Protein 1TFI (pdb70)

Organism: Homo sapiens (NCBI:txid9606)

Radius of gyration: 11.42 Å; Cα contacts (8 Å, |Δi|>4): 99; chains: 1; bounding box: 24×25×25 Å

CATH classification: 2.20.25.10

InterPro domains:
  IPR001222 Zinc finger, TFIIS-type [PF01096] (261-299)
  IPR001222 Zinc finger, TFIIS-type [PS00466] (263-298)
  IPR001222 Zinc finger, TFIIS-type [PS51133] (259-299)
  IPR001222 Zinc finger, TFIIS-type [SM00440] (261-300)
  IPR003617 Transcription elongation factor, TFIIS/CRSP70, N-terminal, sub-type [SM00509] (5-79)
  IPR003618 Transcription elongation factor S-II, central domain [PF07500] (136-248)
  IPR003618 Transcription elongation factor S-II, central domain [PS51321] (140-256)
  IPR003618 Transcription elongation factor S-II, central domain [SM00510] (138-239)
  IPR006289 Transcription elongation factor, TFIIS [TIGR01385] (4-301)
  IPR017923 Transcription factor IIS, N-terminal [PF08711] (26-76)
  IPR017923 Transcription factor IIS, N-terminal [PS51319] (3-80)
  IPR035100 Transcription elongation factor, IIS-type [PIRSF006704] (2-301)
  IPR035441 TFIIS/LEDGF domain superfamily [G3DSA:1.20.930.10] (1-93)
  IPR035441 TFIIS/LEDGF domain superfamily [SSF47676] (2-85)
  IPR036575 Transcription elongation factor S-II, central domain superfamily [G3DSA:1.10.472.30] (113-229)
  IPR036575 Transcription elongation factor S-II, central domain superfamily [SSF46942] (124-232)

Structure (mmCIF, N/CA/C/O backbone):
data_1TFI
#
_entry.id   1TFI
#
_cell.length_a   1.000
_cell.length_b   1.000
_cell.length_c   1.000
_cell.angle_alpha   90.00
_cell.angle_beta   90.00
_cell.angle_gamma   90.00
#
_symmetry.space_group_name_H-M   'P 1'
#
loop_
_entity.id
_entity.type
_entity.pdbx_description
1 polymer 'TRANSCRIPTIONAL ELONGATION FACTOR SII'
2 non-polymer 'ZINC ION'
#
loop_
_atom_site.group_PDB
_atom_site.id
_atom_site.type_symbol
_atom_site.label_atom_id
_atom_site.label_alt_id
_atom_site.label_comp_id
_atom_site.label_asym_id
_atom_site.label_entity_id
_atom_site.label_seq_id
_atom_site.pdbx_PDB_ins_code
_atom_site.Cartn_x
_atom_site.Cartn_y
_atom_site.Cartn_z
_atom_site.occupancy
_atom_site.B_iso_or_equiv
_atom_site.auth_seq_id
_atom_site.auth_comp_id
_atom_site.auth_asym_id
_atom_site.auth_atom_id
_atom_site.pdbx_PDB_model_num
ATOM 1 N N . LYS A 1 1 ? 2.947 11.540 8.284 1.00 0.00 1 LYS A N 1
ATOM 2 C CA . LYS A 1 1 ? 1.939 11.548 9.380 1.00 0.00 1 LYS A CA 1
ATOM 3 C C . LYS A 1 1 ? 0.677 10.785 8.969 1.00 0.00 1 LYS A C 1
ATOM 4 O O . LYS A 1 1 ? -0.437 11.269 8.999 1.00 0.00 1 LYS A O 1
ATOM 25 N N . THR A 1 2 ? 0.964 9.569 8.587 1.00 0.00 2 THR A N 1
ATOM 26 C CA . THR A 1 2 ? -0.062 8.581 8.139 1.00 0.00 2 THR A CA 1
ATOM 27 C C . THR A 1 2 ? 0.264 7.313 8.965 1.00 0.00 2 THR A C 1
ATOM 28 O O . THR A 1 2 ? 1.148 7.365 9.800 1.00 0.00 2 THR A O 1
ATOM 39 N N . GLY A 1 3 ? -0.420 6.220 8.733 1.00 0.00 3 GLY A N 1
ATOM 40 C CA . GLY A 1 3 ? -0.124 4.975 9.530 1.00 0.00 3 GLY A CA 1
ATOM 41 C C . GLY A 1 3 ? 0.338 3.761 8.717 1.00 0.00 3 GLY A C 1
ATOM 42 O O . GLY A 1 3 ? -0.273 2.709 8.772 1.00 0.00 3 GLY A O 1
ATOM 46 N N . GLY A 1 4 ? 1.408 3.952 7.986 1.00 0.00 4 GLY A N 1
ATOM 47 C CA . GLY A 1 4 ? 1.985 2.856 7.141 1.00 0.00 4 GLY A CA 1
ATOM 48 C C . GLY A 1 4 ? 3.514 2.795 7.273 1.00 0.00 4 GLY A C 1
ATOM 49 O O . GLY A 1 4 ? 4.109 3.595 7.970 1.00 0.00 4 GLY A O 1
ATOM 53 N N . THR A 1 5 ? 4.098 1.835 6.594 1.00 0.00 5 THR A N 1
ATOM 54 C CA . THR A 1 5 ? 5.585 1.651 6.621 1.00 0.00 5 THR A CA 1
ATOM 55 C C . THR A 1 5 ? 6.191 1.727 5.218 1.00 0.00 5 THR A C 1
ATOM 56 O O . THR A 1 5 ? 5.549 1.338 4.262 1.00 0.00 5 THR A O 1
ATOM 67 N N . GLN A 1 6 ? 7.409 2.213 5.148 1.00 0.00 6 GLN A N 1
ATOM 68 C CA . GLN A 1 6 ? 8.117 2.332 3.833 1.00 0.00 6 GLN A CA 1
ATOM 69 C C . GLN A 1 6 ? 8.607 0.913 3.606 1.00 0.00 6 GLN A C 1
ATOM 70 O O . GLN A 1 6 ? 9.415 0.383 4.345 1.00 0.00 6 GLN A O 1
ATOM 84 N N . THR A 1 7 ? 8.068 0.367 2.556 1.00 0.00 7 THR A N 1
ATOM 85 C CA . THR A 1 7 ? 8.370 -1.026 2.140 1.00 0.00 7 THR A CA 1
ATOM 86 C C . THR A 1 7 ? 9.040 -1.153 0.770 1.00 0.00 7 THR A C 1
ATOM 87 O O . THR A 1 7 ? 9.945 -1.948 0.606 1.00 0.00 7 THR A O 1
ATOM 98 N N . ASP A 1 8 ? 8.576 -0.366 -0.166 1.00 0.00 8 ASP A N 1
ATOM 99 C CA . ASP A 1 8 ? 9.137 -0.383 -1.552 1.00 0.00 8 ASP A CA 1
ATOM 100 C C . ASP A 1 8 ? 9.154 -1.797 -2.173 1.00 0.00 8 ASP A C 1
ATOM 101 O O . ASP A 1 8 ? 10.203 -2.353 -2.440 1.00 0.00 8 ASP A O 1
ATOM 110 N N . LEU A 1 9 ? 7.970 -2.324 -2.380 1.00 0.00 9 LEU A N 1
ATOM 111 C CA . LEU A 1 9 ? 7.819 -3.688 -2.982 1.00 0.00 9 LEU A CA 1
ATOM 112 C C . LEU A 1 9 ? 7.190 -3.482 -4.358 1.00 0.00 9 LEU A C 1
ATOM 113 O O . LEU A 1 9 ? 7.509 -4.183 -5.298 1.00 0.00 9 LEU A O 1
ATOM 129 N N . PHE A 1 10 ? 6.311 -2.515 -4.417 1.00 0.00 10 PHE A N 1
ATOM 130 C CA . PHE A 1 10 ? 5.610 -2.193 -5.696 1.00 0.00 10 PHE A CA 1
ATOM 131 C C . PHE A 1 10 ? 5.924 -0.746 -6.121 1.00 0.00 10 PHE A C 1
ATOM 132 O O . PHE A 1 10 ? 6.130 0.099 -5.270 1.00 0.00 10 PHE A O 1
ATOM 149 N N . THR A 1 11 ? 5.948 -0.497 -7.408 1.00 0.00 11 THR A N 1
ATOM 150 C CA . THR A 1 11 ? 6.234 0.882 -7.921 1.00 0.00 11 THR A CA 1
ATOM 151 C C . THR A 1 11 ? 4.890 1.601 -8.039 1.00 0.00 11 THR A C 1
ATOM 152 O O . THR A 1 11 ? 3.841 0.989 -7.964 1.00 0.00 11 THR A O 1
ATOM 163 N N . CYS A 1 12 ? 4.972 2.891 -8.233 1.00 0.00 12 CYS A N 1
ATOM 164 C CA . CYS A 1 12 ? 3.758 3.721 -8.374 1.00 0.00 12 CYS A CA 1
ATOM 165 C C . CYS A 1 12 ? 3.300 3.522 -9.824 1.00 0.00 12 CYS A C 1
ATOM 166 O O . CYS A 1 12 ? 3.905 2.817 -10.607 1.00 0.00 12 CYS A O 1
ATOM 173 N N . GLY A 1 13 ? 2.222 4.153 -10.146 1.00 0.00 13 GLY A N 1
ATOM 174 C CA . GLY A 1 13 ? 1.671 4.043 -11.532 1.00 0.00 13 GLY A CA 1
ATOM 175 C C . GLY A 1 13 ? 1.773 5.410 -12.210 1.00 0.00 13 GLY A C 1
ATOM 176 O O . GLY A 1 13 ? 1.109 5.655 -13.198 1.00 0.00 13 GLY A O 1
ATOM 180 N N . LYS A 1 14 ? 2.612 6.253 -11.647 1.00 0.00 14 LYS A N 1
ATOM 181 C CA . LYS A 1 14 ? 2.819 7.633 -12.191 1.00 0.00 14 LYS A CA 1
ATOM 182 C C . LYS A 1 14 ? 4.284 8.092 -12.223 1.00 0.00 14 LYS A C 1
ATOM 183 O O . LYS A 1 14 ? 4.866 8.319 -13.264 1.00 0.00 14 LYS A O 1
ATOM 202 N N . CYS A 1 15 ? 4.806 8.207 -11.027 1.00 0.00 15 CYS A N 1
ATOM 203 C CA . CYS A 1 15 ? 6.203 8.643 -10.774 1.00 0.00 15 CYS A CA 1
ATOM 204 C C . CYS A 1 15 ? 7.262 7.608 -11.173 1.00 0.00 15 CYS A C 1
ATOM 205 O O . CYS A 1 15 ? 8.411 7.964 -11.312 1.00 0.00 15 CYS A O 1
ATOM 212 N N . LYS A 1 16 ? 6.835 6.381 -11.358 1.00 0.00 16 LYS A N 1
ATOM 213 C CA . LYS A 1 16 ? 7.646 5.212 -11.726 1.00 0.00 16 LYS A CA 1
ATOM 214 C C . LYS A 1 16 ? 8.950 5.128 -10.872 1.00 0.00 16 LYS A C 1
ATOM 215 O O . LYS A 1 16 ? 10.039 5.009 -11.399 1.00 0.00 16 LYS A O 1
ATOM 234 N N . LYS A 1 17 ? 8.804 5.194 -9.552 1.00 0.00 17 LYS A N 1
ATOM 235 C CA . LYS A 1 17 ? 9.983 5.124 -8.627 1.00 0.00 17 LYS A CA 1
ATOM 236 C C . LYS A 1 17 ? 9.700 4.024 -7.570 1.00 0.00 17 LYS A C 1
ATOM 237 O O . LYS A 1 17 ? 8.719 3.312 -7.680 1.00 0.00 17 LYS A O 1
ATOM 256 N N . LYS A 1 18 ? 10.553 3.920 -6.577 1.00 0.00 18 LYS A N 1
ATOM 257 C CA . LYS A 1 18 ? 10.385 2.883 -5.496 1.00 0.00 18 LYS A CA 1
ATOM 258 C C . LYS A 1 18 ? 10.185 3.449 -4.068 1.00 0.00 18 LYS A C 1
ATOM 259 O O . LYS A 1 18 ? 10.839 3.002 -3.143 1.00 0.00 18 LYS A O 1
ATOM 278 N N . ASN A 1 19 ? 9.305 4.407 -3.900 1.00 0.00 19 ASN A N 1
ATOM 279 C CA . ASN A 1 19 ? 9.071 4.976 -2.531 1.00 0.00 19 ASN A CA 1
ATOM 280 C C . ASN A 1 19 ? 7.568 4.964 -2.265 1.00 0.00 19 ASN A C 1
ATOM 281 O O . ASN A 1 19 ? 6.867 5.956 -2.230 1.00 0.00 19 ASN A O 1
ATOM 292 N N . CYS A 1 20 ? 7.151 3.749 -2.087 1.00 0.00 20 CYS A N 1
ATOM 293 C CA . CYS A 1 20 ? 5.730 3.410 -1.809 1.00 0.00 20 CYS A CA 1
ATOM 294 C C . CYS A 1 20 ? 5.698 2.754 -0.422 1.00 0.00 20 CYS A C 1
ATOM 295 O O . CYS A 1 20 ? 6.590 2.041 -0.009 1.00 0.00 20 CYS A O 1
ATOM 303 N N . THR A 1 21 ? 4.623 3.036 0.245 1.00 0.00 21 THR A N 1
ATOM 304 C CA . THR A 1 21 ? 4.366 2.513 1.621 1.00 0.00 21 THR A CA 1
ATOM 305 C C . THR A 1 21 ? 3.164 1.586 1.549 1.00 0.00 21 THR A C 1
ATOM 306 O O . THR A 1 21 ? 2.300 1.778 0.716 1.00 0.00 21 THR A O 1
ATOM 317 N N . TYR A 1 22 ? 3.134 0.605 2.410 1.00 0.00 22 TYR A N 1
ATOM 318 C CA . TYR A 1 22 ? 1.973 -0.324 2.390 1.00 0.00 22 TYR A CA 1
ATOM 319 C C . TYR A 1 22 ? 1.544 -0.523 3.829 1.00 0.00 22 TYR A C 1
ATOM 320 O O . TYR A 1 22 ? 2.295 -0.279 4.758 1.00 0.00 22 TYR A O 1
ATOM 338 N N . THR A 1 23 ? 0.320 -0.947 3.926 1.00 0.00 23 THR A N 1
ATOM 339 C CA . THR A 1 23 ? -0.309 -1.216 5.241 1.00 0.00 23 THR A CA 1
ATOM 340 C C . THR A 1 23 ? -1.032 -2.538 5.065 1.00 0.00 23 THR A C 1
ATOM 341 O O . THR A 1 23 ? -1.476 -2.867 3.979 1.00 0.00 23 THR A O 1
ATOM 352 N N . GLN A 1 24 ? -1.127 -3.239 6.157 1.00 0.00 24 GLN A N 1
ATOM 353 C CA . GLN A 1 24 ? -1.802 -4.560 6.135 1.00 0.00 24 GLN A CA 1
ATOM 354 C C . GLN A 1 24 ? -2.933 -4.486 7.168 1.00 0.00 24 GLN A C 1
ATOM 355 O O . GLN A 1 24 ? -2.715 -4.598 8.360 1.00 0.00 24 GLN A O 1
ATOM 369 N N . VAL A 1 25 ? -4.113 -4.293 6.635 1.00 0.00 25 VAL A N 1
ATOM 370 C CA . VAL A 1 25 ? -5.364 -4.179 7.435 1.00 0.00 25 VAL A CA 1
ATOM 371 C C . VAL A 1 25 ? -6.272 -5.332 6.996 1.00 0.00 25 VAL A C 1
ATOM 372 O O . VAL A 1 25 ? -6.143 -5.857 5.910 1.00 0.00 25 VAL A O 1
ATOM 385 N N . GLN A 1 26 ? -7.166 -5.673 7.880 1.00 0.00 26 GLN A N 1
ATOM 386 C CA . GLN A 1 26 ? -8.148 -6.779 7.653 1.00 0.00 26 GLN A CA 1
ATOM 387 C C . GLN A 1 26 ? -9.606 -6.404 7.963 1.00 0.00 26 GLN A C 1
ATOM 388 O O . GLN A 1 26 ? -10.141 -6.812 8.976 1.00 0.00 26 GLN A O 1
ATOM 402 N N . THR A 1 27 ? -10.183 -5.627 7.074 1.00 0.00 27 THR A N 1
ATOM 403 C CA . THR A 1 27 ? -11.605 -5.147 7.179 1.00 0.00 27 THR A CA 1
ATOM 404 C C . THR A 1 27 ? -12.497 -5.853 8.210 1.00 0.00 27 THR A C 1
ATOM 405 O O . THR A 1 27 ? -12.693 -7.053 8.153 1.00 0.00 27 THR A O 1
ATOM 416 N N . ARG A 1 28 ? -13.000 -5.052 9.110 1.00 0.00 28 ARG A N 1
ATOM 417 C CA . ARG A 1 28 ? -13.906 -5.521 10.206 1.00 0.00 28 ARG A CA 1
ATOM 418 C C . ARG A 1 28 ? -13.546 -6.869 10.864 1.00 0.00 28 ARG A C 1
ATOM 419 O O . ARG A 1 28 ? -13.937 -7.922 10.396 1.00 0.00 28 ARG A O 1
ATOM 440 N N . SER A 1 29 ? -12.796 -6.730 11.928 1.00 0.00 29 SER A N 1
ATOM 441 C CA . SER A 1 29 ? -12.276 -7.836 12.809 1.00 0.00 29 SER A CA 1
ATOM 442 C C . SER A 1 29 ? -10.890 -8.344 12.412 1.00 0.00 29 SER A C 1
ATOM 443 O O . SER A 1 29 ? -10.426 -8.123 11.311 1.00 0.00 29 SER A O 1
ATOM 451 N N . ALA A 1 30 ? -10.283 -9.022 13.354 1.00 0.00 30 ALA A N 1
ATOM 452 C CA . ALA A 1 30 ? -8.919 -9.603 13.157 1.00 0.00 30 ALA A CA 1
ATOM 453 C C . ALA A 1 30 ? -9.028 -11.125 12.948 1.00 0.00 30 ALA A C 1
ATOM 454 O O . ALA A 1 30 ? -8.069 -11.861 13.083 1.00 0.00 30 ALA A O 1
ATOM 461 N N . ASP A 1 31 ? -10.227 -11.527 12.616 1.00 0.00 31 ASP A N 1
ATOM 462 C CA . ASP A 1 31 ? -10.568 -12.958 12.356 1.00 0.00 31 ASP A CA 1
ATOM 463 C C . ASP A 1 31 ? -11.095 -13.080 10.916 1.00 0.00 31 ASP A C 1
ATOM 464 O O . ASP A 1 31 ? -11.391 -14.164 10.451 1.00 0.00 31 ASP A O 1
ATOM 473 N N . GLU A 1 32 ? -11.184 -11.941 10.271 1.00 0.00 32 GLU A N 1
ATOM 474 C CA . GLU A 1 32 ? -11.670 -11.835 8.865 1.00 0.00 32 GLU A CA 1
ATOM 475 C C . GLU A 1 32 ? -10.439 -11.351 8.045 1.00 0.00 32 GLU A C 1
ATOM 476 O O . GLU A 1 32 ? -10.345 -10.200 7.666 1.00 0.00 32 GLU A O 1
ATOM 488 N N . PRO A 1 33 ? -9.519 -12.265 7.809 1.00 0.00 33 PRO A N 1
ATOM 489 C CA . PRO A 1 33 ? -8.088 -11.975 7.500 1.00 0.00 33 PRO A CA 1
ATOM 490 C C . PRO A 1 33 ? -7.693 -10.871 6.490 1.00 0.00 33 PRO A C 1
ATOM 491 O O . PRO A 1 33 ? -8.452 -10.460 5.633 1.00 0.00 33 PRO A O 1
ATOM 502 N N . MET A 1 34 ? -6.463 -10.470 6.702 1.00 0.00 34 MET A N 1
ATOM 503 C CA . MET A 1 34 ? -5.687 -9.424 5.949 1.00 0.00 34 MET A CA 1
ATOM 504 C C . MET A 1 34 ? -6.003 -9.107 4.472 1.00 0.00 34 MET A C 1
ATOM 505 O O . MET A 1 34 ? -6.485 -9.921 3.710 1.00 0.00 34 MET A O 1
ATOM 519 N N . THR A 1 35 ? -5.679 -7.873 4.176 1.00 0.00 35 THR A N 1
ATOM 520 C CA . THR A 1 35 ? -5.832 -7.239 2.833 1.00 0.00 35 THR A CA 1
ATOM 521 C C . THR A 1 35 ? -4.578 -6.354 2.760 1.00 0.00 35 THR A C 1
ATOM 522 O O . THR A 1 35 ? -4.299 -5.638 3.704 1.00 0.00 35 THR A O 1
ATOM 533 N N . THR A 1 36 ? -3.868 -6.405 1.667 1.00 0.00 36 THR A N 1
ATOM 534 C CA . THR A 1 36 ? -2.630 -5.572 1.524 1.00 0.00 36 THR A CA 1
ATOM 535 C C . THR A 1 36 ? -2.866 -4.501 0.458 1.00 0.00 36 THR A C 1
ATOM 536 O O . THR A 1 36 ? -3.104 -4.825 -0.687 1.00 0.00 36 THR A O 1
ATOM 547 N N . PHE A 1 37 ? -2.789 -3.264 0.878 1.00 0.00 37 PHE A N 1
ATOM 548 C CA . PHE A 1 37 ? -2.987 -2.096 -0.009 1.00 0.00 37 PHE A CA 1
ATOM 549 C C . PHE A 1 37 ? -1.561 -1.475 -0.183 1.00 0.00 37 PHE A C 1
ATOM 550 O O . PHE A 1 37 ? -0.754 -1.596 0.717 1.00 0.00 37 PHE A O 1
ATOM 567 N N . VAL A 1 38 ? -1.289 -0.830 -1.295 1.00 0.00 38 VAL A N 1
ATOM 568 C CA . VAL A 1 38 ? 0.045 -0.193 -1.557 1.00 0.00 38 VAL A CA 1
ATOM 569 C C . VAL A 1 38 ? -0.302 1.225 -1.981 1.00 0.00 38 VAL A C 1
ATOM 570 O O . VAL A 1 38 ? -1.112 1.412 -2.869 1.00 0.00 38 VAL A O 1
ATOM 583 N N . VAL A 1 39 ? 0.327 2.165 -1.332 1.00 0.00 39 VAL A N 1
ATOM 584 C CA . VAL A 1 39 ? 0.101 3.602 -1.619 1.00 0.00 39 VAL A CA 1
ATOM 585 C C . VAL A 1 39 ? 1.430 4.316 -1.855 1.00 0.00 39 VAL A C 1
ATOM 586 O O . VAL A 1 39 ? 2.365 4.181 -1.092 1.00 0.00 39 VAL A O 1
ATOM 599 N N . CYS A 1 40 ? 1.468 5.059 -2.923 1.00 0.00 40 CYS A N 1
ATOM 600 C CA . CYS A 1 40 ? 2.694 5.824 -3.273 1.00 0.00 40 CYS A CA 1
ATOM 601 C C . CYS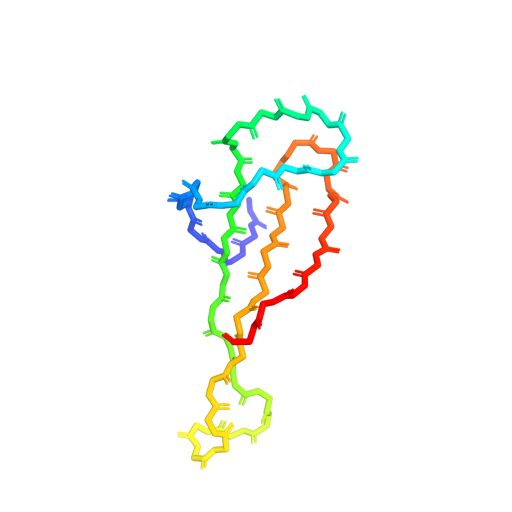 A 1 40 ? 2.731 7.052 -2.363 1.00 0.00 40 CYS A C 1
ATOM 602 O O . CYS A 1 40 ? 1.773 7.790 -2.267 1.00 0.00 40 CYS A O 1
ATOM 610 N N . ASN A 1 41 ? 3.857 7.215 -1.725 1.00 0.00 41 ASN A N 1
ATOM 611 C CA . ASN A 1 41 ? 4.091 8.349 -0.792 1.00 0.00 41 ASN A CA 1
ATOM 612 C C . ASN A 1 41 ? 4.460 9.589 -1.593 1.00 0.00 41 ASN A C 1
ATOM 613 O O . ASN A 1 41 ? 4.551 10.678 -1.058 1.00 0.00 41 ASN A O 1
ATOM 624 N N . GLU A 1 42 ? 4.655 9.367 -2.863 1.00 0.00 42 GLU A N 1
ATOM 625 C CA . GLU A 1 42 ? 5.039 10.464 -3.771 1.00 0.00 42 GLU A CA 1
ATOM 626 C C . GLU A 1 42 ? 3.979 11.358 -4.416 1.00 0.00 42 GLU A C 1
ATOM 627 O O . GLU A 1 42 ? 4.084 12.565 -4.303 1.00 0.00 42 GLU A O 1
ATOM 639 N N . CYS A 1 43 ? 3.006 10.791 -5.064 1.00 0.00 43 CYS A N 1
ATOM 640 C CA . CYS A 1 43 ? 1.947 11.616 -5.712 1.00 0.00 43 CYS A CA 1
ATOM 641 C C . CYS A 1 43 ? 0.658 11.154 -5.072 1.00 0.00 43 CYS A C 1
ATOM 642 O O . CYS A 1 43 ? -0.354 11.825 -5.166 1.00 0.00 43 CYS A O 1
ATOM 650 N N . GLY A 1 44 ? 0.736 10.008 -4.433 1.00 0.00 44 GLY A N 1
ATOM 651 C CA . GLY A 1 44 ? -0.508 9.500 -3.786 1.00 0.00 44 GLY A CA 1
ATOM 652 C C . GLY A 1 44 ? -1.338 8.684 -4.786 1.00 0.00 44 GLY A C 1
ATOM 653 O O . GLY A 1 44 ? -2.482 8.993 -5.052 1.00 0.00 44 GLY A O 1
ATOM 657 N N . ASN A 1 45 ? -0.716 7.660 -5.301 1.00 0.00 45 ASN A N 1
ATOM 658 C CA . ASN A 1 45 ? -1.353 6.739 -6.294 1.00 0.00 45 ASN A CA 1
ATOM 659 C C . ASN A 1 45 ? -1.534 5.501 -5.415 1.00 0.00 45 ASN A C 1
ATOM 660 O O . ASN A 1 45 ? -0.557 5.039 -4.869 1.00 0.00 45 ASN A O 1
ATOM 671 N N . ARG A 1 46 ? -2.727 4.988 -5.275 1.00 0.00 46 ARG A N 1
ATOM 672 C CA . ARG A 1 46 ? -2.926 3.787 -4.412 1.00 0.00 46 ARG A CA 1
ATOM 673 C C . ARG A 1 46 ? -3.735 2.715 -5.121 1.00 0.00 46 ARG A C 1
ATOM 674 O O . ARG A 1 46 ? -4.627 2.993 -5.900 1.00 0.00 46 ARG A O 1
ATOM 695 N N . TRP A 1 47 ? -3.361 1.510 -4.814 1.00 0.00 47 TRP A N 1
ATOM 696 C CA . TRP A 1 47 ? -4.031 0.316 -5.393 1.00 0.00 47 TRP A CA 1
ATOM 697 C C . TRP A 1 47 ? -3.862 -0.843 -4.389 1.00 0.00 47 TRP A C 1
ATOM 698 O O . TRP A 1 47 ? -3.213 -0.674 -3.379 1.00 0.00 47 TRP A O 1
ATOM 719 N N . LYS A 1 48 ? -4.438 -1.978 -4.678 1.00 0.00 48 LYS A N 1
ATOM 720 C CA . LYS A 1 48 ? -4.317 -3.161 -3.754 1.00 0.00 48 LYS A CA 1
ATOM 721 C C . LYS A 1 48 ? -3.661 -4.343 -4.452 1.00 0.00 48 LYS A C 1
ATOM 722 O O . LYS A 1 48 ? -3.500 -4.399 -5.657 1.00 0.00 48 LYS A O 1
ATOM 741 N N . PHE A 1 49 ? -3.312 -5.243 -3.581 1.00 0.00 49 PHE A N 1
ATOM 742 C CA . PHE A 1 49 ? -2.634 -6.527 -3.928 1.00 0.00 49 PHE A CA 1
ATOM 743 C C . PHE A 1 49 ? -3.422 -7.699 -3.325 1.00 0.00 49 PHE A C 1
ATOM 744 O O . PHE A 1 49 ? -3.711 -8.650 -4.023 1.00 0.00 49 PHE A O 1
ATOM 761 N N . CYS A 1 50 ? -3.721 -7.551 -2.050 1.00 0.00 50 CYS A N 1
ATOM 762 C CA . CYS A 1 50 ? -4.484 -8.527 -1.181 1.00 0.00 50 CYS A CA 1
ATOM 763 C C . CYS A 1 50 ? -3.586 -9.013 -0.038 1.00 0.00 50 CYS A C 1
ATOM 764 O O . CYS A 1 50 ? -2.434 -9.349 -0.217 1.00 0.00 50 CYS A O 1
ATOM 773 N N . LYS A 1 1 ? -11.293 3.558 10.865 1.00 0.00 1 LYS A N 2
ATOM 774 C CA . LYS A 1 1 ? -9.902 3.985 11.196 1.00 0.00 1 LYS A CA 2
ATOM 775 C C . LYS A 1 1 ? -8.890 3.506 10.135 1.00 0.00 1 LYS A C 2
ATOM 776 O O . LYS A 1 1 ? -7.839 4.102 9.997 1.00 0.00 1 LYS A O 2
ATOM 797 N N . THR A 1 2 ? -9.229 2.457 9.422 1.00 0.00 2 THR A N 2
ATOM 798 C CA . THR A 1 2 ? -8.323 1.906 8.359 1.00 0.00 2 THR A CA 2
ATOM 799 C C . THR A 1 2 ? -8.840 2.402 6.993 1.00 0.00 2 THR A C 2
ATOM 800 O O . THR A 1 2 ? -9.233 1.637 6.132 1.00 0.00 2 THR A O 2
ATOM 811 N N . GLY A 1 3 ? -8.809 3.705 6.853 1.00 0.00 3 GLY A N 2
ATOM 812 C CA . GLY A 1 3 ? -9.276 4.366 5.594 1.00 0.00 3 GLY A CA 2
ATOM 813 C C . GLY A 1 3 ? -8.320 4.111 4.420 1.00 0.00 3 GLY A C 2
ATOM 814 O O . GLY A 1 3 ? -7.344 3.396 4.547 1.00 0.00 3 GLY A O 2
ATOM 818 N N . GLY A 1 4 ? -8.652 4.717 3.308 1.00 0.00 4 GLY A N 2
ATOM 819 C CA . GLY A 1 4 ? -7.836 4.576 2.062 1.00 0.00 4 GLY A CA 2
ATOM 820 C C . GLY A 1 4 ? -8.726 3.984 0.952 1.00 0.00 4 GLY A C 2
ATOM 821 O O . GLY A 1 4 ? -9.918 3.829 1.135 1.00 0.00 4 GLY A O 2
ATOM 825 N N . THR A 1 5 ? -8.122 3.672 -0.168 1.00 0.00 5 THR A N 2
ATOM 826 C CA . THR A 1 5 ? -8.870 3.088 -1.336 1.00 0.00 5 THR A CA 2
ATOM 827 C C . THR A 1 5 ? -8.387 1.646 -1.548 1.00 0.00 5 THR A C 2
ATOM 828 O O . THR A 1 5 ? -7.260 1.362 -1.208 1.00 0.00 5 THR A O 2
ATOM 839 N N . GLN A 1 6 ? -9.216 0.801 -2.114 1.00 0.00 6 GLN A N 2
ATOM 840 C CA . GLN A 1 6 ? -8.823 -0.631 -2.354 1.00 0.00 6 GLN A CA 2
ATOM 841 C C . GLN A 1 6 ? -8.513 -0.762 -3.852 1.00 0.00 6 GLN A C 2
ATOM 842 O O . GLN A 1 6 ? -9.333 -0.474 -4.703 1.00 0.00 6 GLN A O 2
ATOM 856 N N . THR A 1 7 ? -7.306 -1.201 -4.095 1.00 0.00 7 THR A N 2
ATOM 857 C CA . THR A 1 7 ? -6.763 -1.396 -5.473 1.00 0.00 7 THR A CA 2
ATOM 858 C C . THR A 1 7 ? -6.061 -2.758 -5.661 1.00 0.00 7 THR A C 2
ATOM 859 O O . THR A 1 7 ? -6.044 -3.599 -4.780 1.00 0.00 7 THR A O 2
ATOM 870 N N . ASP A 1 8 ? -5.504 -2.901 -6.839 1.00 0.00 8 ASP A N 2
ATOM 871 C CA . ASP A 1 8 ? -4.769 -4.152 -7.212 1.00 0.00 8 ASP A CA 2
ATOM 872 C C . ASP A 1 8 ? -3.451 -3.837 -7.967 1.00 0.00 8 ASP A C 2
ATOM 873 O O . ASP A 1 8 ? -3.233 -4.324 -9.062 1.00 0.00 8 ASP A O 2
ATOM 882 N N . LEU A 1 9 ? -2.605 -3.033 -7.362 1.00 0.00 9 LEU A N 2
ATOM 883 C CA . LEU A 1 9 ? -1.289 -2.654 -7.992 1.00 0.00 9 LEU A CA 2
ATOM 884 C C . LEU A 1 9 ? -0.175 -3.209 -7.101 1.00 0.00 9 LEU A C 2
ATOM 885 O O . LEU A 1 9 ? 0.931 -3.440 -7.549 1.00 0.00 9 LEU A O 2
ATOM 901 N N . PHE A 1 10 ? -0.530 -3.400 -5.857 1.00 0.00 10 PHE A N 2
ATOM 902 C CA . PHE A 1 10 ? 0.428 -3.912 -4.841 1.00 0.00 10 PHE A CA 2
ATOM 903 C C . PHE A 1 10 ? 0.155 -5.352 -4.387 1.00 0.00 10 PHE A C 2
ATOM 904 O O . PHE A 1 10 ? -0.964 -5.822 -4.447 1.00 0.00 10 PHE A O 2
ATOM 921 N N . THR A 1 11 ? 1.208 -5.991 -3.940 1.00 0.00 11 THR A N 2
ATOM 922 C CA . THR A 1 11 ? 1.122 -7.391 -3.439 1.00 0.00 11 THR A CA 2
ATOM 923 C C . THR A 1 11 ? 1.603 -7.332 -1.995 1.00 0.00 11 THR A C 2
ATOM 924 O O . THR A 1 11 ? 2.458 -6.548 -1.633 1.00 0.00 11 THR A O 2
ATOM 935 N N . CYS A 1 12 ? 1.015 -8.205 -1.239 1.00 0.00 12 CYS A N 2
ATOM 936 C CA . CYS A 1 12 ? 1.321 -8.342 0.198 1.00 0.00 12 CYS A CA 2
ATOM 937 C C . CYS A 1 12 ? 2.396 -9.416 0.252 1.00 0.00 12 CYS A C 2
ATOM 938 O O . CYS A 1 12 ? 2.211 -10.506 -0.257 1.00 0.00 12 CYS A O 2
ATOM 945 N N . GLY A 1 13 ? 3.485 -9.072 0.876 1.00 0.00 13 GLY A N 2
ATOM 946 C CA . GLY A 1 13 ? 4.616 -10.039 0.992 1.00 0.00 13 GLY A CA 2
ATOM 947 C C . GLY A 1 13 ? 4.385 -11.113 2.059 1.00 0.00 13 GLY A C 2
ATOM 948 O O . GLY A 1 13 ? 5.334 -11.673 2.573 1.00 0.00 13 GLY A O 2
ATOM 952 N N . LYS A 1 14 ? 3.130 -11.359 2.358 1.00 0.00 14 LYS A N 2
ATOM 953 C CA . LYS A 1 14 ? 2.768 -12.392 3.377 1.00 0.00 14 LYS A CA 2
ATOM 954 C C . LYS A 1 14 ? 1.752 -13.418 2.874 1.00 0.00 14 LYS A C 2
ATOM 955 O O . LYS A 1 14 ? 2.072 -14.588 2.784 1.00 0.00 14 LYS A O 2
ATOM 974 N N . CYS A 1 15 ? 0.559 -12.975 2.555 1.00 0.00 15 CYS A N 2
ATOM 975 C CA . CYS A 1 15 ? -0.474 -13.942 2.058 1.00 0.00 15 CYS A CA 2
ATOM 976 C C . CYS A 1 15 ? -0.202 -14.277 0.586 1.00 0.00 15 CYS A C 2
ATOM 977 O O . CYS A 1 15 ? -0.619 -15.321 0.123 1.00 0.00 15 CYS A O 2
ATOM 984 N N . LYS A 1 16 ? 0.481 -13.359 -0.062 1.00 0.00 16 LYS A N 2
ATOM 985 C CA . LYS A 1 16 ? 0.902 -13.399 -1.497 1.00 0.00 16 LYS A CA 2
ATOM 986 C C . LYS A 1 16 ? -0.310 -13.049 -2.391 1.00 0.00 16 LYS A C 2
ATOM 987 O O . LYS A 1 16 ? -0.481 -13.644 -3.439 1.00 0.00 16 LYS A O 2
ATOM 1006 N N . LYS A 1 17 ? -1.120 -12.099 -1.973 1.00 0.00 17 LYS A N 2
ATOM 1007 C CA . LYS A 1 17 ? -2.316 -11.706 -2.772 1.00 0.00 17 LYS A CA 2
ATOM 1008 C C . LYS A 1 17 ? -2.258 -10.196 -3.040 1.00 0.00 17 LYS A C 2
ATOM 1009 O O . LYS A 1 17 ? -1.361 -9.532 -2.557 1.00 0.00 17 LYS A O 2
ATOM 1028 N N . LYS A 1 18 ? -3.210 -9.711 -3.801 1.00 0.00 18 LYS A N 2
ATOM 1029 C CA . LYS A 1 18 ? -3.255 -8.246 -4.140 1.00 0.00 18 LYS A CA 2
ATOM 1030 C C . LYS A 1 18 ? -4.579 -7.448 -3.948 1.00 0.00 18 LYS A C 2
ATOM 1031 O O . LYS A 1 18 ? -4.980 -6.690 -4.810 1.00 0.00 18 LYS A O 2
ATOM 1050 N N . ASN A 1 19 ? -5.228 -7.629 -2.825 1.00 0.00 19 ASN A N 2
ATOM 1051 C CA . ASN A 1 19 ? -6.507 -6.890 -2.536 1.00 0.00 19 ASN A CA 2
ATOM 1052 C C . ASN A 1 19 ? -6.061 -6.078 -1.330 1.00 0.00 19 ASN A C 2
ATOM 1053 O O . ASN A 1 19 ? -6.363 -6.304 -0.174 1.00 0.00 19 ASN A O 2
ATOM 1064 N N . CYS A 1 20 ? -5.308 -5.103 -1.735 1.00 0.00 20 CYS A N 2
ATOM 1065 C CA . CYS A 1 20 ? -4.690 -4.132 -0.817 1.00 0.00 20 CYS A CA 2
ATOM 1066 C C . CYS A 1 20 ? -5.273 -2.751 -0.965 1.00 0.00 20 CYS A C 2
ATOM 1067 O O . CYS A 1 20 ? -5.868 -2.393 -1.958 1.00 0.00 20 CYS A O 2
ATOM 1075 N N . THR A 1 21 ? -5.048 -2.025 0.084 1.00 0.00 21 THR A N 2
ATOM 1076 C CA . THR A 1 21 ? -5.521 -0.618 0.169 1.00 0.00 21 THR A CA 2
ATOM 1077 C C . THR A 1 21 ? -4.349 0.334 0.359 1.00 0.00 21 THR A C 2
ATOM 1078 O O . THR A 1 21 ? -3.370 0.013 1.003 1.00 0.00 21 THR A O 2
ATOM 1089 N N . TYR A 1 22 ? -4.508 1.486 -0.233 1.00 0.00 22 TYR A N 2
ATOM 1090 C CA . TYR A 1 22 ? -3.456 2.530 -0.138 1.00 0.00 22 TYR A CA 2
ATOM 1091 C C . TYR A 1 22 ? -4.074 3.915 -0.055 1.00 0.00 22 TYR A C 2
ATOM 1092 O O . TYR A 1 22 ? -5.210 4.148 -0.435 1.00 0.00 22 TYR A O 2
ATOM 1110 N N . THR A 1 23 ? -3.251 4.781 0.464 1.00 0.00 23 THR A N 2
ATOM 1111 C CA . THR A 1 23 ? -3.625 6.208 0.642 1.00 0.00 23 THR A CA 2
ATOM 1112 C C . THR A 1 23 ? -2.450 6.970 0.032 1.00 0.00 23 THR A C 2
ATOM 1113 O O . THR A 1 23 ? -1.340 6.462 -0.016 1.00 0.00 23 THR A O 2
ATOM 1124 N N . GLN A 1 24 ? -2.737 8.164 -0.408 1.00 0.00 24 GLN A N 2
ATOM 1125 C CA . GLN A 1 24 ? -1.671 8.996 -1.026 1.00 0.00 24 GLN A CA 2
ATOM 1126 C C . GLN A 1 24 ? -1.595 10.371 -0.333 1.00 0.00 24 GLN A C 2
ATOM 1127 O O . GLN A 1 24 ? -2.471 11.201 -0.485 1.00 0.00 24 GLN A O 2
ATOM 1141 N N . VAL A 1 25 ? -0.535 10.560 0.418 1.00 0.00 25 VAL A N 2
ATOM 1142 C CA . VAL A 1 25 ? -0.285 11.828 1.166 1.00 0.00 25 VAL A CA 2
ATOM 1143 C C . VAL A 1 25 ? 1.004 12.405 0.564 1.00 0.00 25 VAL A C 2
ATOM 1144 O O . VAL A 1 25 ? 1.703 11.740 -0.172 1.00 0.00 25 VAL A O 2
ATOM 1157 N N . GLN A 1 26 ? 1.282 13.628 0.907 1.00 0.00 26 GLN A N 2
ATOM 1158 C CA . GLN A 1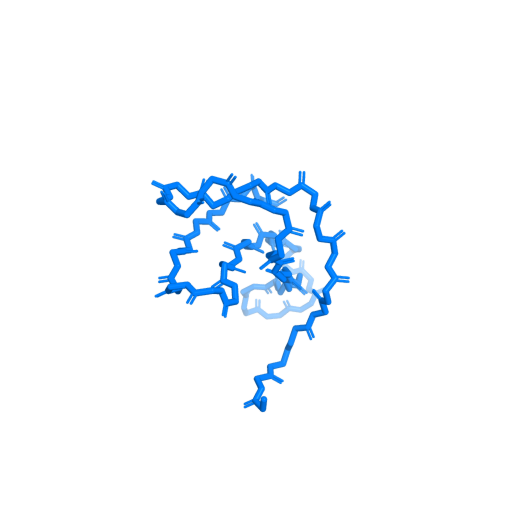 26 ? 2.505 14.324 0.400 1.00 0.00 26 GLN A CA 2
ATOM 1159 C C . GLN A 1 26 ? 3.549 14.449 1.476 1.00 0.00 26 GLN A C 2
ATOM 1160 O O . GLN A 1 26 ? 3.609 15.373 2.263 1.00 0.00 26 GLN A O 2
ATOM 1174 N N . THR A 1 27 ? 4.342 13.425 1.413 1.00 0.00 27 THR A N 2
ATOM 1175 C CA . THR A 1 27 ? 5.493 13.252 2.351 1.00 0.00 27 THR A CA 2
ATOM 1176 C C . THR A 1 27 ? 6.716 12.717 1.569 1.00 0.00 27 THR A C 2
ATOM 1177 O O . THR A 1 27 ? 6.908 13.085 0.426 1.00 0.00 27 THR A O 2
ATOM 1188 N N . ARG A 1 28 ? 7.481 11.882 2.235 1.00 0.00 28 ARG A N 2
ATOM 1189 C CA . ARG A 1 28 ? 8.731 11.215 1.720 1.00 0.00 28 ARG A CA 2
ATOM 1190 C C . ARG A 1 28 ? 9.065 11.375 0.231 1.00 0.00 28 ARG A C 2
ATOM 1191 O O . ARG A 1 28 ? 10.150 11.789 -0.133 1.00 0.00 28 ARG A O 2
ATOM 1212 N N . SER A 1 29 ? 8.099 11.034 -0.578 1.00 0.00 29 SER A N 2
ATOM 1213 C CA . SER A 1 29 ? 8.268 11.122 -2.057 1.00 0.00 29 SER A CA 2
ATOM 1214 C C . SER A 1 29 ? 7.955 12.498 -2.630 1.00 0.00 29 SER A C 2
ATOM 1215 O O . SER A 1 29 ? 6.882 12.779 -3.133 1.00 0.00 29 SER A O 2
ATOM 1223 N N . ALA A 1 30 ? 8.963 13.318 -2.512 1.00 0.00 30 ALA A N 2
ATOM 1224 C CA . ALA A 1 30 ? 8.896 14.722 -3.013 1.00 0.00 30 ALA A CA 2
ATOM 1225 C C . ALA A 1 30 ? 9.776 14.730 -4.285 1.00 0.00 30 ALA A C 2
ATOM 1226 O O . ALA A 1 30 ? 10.384 15.715 -4.654 1.00 0.00 30 ALA A O 2
ATOM 1233 N N . ASP A 1 31 ? 9.785 13.574 -4.904 1.00 0.00 31 ASP A N 2
ATOM 1234 C CA . ASP A 1 31 ? 10.545 13.286 -6.158 1.00 0.00 31 ASP A CA 2
ATOM 1235 C C . ASP A 1 31 ? 9.572 12.601 -7.130 1.00 0.00 31 ASP A C 2
ATOM 1236 O O . ASP A 1 31 ? 9.646 12.769 -8.332 1.00 0.00 31 ASP A O 2
ATOM 1245 N N . GLU A 1 32 ? 8.690 11.835 -6.534 1.00 0.00 32 GLU A N 2
ATOM 1246 C CA . GLU A 1 32 ? 7.634 11.062 -7.258 1.00 0.00 32 GLU A CA 2
ATOM 1247 C C . GLU A 1 32 ? 6.280 11.656 -6.801 1.00 0.00 32 GLU A C 2
ATOM 1248 O O . GLU A 1 32 ? 5.453 10.954 -6.254 1.00 0.00 32 GLU A O 2
ATOM 1260 N N . PRO A 1 33 ? 6.093 12.939 -7.050 1.00 0.00 33 PRO A N 2
ATOM 1261 C CA . PRO A 1 33 ? 5.188 13.844 -6.283 1.00 0.00 33 PRO A CA 2
ATOM 1262 C C . PRO A 1 33 ? 3.938 13.221 -5.644 1.00 0.00 33 PRO A C 2
ATOM 1263 O O . PRO A 1 33 ? 2.913 13.109 -6.287 1.00 0.00 33 PRO A O 2
ATOM 1274 N N . MET A 1 34 ? 4.129 12.841 -4.399 1.00 0.00 34 MET A N 2
ATOM 1275 C CA . MET A 1 34 ? 3.128 12.200 -3.474 1.00 0.00 34 MET A CA 2
ATOM 1276 C C . MET A 1 34 ? 3.679 10.797 -3.179 1.00 0.00 34 MET A C 2
ATOM 1277 O O . MET A 1 34 ? 4.392 10.242 -3.993 1.00 0.00 34 MET A O 2
ATOM 1291 N N . THR A 1 35 ? 3.336 10.258 -2.036 1.00 0.00 35 THR A N 2
ATOM 1292 C CA . THR A 1 35 ? 3.837 8.897 -1.668 1.00 0.00 35 THR A CA 2
ATOM 1293 C C . THR A 1 35 ? 2.680 7.903 -1.764 1.00 0.00 35 THR A C 2
ATOM 1294 O O . THR A 1 35 ? 1.526 8.248 -1.607 1.00 0.00 35 THR A O 2
ATOM 1305 N N . THR A 1 36 ? 3.071 6.685 -2.020 1.00 0.00 36 THR A N 2
ATOM 1306 C CA . THR A 1 36 ? 2.133 5.533 -2.169 1.00 0.00 36 THR A CA 2
ATOM 1307 C C . THR A 1 36 ? 2.459 4.497 -1.082 1.00 0.00 36 THR A C 2
ATOM 1308 O O . THR A 1 36 ? 3.336 3.671 -1.262 1.00 0.00 36 THR A O 2
ATOM 1319 N N . PHE A 1 37 ? 1.744 4.573 0.019 1.00 0.00 37 PHE A N 2
ATOM 1320 C CA . PHE A 1 37 ? 1.962 3.629 1.142 1.00 0.00 37 PHE A CA 2
ATOM 1321 C C . PHE A 1 37 ? 0.891 2.572 0.930 1.00 0.00 37 PHE A C 2
ATOM 1322 O O . PHE A 1 37 ? -0.233 2.934 0.643 1.00 0.00 37 PHE A O 2
ATOM 1339 N N . VAL A 1 38 ? 1.248 1.324 1.091 1.00 0.00 38 VAL A N 2
ATOM 1340 C CA . VAL A 1 38 ? 0.277 0.232 0.888 1.00 0.00 38 VAL A CA 2
ATOM 1341 C C . VAL A 1 38 ? 0.219 -0.709 2.077 1.00 0.00 38 VAL A C 2
ATOM 1342 O O . VAL A 1 38 ? 1.227 -1.115 2.615 1.00 0.00 38 VAL A O 2
ATOM 1355 N N . VAL A 1 39 ? -1.000 -1.008 2.411 1.00 0.00 39 VAL A N 2
ATOM 1356 C CA . VAL A 1 39 ? -1.332 -1.910 3.530 1.00 0.00 39 VAL A CA 2
ATOM 1357 C C . VAL A 1 39 ? -2.295 -2.945 2.962 1.00 0.00 39 VAL A C 2
ATOM 1358 O O . VAL A 1 39 ? -3.172 -2.638 2.180 1.00 0.00 39 VAL A O 2
ATOM 1371 N N . CYS A 1 40 ? -2.102 -4.157 3.386 1.00 0.00 40 CYS A N 2
ATOM 1372 C CA . CYS A 1 40 ? -2.991 -5.253 2.901 1.00 0.00 40 CYS A CA 2
ATOM 1373 C C . CYS A 1 40 ? -4.227 -5.392 3.803 1.00 0.00 40 CYS A C 2
ATOM 1374 O O . CYS A 1 40 ? -4.136 -5.350 5.013 1.00 0.00 40 CYS A O 2
ATOM 1382 N N . ASN A 1 41 ? -5.352 -5.552 3.155 1.00 0.00 41 ASN A N 2
ATOM 1383 C CA . ASN A 1 41 ? -6.673 -5.712 3.832 1.00 0.00 41 ASN A CA 2
ATOM 1384 C C . ASN A 1 41 ? -6.979 -7.198 4.031 1.00 0.00 41 ASN A C 2
ATOM 1385 O O . ASN A 1 41 ? -7.985 -7.563 4.610 1.00 0.00 41 ASN A O 2
ATOM 1396 N N . GLU A 1 42 ? -6.079 -7.998 3.543 1.00 0.00 42 GLU A N 2
ATOM 1397 C CA . GLU A 1 42 ? -6.203 -9.462 3.612 1.00 0.00 42 GLU A CA 2
ATOM 1398 C C . GLU A 1 42 ? -5.717 -10.135 4.892 1.00 0.00 42 GLU A C 2
ATOM 1399 O O . GLU A 1 42 ? -6.489 -10.803 5.549 1.00 0.00 42 GLU A O 2
ATOM 1411 N N . CYS A 1 43 ? -4.473 -9.951 5.223 1.00 0.00 43 CYS A N 2
ATOM 1412 C CA . CYS A 1 43 ? -3.918 -10.566 6.461 1.00 0.00 43 CYS A CA 2
ATOM 1413 C C . CYS A 1 43 ? -3.360 -9.394 7.256 1.00 0.00 43 CYS A C 2
ATOM 1414 O O . CYS A 1 43 ? -3.068 -9.533 8.430 1.00 0.00 43 CYS A O 2
ATOM 1422 N N . GLY A 1 44 ? -3.225 -8.272 6.578 1.00 0.00 44 GLY A N 2
ATOM 1423 C CA . GLY A 1 44 ? -2.683 -7.077 7.298 1.00 0.00 44 GLY A CA 2
ATOM 1424 C C . GLY A 1 44 ? -1.154 -6.911 7.299 1.00 0.00 44 GLY A C 2
ATOM 1425 O O . GLY A 1 44 ? -0.531 -7.004 8.339 1.00 0.00 44 GLY A O 2
ATOM 1429 N N . ASN A 1 45 ? -0.596 -6.675 6.141 1.00 0.00 45 ASN A N 2
ATOM 1430 C CA . ASN A 1 45 ? 0.873 -6.482 5.971 1.00 0.00 45 ASN A CA 2
ATOM 1431 C C . ASN A 1 45 ? 1.043 -5.031 5.502 1.00 0.00 45 ASN A C 2
ATOM 1432 O O . ASN A 1 45 ? 0.076 -4.384 5.163 1.00 0.00 45 ASN A O 2
ATOM 1443 N N . ARG A 1 46 ? 2.252 -4.552 5.490 1.00 0.00 46 ARG A N 2
ATOM 1444 C CA . ARG A 1 46 ? 2.507 -3.140 5.045 1.00 0.00 46 ARG A CA 2
ATOM 1445 C C . ARG A 1 46 ? 3.874 -2.930 4.375 1.00 0.00 46 ARG A C 2
ATOM 1446 O O . ARG A 1 46 ? 4.885 -3.418 4.843 1.00 0.00 46 ARG A O 2
ATOM 1467 N N . TRP A 1 47 ? 3.841 -2.200 3.284 1.00 0.00 47 TRP A N 2
ATOM 1468 C CA . TRP A 1 47 ? 5.072 -1.891 2.505 1.00 0.00 47 TRP A CA 2
ATOM 1469 C C . TRP A 1 47 ? 4.848 -0.572 1.736 1.00 0.00 47 TRP A C 2
ATOM 1470 O O . TRP A 1 47 ? 3.750 -0.052 1.713 1.00 0.00 47 TRP A O 2
ATOM 1491 N N . LYS A 1 48 ? 5.888 -0.060 1.125 1.00 0.00 48 LYS A N 2
ATOM 1492 C CA . LYS A 1 48 ? 5.768 1.225 0.351 1.00 0.00 48 LYS A CA 2
ATOM 1493 C C . LYS A 1 48 ? 6.043 0.980 -1.133 1.00 0.00 48 LYS A C 2
ATOM 1494 O O . LYS A 1 48 ? 6.248 -0.146 -1.544 1.00 0.00 48 LYS A O 2
ATOM 1513 N N . PHE A 1 49 ? 6.033 2.051 -1.885 1.00 0.00 49 PHE A N 2
ATOM 1514 C CA . PHE A 1 49 ? 6.282 1.959 -3.360 1.00 0.00 49 PHE A CA 2
ATOM 1515 C C . PHE A 1 49 ? 7.658 2.543 -3.738 1.00 0.00 49 PHE A C 2
ATOM 1516 O O . PHE A 1 49 ? 8.493 1.826 -4.254 1.00 0.00 49 PHE A O 2
ATOM 1533 N N . CYS A 1 50 ? 7.850 3.814 -3.472 1.00 0.00 50 CYS A N 2
ATOM 1534 C CA . CYS A 1 50 ? 9.147 4.492 -3.795 1.00 0.00 50 CYS A CA 2
ATOM 1535 C C . CYS A 1 50 ? 9.704 5.164 -2.535 1.00 0.00 50 CYS A C 2
ATOM 1536 O O . CYS A 1 50 ? 10.677 5.893 -2.551 1.00 0.00 50 CYS A O 2
ATOM 1545 N N . LYS A 1 1 ? -7.932 -4.214 -5.690 1.00 0.00 1 LYS A N 3
ATOM 1546 C CA . LYS A 1 1 ? -6.913 -5.289 -5.535 1.00 0.00 1 LYS A CA 3
ATOM 1547 C C . LYS A 1 1 ? -7.082 -6.326 -6.665 1.00 0.00 1 LYS A C 3
ATOM 1548 O O . LYS A 1 1 ? -7.733 -7.342 -6.495 1.00 0.00 1 LYS A O 3
ATOM 1569 N N . THR A 1 2 ? -6.485 -6.021 -7.786 1.00 0.00 2 THR A N 3
ATOM 1570 C CA . THR A 1 2 ? -6.554 -6.927 -8.975 1.00 0.00 2 THR A CA 3
ATOM 1571 C C . THR A 1 2 ? -5.173 -7.571 -9.166 1.00 0.00 2 THR A C 3
ATOM 1572 O O . THR A 1 2 ? -4.569 -7.509 -10.221 1.00 0.00 2 THR A O 3
ATOM 1583 N N . GLY A 1 3 ? -4.738 -8.176 -8.092 1.00 0.00 3 GLY A N 3
ATOM 1584 C CA . GLY A 1 3 ? -3.415 -8.875 -8.035 1.00 0.00 3 GLY A CA 3
ATOM 1585 C C . GLY A 1 3 ? -2.595 -8.152 -6.974 1.00 0.00 3 GLY A C 3
ATOM 1586 O O . GLY A 1 3 ? -2.574 -8.580 -5.836 1.00 0.00 3 GLY A O 3
ATOM 1590 N N . GLY A 1 4 ? -1.956 -7.084 -7.386 1.00 0.00 4 GLY A N 3
ATOM 1591 C CA . GLY A 1 4 ? -1.126 -6.281 -6.436 1.00 0.00 4 GLY A CA 3
ATOM 1592 C C . GLY A 1 4 ? 0.399 -6.305 -6.648 1.00 0.00 4 GLY A C 3
ATOM 1593 O O . GLY A 1 4 ? 1.067 -7.191 -6.150 1.00 0.00 4 GLY A O 3
ATOM 1597 N N . THR A 1 5 ? 0.875 -5.328 -7.384 1.00 0.00 5 THR A N 3
ATOM 1598 C CA . THR A 1 5 ? 2.333 -5.143 -7.717 1.00 0.00 5 THR A CA 3
ATOM 1599 C C . THR A 1 5 ? 3.354 -5.977 -6.897 1.00 0.00 5 THR A C 3
ATOM 1600 O O . THR A 1 5 ? 3.856 -6.971 -7.383 1.00 0.00 5 THR A O 3
ATOM 1611 N N . GLN A 1 6 ? 3.590 -5.504 -5.693 1.00 0.00 6 GLN A N 3
ATOM 1612 C CA . GLN A 1 6 ? 4.523 -6.068 -4.646 1.00 0.00 6 GLN A CA 3
ATOM 1613 C C . GLN A 1 6 ? 5.748 -5.150 -4.608 1.00 0.00 6 GLN A C 3
ATOM 1614 O O . GLN A 1 6 ? 6.438 -5.011 -5.601 1.00 0.00 6 GLN A O 3
ATOM 1628 N N . THR A 1 7 ? 5.980 -4.548 -3.471 1.00 0.00 7 THR A N 3
ATOM 1629 C CA . THR A 1 7 ? 7.138 -3.630 -3.313 1.00 0.00 7 THR A CA 3
ATOM 1630 C C . THR A 1 7 ? 7.873 -3.823 -1.969 1.00 0.00 7 THR A C 3
ATOM 1631 O O . THR A 1 7 ? 7.369 -4.422 -1.035 1.00 0.00 7 THR A O 3
ATOM 1642 N N . ASP A 1 8 ? 9.064 -3.281 -1.957 1.00 0.00 8 ASP A N 3
ATOM 1643 C CA . ASP A 1 8 ? 9.967 -3.322 -0.767 1.00 0.00 8 ASP A CA 3
ATOM 1644 C C . ASP A 1 8 ? 10.304 -1.837 -0.550 1.00 0.00 8 ASP A C 3
ATOM 1645 O O . ASP A 1 8 ? 11.430 -1.387 -0.616 1.00 0.00 8 ASP A O 3
ATOM 1654 N N . LEU A 1 9 ? 9.241 -1.129 -0.289 1.00 0.00 9 LEU A N 3
ATOM 1655 C CA . LEU A 1 9 ? 9.266 0.340 -0.044 1.00 0.00 9 LEU A CA 3
ATOM 1656 C C . LEU A 1 9 ? 8.837 0.657 1.384 1.00 0.00 9 LEU A C 3
ATOM 1657 O O . LEU A 1 9 ? 9.336 1.573 2.009 1.00 0.00 9 LEU A O 3
ATOM 1673 N N . PHE A 1 10 ? 7.914 -0.143 1.835 1.00 0.00 10 PHE A N 3
ATOM 1674 C CA . PHE A 1 10 ? 7.344 0.016 3.196 1.00 0.00 10 PHE A CA 3
ATOM 1675 C C . PHE A 1 10 ? 7.447 -1.258 4.033 1.00 0.00 10 PHE A C 3
ATOM 1676 O O . PHE A 1 10 ? 7.507 -2.347 3.495 1.00 0.00 10 PHE A O 3
ATOM 1693 N N . THR A 1 11 ? 7.460 -1.079 5.327 1.00 0.00 11 THR A N 3
ATOM 1694 C CA . THR A 1 11 ? 7.540 -2.238 6.253 1.00 0.00 11 THR A CA 3
ATOM 1695 C C . THR A 1 11 ? 6.155 -2.330 6.885 1.00 0.00 11 THR A C 3
ATOM 1696 O O . THR A 1 11 ? 5.446 -1.345 6.986 1.00 0.00 11 THR A O 3
ATOM 1707 N N . CYS A 1 12 ? 5.814 -3.519 7.297 1.00 0.00 12 CYS A N 3
ATOM 1708 C CA . CYS A 1 12 ? 4.490 -3.719 7.934 1.00 0.00 12 CYS A CA 3
ATOM 1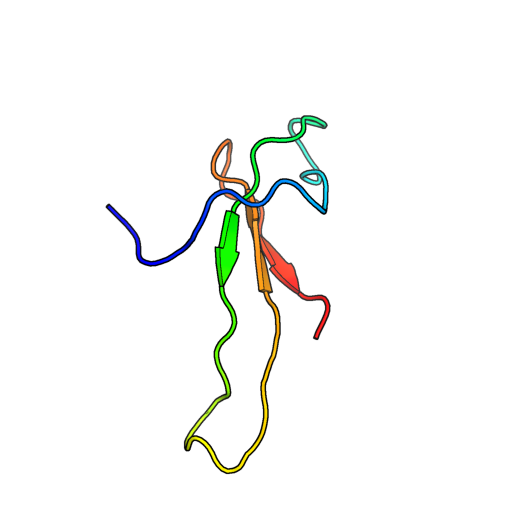709 C C . CYS A 1 12 ? 4.714 -3.255 9.360 1.00 0.00 12 CYS A C 3
ATOM 1710 O O . CYS A 1 12 ? 5.584 -3.746 10.055 1.00 0.00 12 CYS A O 3
ATOM 1717 N N . GLY A 1 13 ? 3.902 -2.316 9.745 1.00 0.00 13 GLY A N 3
ATOM 1718 C CA . GLY A 1 13 ? 4.008 -1.759 11.125 1.00 0.00 13 GLY A CA 3
ATOM 1719 C C . GLY A 1 13 ? 3.486 -2.718 12.205 1.00 0.00 13 GLY A C 3
ATOM 1720 O O . GLY A 1 13 ? 3.150 -2.280 13.288 1.00 0.00 13 GLY A O 3
ATOM 1724 N N . LYS A 1 14 ? 3.442 -3.990 11.875 1.00 0.00 14 LYS A N 3
ATOM 1725 C CA . LYS A 1 14 ? 2.960 -5.037 12.834 1.00 0.00 14 LYS A CA 3
ATOM 1726 C C . LYS A 1 14 ? 3.915 -6.241 12.965 1.00 0.00 14 LYS A C 3
ATOM 1727 O O . LYS A 1 14 ? 4.352 -6.564 14.054 1.00 0.00 14 LYS A O 3
ATOM 1746 N N . CYS A 1 15 ? 4.210 -6.862 11.849 1.00 0.00 15 CYS A N 3
ATOM 1747 C CA . CYS A 1 15 ? 5.123 -8.058 11.837 1.00 0.00 15 CYS A CA 3
ATOM 1748 C C . CYS A 1 15 ? 6.527 -7.776 11.300 1.00 0.00 15 CYS A C 3
ATOM 1749 O O . CYS A 1 15 ? 7.298 -8.684 11.080 1.00 0.00 15 CYS A O 3
ATOM 1756 N N . LYS A 1 16 ? 6.790 -6.510 11.141 1.00 0.00 16 LYS A N 3
ATOM 1757 C CA . LYS A 1 16 ? 8.038 -5.914 10.651 1.00 0.00 16 LYS A CA 3
ATOM 1758 C C . LYS A 1 16 ? 8.703 -6.716 9.503 1.00 0.00 16 LYS A C 3
ATOM 1759 O O . LYS A 1 16 ? 9.818 -7.179 9.644 1.00 0.00 16 LYS A O 3
ATOM 1778 N N . LYS A 1 17 ? 8.000 -6.860 8.393 1.00 0.00 17 LYS A N 3
ATOM 1779 C CA . LYS A 1 17 ? 8.541 -7.612 7.234 1.00 0.00 17 LYS A CA 3
ATOM 1780 C C . LYS A 1 17 ? 8.517 -6.617 6.067 1.00 0.00 17 LYS A C 3
ATOM 1781 O O . LYS A 1 17 ? 7.969 -5.543 6.222 1.00 0.00 17 LYS A O 3
ATOM 1800 N N . LYS A 1 18 ? 9.082 -6.990 4.946 1.00 0.00 18 LYS A N 3
ATOM 1801 C CA . LYS A 1 18 ? 9.096 -6.048 3.776 1.00 0.00 18 LYS A CA 3
ATOM 1802 C C . LYS A 1 18 ? 8.432 -6.563 2.473 1.00 0.00 18 LYS A C 3
ATOM 1803 O O . LYS A 1 18 ? 8.966 -6.364 1.396 1.00 0.00 18 LYS A O 3
ATOM 1822 N N . ASN A 1 19 ? 7.291 -7.203 2.599 1.00 0.00 19 ASN A N 3
ATOM 1823 C CA . ASN A 1 19 ? 6.561 -7.736 1.400 1.00 0.00 19 ASN A CA 3
ATOM 1824 C C . ASN A 1 19 ? 5.128 -7.244 1.492 1.00 0.00 19 ASN A C 3
ATOM 1825 O O . ASN A 1 19 ? 4.182 -7.951 1.783 1.00 0.00 19 ASN A O 3
ATOM 1836 N N . CYS A 1 20 ? 5.067 -5.982 1.215 1.00 0.00 20 CYS A N 3
ATOM 1837 C CA . CYS A 1 20 ? 3.795 -5.219 1.223 1.00 0.00 20 CYS A CA 3
ATOM 1838 C C . CYS A 1 20 ? 3.623 -4.821 -0.239 1.00 0.00 20 CYS A C 3
ATOM 1839 O O . CYS A 1 20 ? 4.552 -4.828 -1.018 1.00 0.00 20 CYS A O 3
ATOM 1847 N N . THR A 1 21 ? 2.421 -4.482 -0.570 1.00 0.00 21 THR A N 3
ATOM 1848 C CA . THR A 1 21 ? 2.087 -4.066 -1.964 1.00 0.00 21 THR A CA 3
ATOM 1849 C C . THR A 1 21 ? 1.510 -2.669 -1.852 1.00 0.00 21 THR A C 3
ATOM 1850 O O . THR A 1 21 ? 0.816 -2.398 -0.891 1.00 0.00 21 THR A O 3
ATOM 1861 N N . TYR A 1 22 ? 1.802 -1.829 -2.809 1.00 0.00 22 TYR A N 3
ATOM 1862 C CA . TYR A 1 22 ? 1.247 -0.454 -2.733 1.00 0.00 22 TYR A CA 3
ATOM 1863 C C . TYR A 1 22 ? 0.465 -0.153 -4.009 1.00 0.00 22 TYR A C 3
ATOM 1864 O O . TYR A 1 22 ? 0.849 -0.511 -5.106 1.00 0.00 22 TYR A O 3
ATOM 1882 N N . THR A 1 23 ? -0.632 0.518 -3.783 1.00 0.00 23 THR A N 3
ATOM 1883 C CA . THR A 1 23 ? -1.569 0.925 -4.866 1.00 0.00 23 THR A CA 3
ATOM 1884 C C . THR A 1 23 ? -1.423 2.424 -5.036 1.00 0.00 23 THR A C 3
ATOM 1885 O O . THR A 1 23 ? -1.321 3.170 -4.080 1.00 0.00 23 THR A O 3
ATOM 1896 N N . GLN A 1 24 ? -1.435 2.775 -6.290 1.00 0.00 24 GLN A N 3
ATOM 1897 C CA . GLN A 1 24 ? -1.297 4.189 -6.711 1.00 0.00 24 GLN A CA 3
ATOM 1898 C C . GLN A 1 24 ? -2.617 4.665 -7.339 1.00 0.00 24 GLN A C 3
ATOM 1899 O O . GLN A 1 24 ? -2.689 4.994 -8.507 1.00 0.00 24 GLN A O 3
ATOM 1913 N N . VAL A 1 25 ? -3.628 4.681 -6.498 1.00 0.00 25 VAL A N 3
ATOM 1914 C CA . VAL A 1 25 ? -5.004 5.108 -6.886 1.00 0.00 25 VAL A CA 3
ATOM 1915 C C . VAL A 1 25 ? -5.510 6.270 -5.996 1.00 0.00 25 VAL A C 3
ATOM 1916 O O . VAL A 1 25 ? -4.892 6.648 -5.021 1.00 0.00 25 VAL A O 3
ATOM 1929 N N . GLN A 1 26 ? -6.640 6.777 -6.413 1.00 0.00 26 GLN A N 3
ATOM 1930 C CA . GLN A 1 26 ? -7.383 7.907 -5.772 1.00 0.00 26 GLN A CA 3
ATOM 1931 C C . GLN A 1 26 ? -8.832 7.446 -5.481 1.00 0.00 26 GLN A C 3
ATOM 1932 O O . GLN A 1 26 ? -9.226 6.339 -5.793 1.00 0.00 26 GLN A O 3
ATOM 1946 N N . THR A 1 27 ? -9.580 8.336 -4.885 1.00 0.00 27 THR A N 3
ATOM 1947 C CA . THR A 1 27 ? -11.005 8.079 -4.531 1.00 0.00 27 THR A CA 3
ATOM 1948 C C . THR A 1 27 ? -11.788 8.646 -5.725 1.00 0.00 27 THR A C 3
ATOM 1949 O O . THR A 1 27 ? -11.607 9.785 -6.115 1.00 0.00 27 THR A O 3
ATOM 1960 N N . ARG A 1 28 ? -12.640 7.806 -6.250 1.00 0.00 28 ARG A N 3
ATOM 1961 C CA . ARG A 1 28 ? -13.505 8.141 -7.428 1.00 0.00 28 ARG A CA 3
ATOM 1962 C C . ARG A 1 28 ? -12.771 8.992 -8.477 1.00 0.00 28 ARG A C 3
ATOM 1963 O O . ARG A 1 28 ? -12.892 10.200 -8.554 1.00 0.00 28 ARG A O 3
ATOM 1984 N N . SER A 1 29 ? -12.021 8.246 -9.232 1.00 0.00 29 SER A N 3
ATOM 1985 C CA . SER A 1 29 ? -11.173 8.720 -10.355 1.00 0.00 29 SER A CA 3
ATOM 1986 C C . SER A 1 29 ? -11.608 10.073 -10.953 1.00 0.00 29 SER A C 3
ATOM 1987 O O . SER A 1 29 ? -12.389 10.128 -11.885 1.00 0.00 29 SER A O 3
ATOM 1995 N N . ALA A 1 30 ? -11.074 11.120 -10.381 1.00 0.00 30 ALA A N 3
ATOM 1996 C CA . ALA A 1 30 ? -11.395 12.510 -10.838 1.00 0.00 30 ALA A CA 3
ATOM 1997 C C . ALA A 1 30 ? -10.218 13.047 -11.670 1.00 0.00 30 ALA A C 3
ATOM 1998 O O . ALA A 1 30 ? -9.924 14.226 -11.628 1.00 0.00 30 ALA A O 3
ATOM 2005 N N . ASP A 1 31 ? -9.630 12.105 -12.378 1.00 0.00 31 ASP A N 3
ATOM 2006 C CA . ASP A 1 31 ? -8.459 12.211 -13.309 1.00 0.00 31 ASP A CA 3
ATOM 2007 C C . ASP A 1 31 ? -7.233 11.592 -12.621 1.00 0.00 31 ASP A C 3
ATOM 2008 O O . ASP A 1 31 ? -6.165 11.542 -13.201 1.00 0.00 31 ASP A O 3
ATOM 2017 N N . GLU A 1 32 ? -7.452 11.138 -11.406 1.00 0.00 32 GLU A N 3
ATOM 2018 C CA . GLU A 1 32 ? -6.406 10.503 -10.553 1.00 0.00 32 GLU A CA 3
ATOM 2019 C C . GLU A 1 32 ? -4.993 11.084 -10.761 1.00 0.00 32 GLU A C 3
ATOM 2020 O O . GLU A 1 32 ? -4.202 10.607 -11.552 1.00 0.00 32 GLU A O 3
ATOM 2032 N N . PRO A 1 33 ? -4.739 12.133 -10.016 1.00 0.00 33 PRO A N 3
ATOM 2033 C CA . PRO A 1 33 ? -3.527 12.208 -9.165 1.00 0.00 33 PRO A CA 3
ATOM 2034 C C . PRO A 1 33 ? -3.780 11.089 -8.160 1.00 0.00 33 PRO A C 3
ATOM 2035 O O . PRO A 1 33 ? -4.871 10.999 -7.635 1.00 0.00 33 PRO A O 3
ATOM 2046 N N . MET A 1 34 ? -2.798 10.271 -7.896 1.00 0.00 34 MET A N 3
ATOM 2047 C CA . MET A 1 34 ? -3.037 9.164 -6.925 1.00 0.00 34 MET A CA 3
ATOM 2048 C C . MET A 1 34 ? -2.451 9.406 -5.537 1.00 0.00 34 MET A C 3
ATOM 2049 O O . MET A 1 34 ? -1.866 10.429 -5.245 1.00 0.00 34 MET A O 3
ATOM 2063 N N . THR A 1 35 ? -2.660 8.397 -4.742 1.00 0.00 35 THR A N 3
ATOM 2064 C CA . THR A 1 35 ? -2.206 8.343 -3.325 1.00 0.00 35 THR A CA 3
ATOM 2065 C C . THR A 1 35 ? -1.312 7.108 -3.249 1.00 0.00 35 THR A C 3
ATOM 2066 O O . THR A 1 35 ? -1.225 6.350 -4.195 1.00 0.00 35 THR A O 3
ATOM 2077 N N . THR A 1 36 ? -0.672 6.929 -2.127 1.00 0.00 36 THR A N 3
ATOM 2078 C CA . THR A 1 36 ? 0.219 5.748 -1.965 1.00 0.00 36 THR A CA 3
ATOM 2079 C C . THR A 1 36 ? -0.333 5.000 -0.748 1.00 0.00 36 THR A C 3
ATOM 2080 O O . THR A 1 36 ? -0.013 5.287 0.392 1.00 0.00 36 THR A O 3
ATOM 2091 N N . PHE A 1 37 ? -1.171 4.050 -1.090 1.00 0.00 37 PHE A N 3
ATOM 2092 C CA . PHE A 1 37 ? -1.862 3.166 -0.128 1.00 0.00 37 PHE A CA 3
ATOM 2093 C C . PHE A 1 37 ? -0.972 1.927 -0.042 1.00 0.00 37 PHE A C 3
ATOM 2094 O O . PHE A 1 37 ? -0.705 1.327 -1.059 1.00 0.00 37 PHE A O 3
ATOM 2111 N N . VAL A 1 38 ? -0.545 1.571 1.136 1.00 0.00 38 VAL A N 3
ATOM 2112 C CA . VAL A 1 38 ? 0.334 0.375 1.301 1.00 0.00 38 VAL A CA 3
ATOM 2113 C C . VAL A 1 38 ? -0.381 -0.638 2.187 1.00 0.00 38 VAL A C 3
ATOM 2114 O O . VAL A 1 38 ? -0.843 -0.301 3.260 1.00 0.00 38 VAL A O 3
ATOM 2127 N N . VAL A 1 39 ? -0.441 -1.846 1.698 1.00 0.00 39 VAL A N 3
ATOM 2128 C CA . VAL A 1 39 ? -1.105 -2.947 2.449 1.00 0.00 39 VAL A CA 3
ATOM 2129 C C . VAL A 1 39 ? -0.110 -4.092 2.635 1.00 0.00 39 VAL A C 3
ATOM 2130 O O . VAL A 1 39 ? 0.674 -4.376 1.753 1.00 0.00 39 VAL A O 3
ATOM 2143 N N . CYS A 1 40 ? -0.183 -4.708 3.784 1.00 0.00 40 CYS A N 3
ATOM 2144 C CA . CYS A 1 40 ? 0.727 -5.853 4.099 1.00 0.00 40 CYS A CA 3
ATOM 2145 C C . CYS A 1 40 ? 0.012 -7.171 3.848 1.00 0.00 40 CYS A C 3
ATOM 2146 O O . CYS A 1 40 ? -0.711 -7.698 4.665 1.00 0.00 40 CYS A O 3
ATOM 2154 N N . ASN A 1 41 ? 0.274 -7.636 2.666 1.00 0.00 41 ASN A N 3
ATOM 2155 C CA . ASN A 1 41 ? -0.249 -8.910 2.091 1.00 0.00 41 ASN A CA 3
ATOM 2156 C C . ASN A 1 41 ? 0.015 -10.094 3.031 1.00 0.00 41 ASN A C 3
ATOM 2157 O O . ASN A 1 41 ? -0.534 -11.167 2.870 1.00 0.00 41 ASN A O 3
ATOM 2168 N N . GLU A 1 42 ? 0.865 -9.821 3.986 1.00 0.00 42 GLU A N 3
ATOM 2169 C CA . GLU A 1 42 ? 1.291 -10.803 4.995 1.00 0.00 42 GLU A CA 3
ATOM 2170 C C . GLU A 1 42 ? 0.358 -11.083 6.164 1.00 0.00 42 GLU A C 3
ATOM 2171 O O . GLU A 1 42 ? -0.052 -12.217 6.328 1.00 0.00 42 GLU A O 3
ATOM 2183 N N . CYS A 1 43 ? 0.032 -10.093 6.943 1.00 0.00 43 CYS A N 3
ATOM 2184 C CA . CYS A 1 43 ? -0.880 -10.326 8.097 1.00 0.00 43 CYS A CA 3
ATOM 2185 C C . CYS A 1 43 ? -2.047 -9.394 7.845 1.00 0.00 43 CYS A C 3
ATOM 2186 O O . CYS A 1 43 ? -3.110 -9.574 8.409 1.00 0.00 43 CYS A O 3
ATOM 2194 N N . GLY A 1 44 ? -1.802 -8.417 6.996 1.00 0.00 44 GLY A N 3
ATOM 2195 C CA . GLY A 1 44 ? -2.912 -7.458 6.700 1.00 0.00 44 GLY A CA 3
ATOM 2196 C C . GLY A 1 44 ? -2.927 -6.150 7.511 1.00 0.00 44 GLY A C 3
ATOM 2197 O O . GLY A 1 44 ? -3.794 -5.942 8.339 1.00 0.00 44 GLY A O 3
ATOM 2201 N N . ASN A 1 45 ? -1.965 -5.308 7.243 1.00 0.00 45 ASN A N 3
ATOM 2202 C CA . ASN A 1 45 ? -1.824 -3.983 7.925 1.00 0.00 45 ASN A CA 3
ATOM 2203 C C . ASN A 1 45 ? -2.088 -3.027 6.748 1.00 0.00 45 ASN A C 3
ATOM 2204 O O . ASN A 1 45 ? -1.421 -3.165 5.749 1.00 0.00 45 ASN A O 3
ATOM 2215 N N . ARG A 1 46 ? -3.016 -2.105 6.836 1.00 0.00 46 ARG A N 3
ATOM 2216 C CA . ARG A 1 46 ? -3.254 -1.183 5.673 1.00 0.00 46 ARG A CA 3
ATOM 2217 C C . ARG A 1 46 ? -3.101 0.265 6.157 1.00 0.00 46 ARG A C 3
ATOM 2218 O O . ARG A 1 46 ? -3.792 0.701 7.059 1.00 0.00 46 ARG A O 3
ATOM 2239 N N . TRP A 1 47 ? -2.183 0.968 5.541 1.00 0.00 47 TRP A N 3
ATOM 2240 C CA . TRP A 1 47 ? -1.930 2.385 5.924 1.00 0.00 47 TRP A CA 3
ATOM 2241 C C . TRP A 1 47 ? -1.520 3.228 4.707 1.00 0.00 47 TRP A C 3
ATOM 2242 O O . TRP A 1 47 ? -1.206 2.707 3.660 1.00 0.00 47 TRP A O 3
ATOM 2263 N N . LYS A 1 48 ? -1.544 4.515 4.904 1.00 0.00 48 LYS A N 3
ATOM 2264 C CA . LYS A 1 48 ? -1.164 5.486 3.824 1.00 0.00 48 LYS A CA 3
ATOM 2265 C C . LYS A 1 48 ? -0.115 6.418 4.451 1.00 0.00 48 LYS A C 3
ATOM 2266 O O . LYS A 1 48 ? -0.054 6.528 5.662 1.00 0.00 48 LYS A O 3
ATOM 2285 N N . PHE A 1 49 ? 0.678 7.056 3.627 1.00 0.00 49 PHE A N 3
ATOM 2286 C CA . PHE A 1 49 ? 1.715 7.995 4.170 1.00 0.00 49 PHE A CA 3
ATOM 2287 C C . PHE A 1 49 ? 1.815 9.185 3.191 1.00 0.00 49 PHE A C 3
ATOM 2288 O O . PHE A 1 49 ? 1.837 10.327 3.610 1.00 0.00 49 PHE A O 3
ATOM 2305 N N . CYS A 1 50 ? 1.873 8.870 1.918 1.00 0.00 50 CYS A N 3
ATOM 2306 C CA . CYS A 1 50 ? 1.966 9.901 0.828 1.00 0.00 50 CYS A CA 3
ATOM 2307 C C . CYS A 1 50 ? 0.763 9.755 -0.116 1.00 0.00 50 CYS A C 3
ATOM 2308 O O . CYS A 1 50 ? -0.386 9.857 0.273 1.00 0.00 50 CYS A O 3
ATOM 2317 N N . LYS A 1 1 ? -1.808 14.022 14.148 1.00 0.00 1 LYS A N 4
ATOM 2318 C CA . LYS A 1 1 ? -0.425 13.462 14.069 1.00 0.00 1 LYS A CA 4
ATOM 2319 C C . LYS A 1 1 ? -0.367 12.305 13.054 1.00 0.00 1 LYS A C 4
ATOM 2320 O O . LYS A 1 1 ? 0.175 11.246 13.303 1.00 0.00 1 LYS A O 4
ATOM 2341 N N . THR A 1 2 ? -0.935 12.570 11.908 1.00 0.00 2 THR A N 4
ATOM 2342 C CA . THR A 1 2 ? -0.971 11.560 10.810 1.00 0.00 2 THR A CA 4
ATOM 2343 C C . THR A 1 2 ? -0.130 12.045 9.624 1.00 0.00 2 THR A C 4
ATOM 2344 O O . THR A 1 2 ? 0.551 13.051 9.704 1.00 0.00 2 THR A O 4
ATOM 2355 N N . GLY A 1 3 ? -0.218 11.292 8.559 1.00 0.00 3 GLY A N 4
ATOM 2356 C CA . GLY A 1 3 ? 0.535 11.603 7.315 1.00 0.00 3 GLY A CA 4
ATOM 2357 C C . GLY A 1 3 ? 1.086 10.287 6.774 1.00 0.00 3 GLY A C 4
ATOM 2358 O O . GLY A 1 3 ? 2.147 9.841 7.168 1.00 0.00 3 GLY A O 4
ATOM 2362 N N . GLY A 1 4 ? 0.322 9.712 5.881 1.00 0.00 4 GLY A N 4
ATOM 2363 C CA . GLY A 1 4 ? 0.698 8.419 5.244 1.00 0.00 4 GLY A CA 4
ATOM 2364 C C . GLY A 1 4 ? 1.266 8.701 3.854 1.00 0.00 4 GLY A C 4
ATOM 2365 O O . GLY A 1 4 ? 2.243 9.420 3.745 1.00 0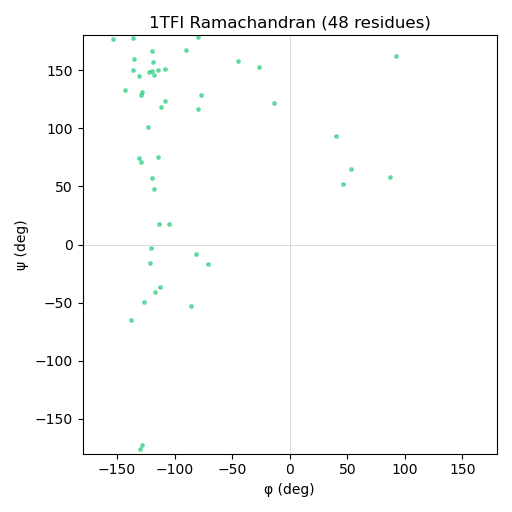.00 4 GLY A O 4
ATOM 2369 N N . THR A 1 5 ? 0.657 8.143 2.837 1.00 0.00 5 THR A N 4
ATOM 2370 C CA . THR A 1 5 ? 1.162 8.380 1.451 1.00 0.00 5 THR A CA 4
ATOM 2371 C C . THR A 1 5 ? 0.062 8.856 0.517 1.00 0.00 5 THR A C 4
ATOM 2372 O O . THR A 1 5 ? 0.235 9.824 -0.198 1.00 0.00 5 THR A O 4
ATOM 2383 N N . GLN A 1 6 ? -1.036 8.145 0.564 1.00 0.00 6 GLN A N 4
ATOM 2384 C CA . GLN A 1 6 ? -2.235 8.447 -0.289 1.00 0.00 6 GLN A CA 4
ATOM 2385 C C . GLN A 1 6 ? -1.656 8.492 -1.708 1.00 0.00 6 GLN A C 4
ATOM 2386 O O . GLN A 1 6 ? -1.817 9.421 -2.477 1.00 0.00 6 GLN A O 4
ATOM 2400 N N . THR A 1 7 ? -0.982 7.401 -1.959 1.00 0.00 7 THR A N 4
ATOM 2401 C CA . THR A 1 7 ? -0.294 7.162 -3.248 1.00 0.00 7 THR A CA 4
ATOM 2402 C C . THR A 1 7 ? -1.271 6.783 -4.378 1.00 0.00 7 THR A C 4
ATOM 2403 O O . THR A 1 7 ? -2.388 6.369 -4.129 1.00 0.00 7 THR A O 4
ATOM 2414 N N . ASP A 1 8 ? -0.793 6.944 -5.589 1.00 0.00 8 ASP A N 4
ATOM 2415 C CA . ASP A 1 8 ? -1.628 6.621 -6.793 1.00 0.00 8 ASP A CA 4
ATOM 2416 C C . ASP A 1 8 ? -0.829 5.740 -7.771 1.00 0.00 8 ASP A C 4
ATOM 2417 O O . ASP A 1 8 ? -0.534 6.108 -8.891 1.00 0.00 8 ASP A O 4
ATOM 2426 N N . LEU A 1 9 ? -0.493 4.577 -7.272 1.00 0.00 9 LEU A N 4
ATOM 2427 C CA . LEU A 1 9 ? 0.282 3.570 -8.063 1.00 0.00 9 LEU A CA 4
ATOM 2428 C C . LEU A 1 9 ? -0.571 2.302 -8.178 1.00 0.00 9 LEU A C 4
ATOM 2429 O O . LEU A 1 9 ? -0.486 1.571 -9.146 1.00 0.00 9 LEU A O 4
ATOM 2445 N N . PHE A 1 10 ? -1.368 2.098 -7.161 1.00 0.00 10 PHE A N 4
ATOM 2446 C CA . PHE A 1 10 ? -2.267 0.906 -7.084 1.00 0.00 10 PHE A CA 4
ATOM 2447 C C . PHE A 1 10 ? -3.772 1.201 -6.920 1.00 0.00 10 PHE A C 4
ATOM 2448 O O . PHE A 1 10 ? -4.145 2.248 -6.425 1.00 0.00 10 PHE A O 4
ATOM 2465 N N . THR A 1 11 ? -4.581 0.259 -7.353 1.00 0.00 11 THR A N 4
ATOM 2466 C CA . THR A 1 11 ? -6.072 0.374 -7.262 1.00 0.00 11 THR A CA 4
ATOM 2467 C C . THR A 1 11 ? -6.594 -0.649 -6.248 1.00 0.00 11 THR A C 4
ATOM 2468 O O . THR A 1 11 ? -5.945 -1.628 -5.938 1.00 0.00 11 THR A O 4
ATOM 2479 N N . CYS A 1 12 ? -7.779 -0.371 -5.777 1.00 0.00 12 CYS A N 4
ATOM 2480 C CA . CYS A 1 12 ? -8.448 -1.256 -4.790 1.00 0.00 12 CYS A CA 4
ATOM 2481 C C . CYS A 1 12 ? -9.198 -2.296 -5.611 1.00 0.00 12 CYS A C 4
ATOM 2482 O O . CYS A 1 12 ? -10.045 -1.960 -6.418 1.00 0.00 12 CYS A O 4
ATOM 2489 N N . GLY A 1 13 ? -8.849 -3.527 -5.359 1.00 0.00 13 GLY A N 4
ATOM 2490 C CA . GLY A 1 13 ? -9.481 -4.678 -6.076 1.00 0.00 13 GLY A CA 4
ATOM 2491 C C . GLY A 1 13 ? -10.964 -4.877 -5.730 1.00 0.00 13 GLY A C 4
ATOM 2492 O O . GLY A 1 13 ? -11.497 -5.944 -5.966 1.00 0.00 13 GLY A O 4
ATOM 2496 N N . LYS A 1 14 ? -11.590 -3.861 -5.185 1.00 0.00 14 LYS A N 4
ATOM 2497 C CA . LYS A 1 14 ? -13.039 -3.932 -4.811 1.00 0.00 14 LYS A CA 4
ATOM 2498 C C . LYS A 1 14 ? -13.795 -2.697 -5.300 1.00 0.00 14 LYS A C 4
ATOM 2499 O O . LYS A 1 14 ? -14.686 -2.791 -6.124 1.00 0.00 14 LYS A O 4
ATOM 2518 N N . CYS A 1 15 ? -13.399 -1.568 -4.763 1.00 0.00 15 CYS A N 4
ATOM 2519 C CA . CYS A 1 15 ? -14.015 -0.260 -5.106 1.00 0.00 15 CYS A CA 4
ATOM 2520 C C . CYS A 1 15 ? -13.684 0.176 -6.543 1.00 0.00 15 CYS A C 4
ATOM 2521 O O . CYS A 1 15 ? -14.415 0.964 -7.111 1.00 0.00 15 CYS A O 4
ATOM 2528 N N . LYS A 1 16 ? -12.591 -0.342 -7.068 1.00 0.00 16 LYS A N 4
ATOM 2529 C CA . LYS A 1 16 ? -12.091 -0.048 -8.446 1.00 0.00 16 LYS A CA 4
ATOM 2530 C C . LYS A 1 16 ? -11.719 1.457 -8.524 1.00 0.00 16 LYS A C 4
ATOM 2531 O O . LYS A 1 16 ? -11.972 2.102 -9.523 1.00 0.00 16 LYS A O 4
ATOM 2550 N N . LYS A 1 17 ? -11.122 1.972 -7.463 1.00 0.00 17 LYS A N 4
ATOM 2551 C CA . LYS A 1 17 ? -10.715 3.412 -7.410 1.00 0.00 17 LYS A CA 4
ATOM 2552 C C . LYS A 1 17 ? -9.242 3.437 -6.999 1.00 0.00 17 LYS A C 4
ATOM 2553 O O . LYS A 1 17 ? -8.689 2.412 -6.648 1.00 0.00 17 LYS A O 4
ATOM 2572 N N . LYS A 1 18 ? -8.669 4.610 -7.042 1.00 0.00 18 LYS A N 4
ATOM 2573 C CA . LYS A 1 18 ? -7.225 4.765 -6.671 1.00 0.00 18 LYS A CA 4
ATOM 2574 C C . LYS A 1 18 ? -6.997 5.679 -5.451 1.00 0.00 18 LYS A C 4
ATOM 2575 O O . LYS A 1 18 ? -6.151 6.553 -5.479 1.00 0.00 18 LYS A O 4
ATOM 2594 N N . ASN A 1 19 ? -7.756 5.444 -4.413 1.00 0.00 19 ASN A N 4
ATOM 2595 C CA . ASN A 1 19 ? -7.636 6.255 -3.158 1.00 0.00 19 ASN A CA 4
ATOM 2596 C C . ASN A 1 19 ? -7.164 5.249 -2.108 1.00 0.00 19 ASN A C 4
ATOM 2597 O O . ASN A 1 19 ? -7.822 4.902 -1.145 1.00 0.00 19 ASN A O 4
ATOM 2608 N N . CYS A 1 20 ? -5.969 4.829 -2.413 1.00 0.00 20 CYS A N 4
ATOM 2609 C CA . CYS A 1 20 ? -5.200 3.840 -1.614 1.00 0.00 20 CYS A CA 4
ATOM 2610 C C . CYS A 1 20 ? -3.901 4.498 -1.132 1.00 0.00 20 CYS A C 4
ATOM 2611 O O . CYS A 1 20 ? -3.456 5.506 -1.649 1.00 0.00 20 CYS A O 4
ATOM 2619 N N . THR A 1 21 ? -3.348 3.869 -0.136 1.00 0.00 21 THR A N 4
ATOM 2620 C CA . THR A 1 21 ? -2.069 4.321 0.500 1.00 0.00 21 THR A CA 4
ATOM 2621 C C . THR A 1 21 ? -1.174 3.098 0.627 1.00 0.00 21 THR A C 4
ATOM 2622 O O . THR A 1 21 ? -1.687 2.025 0.884 1.00 0.00 21 THR A O 4
ATOM 2633 N N . TYR A 1 22 ? 0.116 3.272 0.448 1.00 0.00 22 TYR A N 4
ATOM 2634 C CA . TYR A 1 22 ? 1.007 2.084 0.578 1.00 0.00 22 TYR A CA 4
ATOM 2635 C C . TYR A 1 22 ? 2.042 2.384 1.648 1.00 0.00 22 TYR A C 4
ATOM 2636 O O . TYR A 1 22 ? 2.402 3.521 1.886 1.00 0.00 22 TYR A O 4
ATOM 2654 N N . THR A 1 23 ? 2.460 1.300 2.239 1.00 0.00 23 THR A N 4
ATOM 2655 C CA . THR A 1 23 ? 3.464 1.310 3.330 1.00 0.00 23 THR A CA 4
ATOM 2656 C C . THR A 1 23 ? 4.637 0.406 2.977 1.00 0.00 23 THR A C 4
ATOM 2657 O O . THR A 1 23 ? 4.479 -0.620 2.346 1.00 0.00 23 THR A O 4
ATOM 2668 N N . GLN A 1 24 ? 5.775 0.852 3.424 1.00 0.00 24 GLN A N 4
ATOM 2669 C CA . GLN A 1 24 ? 7.060 0.142 3.211 1.00 0.00 24 GLN A CA 4
ATOM 2670 C C . GLN A 1 24 ? 7.489 -0.108 4.664 1.00 0.00 24 GLN A C 4
ATOM 2671 O O . GLN A 1 24 ? 7.741 0.847 5.376 1.00 0.00 24 GLN A O 4
ATOM 2685 N N . VAL A 1 25 ? 7.567 -1.349 5.078 1.00 0.00 25 VAL A N 4
ATOM 2686 C CA . VAL A 1 25 ? 7.974 -1.606 6.503 1.00 0.00 25 VAL A CA 4
ATOM 2687 C C . VAL A 1 25 ? 9.468 -1.950 6.571 1.00 0.00 25 VAL A C 4
ATOM 2688 O O . VAL A 1 25 ? 9.903 -3.017 6.952 1.00 0.00 25 VAL A O 4
ATOM 2701 N N . GLN A 1 26 ? 10.186 -0.944 6.157 1.00 0.00 26 GLN A N 4
ATOM 2702 C CA . GLN A 1 26 ? 11.674 -0.930 6.089 1.00 0.00 26 GLN A CA 4
ATOM 2703 C C . GLN A 1 26 ? 12.079 -1.737 4.854 1.00 0.00 26 GLN A C 4
ATOM 2704 O O . GLN A 1 26 ? 12.367 -2.918 4.932 1.00 0.00 26 GLN A O 4
ATOM 2718 N N . THR A 1 27 ? 12.067 -1.061 3.737 1.00 0.00 27 THR A N 4
ATOM 2719 C CA . THR A 1 27 ? 12.450 -1.722 2.465 1.00 0.00 27 THR A CA 4
ATOM 2720 C C . THR A 1 27 ? 13.477 -0.825 1.748 1.00 0.00 27 THR A C 4
ATOM 2721 O O . THR A 1 27 ? 13.170 0.181 1.147 1.00 0.00 27 THR A O 4
ATOM 2732 N N . ARG A 1 28 ? 14.680 -1.313 1.900 1.00 0.00 28 ARG A N 4
ATOM 2733 C CA . ARG A 1 28 ? 16.001 -0.784 1.390 1.00 0.00 28 ARG A CA 4
ATOM 2734 C C . ARG A 1 28 ? 16.863 -0.388 2.604 1.00 0.00 28 ARG A C 4
ATOM 2735 O O . ARG A 1 28 ? 17.378 0.700 2.773 1.00 0.00 28 ARG A O 4
ATOM 2756 N N . SER A 1 29 ? 16.948 -1.390 3.417 1.00 0.00 29 SER A N 4
ATOM 2757 C CA . SER A 1 29 ? 17.706 -1.384 4.707 1.00 0.00 29 SER A CA 4
ATOM 2758 C C . SER A 1 29 ? 17.949 -2.867 4.985 1.00 0.00 29 SER A C 4
ATOM 2759 O O . SER A 1 29 ? 17.110 -3.678 4.642 1.00 0.00 29 SER A O 4
ATOM 2767 N N . ALA A 1 30 ? 19.054 -3.199 5.592 1.00 0.00 30 ALA A N 4
ATOM 2768 C CA . ALA A 1 30 ? 19.327 -4.642 5.873 1.00 0.00 30 ALA A CA 4
ATOM 2769 C C . ALA A 1 30 ? 19.254 -5.048 7.351 1.00 0.00 30 ALA A C 4
ATOM 2770 O O . ALA A 1 30 ? 20.203 -5.538 7.933 1.00 0.00 30 ALA A O 4
ATOM 2777 N N . ASP A 1 31 ? 18.100 -4.813 7.906 1.00 0.00 31 ASP A N 4
ATOM 2778 C CA . ASP A 1 31 ? 17.832 -5.145 9.340 1.00 0.00 31 ASP A CA 4
ATOM 2779 C C . ASP A 1 31 ? 16.456 -5.823 9.401 1.00 0.00 31 ASP A C 4
ATOM 2780 O O . ASP A 1 31 ? 16.216 -6.732 10.173 1.00 0.00 31 ASP A O 4
ATOM 2789 N N . GLU A 1 32 ? 15.609 -5.314 8.545 1.00 0.00 32 GLU A N 4
ATOM 2790 C CA . GLU A 1 32 ? 14.199 -5.778 8.401 1.00 0.00 32 GLU A CA 4
ATOM 2791 C C . GLU A 1 32 ? 13.787 -5.866 6.907 1.00 0.00 32 GLU A C 4
ATOM 2792 O O . GLU A 1 32 ? 13.163 -4.943 6.416 1.00 0.00 32 GLU A O 4
ATOM 2804 N N . PRO A 1 33 ? 14.122 -6.926 6.205 1.00 0.00 33 PRO A N 4
ATOM 2805 C CA . PRO A 1 33 ? 13.751 -7.086 4.769 1.00 0.00 33 PRO A CA 4
ATOM 2806 C C . PRO A 1 33 ? 12.235 -7.304 4.608 1.00 0.00 33 PRO A C 4
ATOM 2807 O O . PRO A 1 33 ? 11.797 -8.430 4.476 1.00 0.00 33 PRO A O 4
ATOM 2818 N N . MET A 1 34 ? 11.479 -6.230 4.619 1.00 0.00 34 MET A N 4
ATOM 2819 C CA . MET A 1 34 ? 9.994 -6.352 4.475 1.00 0.00 34 MET A CA 4
ATOM 2820 C C . MET A 1 34 ? 9.590 -5.969 3.053 1.00 0.00 34 MET A C 4
ATOM 2821 O O . MET A 1 34 ? 10.424 -6.055 2.169 1.00 0.00 34 MET A O 4
ATOM 2835 N N . THR A 1 35 ? 8.363 -5.564 2.840 1.00 0.00 35 THR A N 4
ATOM 2836 C CA . THR A 1 35 ? 7.961 -5.207 1.442 1.00 0.00 35 THR A CA 4
ATOM 2837 C C . THR A 1 35 ? 6.990 -4.032 1.372 1.00 0.00 35 THR A C 4
ATOM 2838 O O . THR A 1 35 ? 6.659 -3.413 2.366 1.00 0.00 35 THR A O 4
ATOM 2849 N N . THR A 1 36 ? 6.585 -3.782 0.156 1.00 0.00 36 THR A N 4
ATOM 2850 C CA . THR A 1 36 ? 5.640 -2.691 -0.173 1.00 0.00 36 THR A CA 4
ATOM 2851 C C . THR A 1 36 ? 4.209 -3.264 -0.206 1.00 0.00 36 THR A C 4
ATOM 2852 O O . THR A 1 36 ? 3.862 -4.025 -1.086 1.00 0.00 36 THR A O 4
ATOM 2863 N N . PHE A 1 37 ? 3.424 -2.867 0.764 1.00 0.00 37 PHE A N 4
ATOM 2864 C CA . PHE A 1 37 ? 2.011 -3.299 0.923 1.00 0.00 37 PHE A CA 4
ATOM 2865 C C . PHE A 1 37 ? 1.129 -2.097 0.570 1.00 0.00 37 PHE A C 4
ATOM 2866 O O . PHE A 1 37 ? 1.510 -0.983 0.854 1.00 0.00 37 PHE A O 4
ATOM 2883 N N . VAL A 1 38 ? -0.011 -2.339 -0.013 1.00 0.00 38 VAL A N 4
ATOM 2884 C CA . VAL A 1 38 ? -0.948 -1.243 -0.395 1.00 0.00 38 VAL A CA 4
ATOM 2885 C C . VAL A 1 38 ? -2.299 -1.626 0.180 1.00 0.00 38 VAL A C 4
ATOM 2886 O O . VAL A 1 38 ? -2.778 -2.716 -0.070 1.00 0.00 38 VAL A O 4
ATOM 2899 N N . VAL A 1 39 ? -2.866 -0.715 0.925 1.00 0.00 39 VAL A N 4
ATOM 2900 C CA . VAL A 1 39 ? -4.191 -0.982 1.537 1.00 0.00 39 VAL A CA 4
ATOM 2901 C C . VAL A 1 39 ? -5.098 0.160 1.088 1.00 0.00 39 VAL A C 4
ATOM 2902 O O . VAL A 1 39 ? -4.694 1.303 0.980 1.00 0.00 39 VAL A O 4
ATOM 2915 N N . CYS A 1 40 ? -6.312 -0.226 0.832 1.00 0.00 40 CYS A N 4
ATOM 2916 C CA . CYS A 1 40 ? -7.345 0.747 0.386 1.00 0.00 40 CYS A CA 4
ATOM 2917 C C . CYS A 1 40 ? -7.982 1.413 1.595 1.00 0.00 40 CYS A C 4
ATOM 2918 O O . CYS A 1 40 ? -8.678 0.812 2.385 1.00 0.00 40 CYS A O 4
ATOM 2926 N N . ASN A 1 41 ? -7.683 2.678 1.656 1.00 0.00 41 ASN A N 4
ATOM 2927 C CA . ASN A 1 41 ? -8.140 3.617 2.704 1.00 0.00 41 ASN A CA 4
ATOM 2928 C C . ASN A 1 41 ? -9.664 3.602 2.814 1.00 0.00 41 ASN A C 4
ATOM 2929 O O . ASN A 1 41 ? -10.239 3.946 3.827 1.00 0.00 41 ASN A O 4
ATOM 2940 N N . GLU A 1 42 ? -10.247 3.184 1.724 1.00 0.00 42 GLU A N 4
ATOM 2941 C CA . GLU A 1 42 ? -11.712 3.111 1.579 1.00 0.00 42 GLU A CA 4
ATOM 2942 C C . GLU A 1 42 ? -12.546 1.973 2.164 1.00 0.00 42 GLU A C 4
ATOM 2943 O O . GLU A 1 42 ? -13.452 2.243 2.931 1.00 0.00 42 GLU A O 4
ATOM 2955 N N . CYS A 1 43 ? -12.253 0.754 1.819 1.00 0.00 43 CYS A N 4
ATOM 2956 C CA . CYS A 1 43 ? -13.036 -0.394 2.360 1.00 0.00 43 CYS A CA 4
ATOM 2957 C C . CYS A 1 43 ? -12.048 -1.244 3.107 1.00 0.00 43 CYS A C 4
ATOM 2958 O O . CYS A 1 43 ? -12.422 -2.064 3.925 1.00 0.00 43 CYS A O 4
ATOM 2966 N N . GLY A 1 44 ? -10.800 -1.002 2.789 1.00 0.00 44 GLY A N 4
ATOM 2967 C CA . GLY A 1 44 ? -9.747 -1.798 3.467 1.00 0.00 44 GLY A CA 4
ATOM 2968 C C . GLY A 1 44 ? -9.498 -3.124 2.725 1.00 0.00 44 GLY A C 4
ATOM 2969 O O . GLY A 1 44 ? -9.778 -4.188 3.243 1.00 0.00 44 GLY A O 4
ATOM 2973 N N . ASN A 1 45 ? -8.989 -3.003 1.527 1.00 0.00 45 ASN A N 4
ATOM 2974 C CA . ASN A 1 45 ? -8.666 -4.165 0.648 1.00 0.00 45 ASN A CA 4
ATOM 2975 C C . ASN A 1 45 ? -7.150 -4.097 0.779 1.00 0.00 45 ASN A C 4
ATOM 2976 O O . ASN A 1 45 ? -6.611 -3.014 0.743 1.00 0.00 45 ASN A O 4
ATOM 2987 N N . ARG A 1 46 ? -6.493 -5.207 0.929 1.00 0.00 46 ARG A N 4
ATOM 2988 C CA . ARG A 1 46 ? -5.007 -5.156 1.070 1.00 0.00 46 ARG A CA 4
ATOM 2989 C C . ARG A 1 46 ? -4.308 -6.143 0.155 1.00 0.00 46 ARG A C 4
ATOM 2990 O O . ARG A 1 46 ? -4.598 -7.323 0.154 1.00 0.00 46 ARG A O 4
ATOM 3011 N N . TRP A 1 47 ? -3.392 -5.605 -0.603 1.00 0.00 47 TRP A N 4
ATOM 3012 C CA . TRP A 1 47 ? -2.606 -6.411 -1.563 1.00 0.00 47 TRP A CA 4
ATOM 3013 C C . TRP A 1 47 ? -1.163 -5.905 -1.526 1.00 0.00 47 TRP A C 4
ATOM 3014 O O . TRP A 1 47 ? -0.893 -4.869 -0.956 1.00 0.00 47 TRP A O 4
ATOM 3035 N N . LYS A 1 48 ? -0.274 -6.649 -2.127 1.00 0.00 48 LYS A N 4
ATOM 3036 C CA . LYS A 1 48 ? 1.176 -6.254 -2.155 1.00 0.00 48 LYS A CA 4
ATOM 3037 C C . LYS A 1 48 ? 1.769 -6.261 -3.549 1.00 0.00 48 LYS A C 4
ATOM 3038 O O . LYS A 1 48 ? 1.215 -6.761 -4.509 1.00 0.00 48 LYS A O 4
ATOM 3057 N N . PHE A 1 49 ? 2.922 -5.664 -3.542 1.00 0.00 49 PHE A N 4
ATOM 3058 C CA . PHE A 1 49 ? 3.779 -5.499 -4.742 1.00 0.00 49 PHE A CA 4
ATOM 3059 C C . PHE A 1 49 ? 5.228 -5.693 -4.254 1.00 0.00 49 PHE A C 4
ATOM 3060 O O . PHE A 1 49 ? 5.534 -5.440 -3.102 1.00 0.00 49 PHE A O 4
ATOM 3077 N N . CYS A 1 50 ? 6.076 -6.129 -5.147 1.00 0.00 50 CYS A N 4
ATOM 3078 C CA . CYS A 1 50 ? 7.516 -6.360 -4.786 1.00 0.00 50 CYS A CA 4
ATOM 3079 C C . CYS A 1 50 ? 8.388 -5.273 -5.419 1.00 0.00 50 CYS A C 4
ATOM 3080 O O . CYS A 1 50 ? 8.145 -4.091 -5.279 1.00 0.00 50 CYS A O 4
ATOM 3089 N N . LYS A 1 1 ? -2.631 14.559 -5.204 1.00 0.00 1 LYS A N 5
ATOM 3090 C CA . LYS A 1 1 ? -2.003 13.988 -6.428 1.00 0.00 1 LYS A CA 5
ATOM 3091 C C . LYS A 1 1 ? -1.459 12.597 -6.066 1.00 0.00 1 LYS A C 5
ATOM 3092 O O . LYS A 1 1 ? -0.269 12.401 -5.898 1.00 0.00 1 LYS A O 5
ATOM 3113 N N . THR A 1 2 ? -2.385 11.676 -5.957 1.00 0.00 2 THR A N 5
ATOM 3114 C CA . THR A 1 2 ? -2.043 10.257 -5.611 1.00 0.00 2 THR A CA 5
ATOM 3115 C C . THR A 1 2 ? -2.305 9.399 -6.865 1.00 0.00 2 THR A C 5
ATOM 3116 O O . THR A 1 2 ? -2.941 9.852 -7.797 1.00 0.00 2 THR A O 5
ATOM 3127 N N . GLY A 1 3 ? -1.803 8.190 -6.841 1.00 0.00 3 GLY A N 5
ATOM 3128 C CA . GLY A 1 3 ? -1.970 7.240 -7.989 1.00 0.00 3 GLY A CA 5
ATOM 3129 C C . GLY A 1 3 ? -0.579 6.920 -8.547 1.00 0.00 3 GLY A C 5
ATOM 3130 O O . GLY A 1 3 ? -0.006 7.728 -9.251 1.00 0.00 3 GLY A O 5
ATOM 3134 N N . GLY A 1 4 ? -0.085 5.753 -8.213 1.00 0.00 4 GLY A N 5
ATOM 3135 C CA . GLY A 1 4 ? 1.268 5.299 -8.679 1.00 0.00 4 GLY A CA 5
ATOM 3136 C C . GLY A 1 4 ? 1.162 4.005 -9.480 1.00 0.00 4 GLY A C 5
ATOM 3137 O O . GLY A 1 4 ? 1.795 3.848 -10.506 1.00 0.00 4 GLY A O 5
ATOM 3141 N N . THR A 1 5 ? 0.353 3.124 -8.961 1.00 0.00 5 THR A N 5
ATOM 3142 C CA . THR A 1 5 ? 0.109 1.792 -9.588 1.00 0.00 5 THR A CA 5
ATOM 3143 C C . THR A 1 5 ? -1.374 1.608 -9.875 1.00 0.00 5 THR A C 5
ATOM 3144 O O . THR A 1 5 ? -1.760 1.320 -10.990 1.00 0.00 5 THR A O 5
ATOM 3155 N N . GLN A 1 6 ? -2.130 1.780 -8.823 1.00 0.00 6 GLN A N 5
ATOM 3156 C CA . GLN A 1 6 ? -3.622 1.658 -8.816 1.00 0.00 6 GLN A CA 5
ATOM 3157 C C . GLN A 1 6 ? -3.850 0.130 -8.807 1.00 0.00 6 GLN A C 5
ATOM 3158 O O . GLN A 1 6 ? -4.391 -0.440 -9.734 1.00 0.00 6 GLN A O 5
ATOM 3172 N N . THR A 1 7 ? -3.412 -0.476 -7.730 1.00 0.00 7 THR A N 5
ATOM 3173 C CA . THR A 1 7 ? -3.534 -1.960 -7.548 1.00 0.00 7 THR A CA 5
ATOM 3174 C C . THR A 1 7 ? -4.642 -2.384 -6.561 1.00 0.00 7 THR A C 5
ATOM 3175 O O . THR A 1 7 ? -5.213 -1.573 -5.859 1.00 0.00 7 THR A O 5
ATOM 3186 N N . ASP A 1 8 ? -4.923 -3.665 -6.551 1.00 0.00 8 ASP A N 5
ATOM 3187 C CA . ASP A 1 8 ? -5.971 -4.216 -5.637 1.00 0.00 8 ASP A CA 5
ATOM 3188 C C . ASP A 1 8 ? -5.517 -5.419 -4.779 1.00 0.00 8 ASP A C 5
ATOM 3189 O O . ASP A 1 8 ? -6.280 -6.356 -4.625 1.00 0.00 8 ASP A O 5
ATOM 3198 N N . LEU A 1 9 ? -4.323 -5.393 -4.228 1.00 0.00 9 LEU A N 5
ATOM 3199 C CA . LEU A 1 9 ? -3.857 -6.525 -3.400 1.00 0.00 9 LEU A CA 5
ATOM 3200 C C . LEU A 1 9 ? -3.828 -6.163 -1.902 1.00 0.00 9 LEU A C 5
ATOM 3201 O O . LEU A 1 9 ? -3.230 -6.841 -1.088 1.00 0.00 9 LEU A O 5
ATOM 3217 N N . PHE A 1 10 ? -4.499 -5.078 -1.622 1.00 0.00 10 PHE A N 5
ATOM 3218 C CA . PHE A 1 10 ? -4.638 -4.504 -0.243 1.00 0.00 10 PHE A CA 5
ATOM 3219 C C . PHE A 1 10 ? -5.975 -3.761 -0.111 1.00 0.00 10 PHE A C 5
ATOM 3220 O O . PHE A 1 10 ? -6.489 -3.278 -1.102 1.00 0.00 10 PHE A O 5
ATOM 3237 N N . THR A 1 11 ? -6.501 -3.688 1.088 1.00 0.00 11 THR A N 5
ATOM 3238 C CA . THR A 1 11 ? -7.796 -2.972 1.304 1.00 0.00 11 THR A CA 5
ATOM 3239 C C . THR A 1 11 ? -7.488 -1.701 2.089 1.00 0.00 11 THR A C 5
ATOM 3240 O O . THR A 1 11 ? -6.519 -1.609 2.816 1.00 0.00 11 THR A O 5
ATOM 3251 N N . CYS A 1 12 ? -8.370 -0.766 1.896 1.00 0.00 12 CYS A N 5
ATOM 3252 C CA . CYS A 1 12 ? -8.280 0.549 2.562 1.00 0.00 12 CYS A CA 5
ATOM 3253 C C . CYS A 1 12 ? -9.185 0.454 3.788 1.00 0.00 12 CYS A C 5
ATOM 3254 O O . CYS A 1 12 ? -10.371 0.230 3.658 1.00 0.00 12 CYS A O 5
ATOM 3261 N N . GLY A 1 13 ? -8.602 0.636 4.942 1.00 0.00 13 GLY A N 5
ATOM 3262 C CA . GLY A 1 13 ? -9.408 0.561 6.196 1.00 0.00 13 GLY A CA 5
ATOM 3263 C C . GLY A 1 13 ? -10.009 1.925 6.554 1.00 0.00 13 GLY A C 5
ATOM 3264 O O . GLY A 1 13 ? -10.028 2.331 7.700 1.00 0.00 13 GLY A O 5
ATOM 3268 N N . LYS A 1 14 ? -10.477 2.580 5.519 1.00 0.00 14 LYS A N 5
ATOM 3269 C CA . LYS A 1 14 ? -11.121 3.939 5.651 1.00 0.00 14 LYS A CA 5
ATOM 3270 C C . LYS A 1 14 ? -12.473 3.942 4.948 1.00 0.00 14 LYS A C 5
ATOM 3271 O O . LYS A 1 14 ? -13.502 4.123 5.571 1.00 0.00 14 LYS A O 5
ATOM 3290 N N . CYS A 1 15 ? -12.412 3.733 3.657 1.00 0.00 15 CYS A N 5
ATOM 3291 C CA . CYS A 1 15 ? -13.648 3.705 2.820 1.00 0.00 15 CYS A CA 5
ATOM 3292 C C . CYS A 1 15 ? -13.985 2.246 2.462 1.00 0.00 15 CYS A C 5
ATOM 3293 O O . CYS A 1 15 ? -15.001 1.976 1.852 1.00 0.00 15 CYS A O 5
ATOM 3300 N N . LYS A 1 16 ? -13.095 1.362 2.856 1.00 0.00 16 LYS A N 5
ATOM 3301 C CA . LYS A 1 16 ? -13.210 -0.116 2.636 1.00 0.00 16 LYS A CA 5
ATOM 3302 C C . LYS A 1 16 ? -13.231 -0.434 1.127 1.00 0.00 16 LYS A C 5
ATOM 3303 O O . LYS A 1 16 ? -14.073 -1.190 0.680 1.00 0.00 16 LYS A O 5
ATOM 3322 N N . LYS A 1 17 ? -12.311 0.140 0.376 1.00 0.00 17 LYS A N 5
ATOM 3323 C CA . LYS A 1 17 ? -12.271 -0.116 -1.089 1.00 0.00 17 LYS A CA 5
ATOM 3324 C C . LYS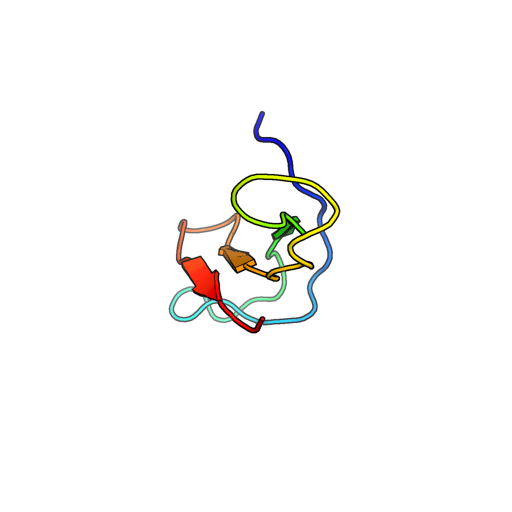 A 1 17 ? -10.973 -0.842 -1.459 1.00 0.00 17 LYS A C 5
ATOM 3325 O O . LYS A 1 17 ? -10.096 -1.004 -0.631 1.00 0.00 17 LYS A O 5
ATOM 3344 N N . LYS A 1 18 ? -10.932 -1.241 -2.704 1.00 0.00 18 LYS A N 5
ATOM 3345 C CA . LYS A 1 18 ? -9.758 -1.983 -3.283 1.00 0.00 18 LYS A CA 5
ATOM 3346 C C . LYS A 1 18 ? -9.061 -1.279 -4.474 1.00 0.00 18 LYS A C 5
ATOM 3347 O O . LYS A 1 18 ? -8.711 -1.914 -5.451 1.00 0.00 18 LYS A O 5
ATOM 3366 N N . ASN A 1 19 ? -8.873 0.010 -4.367 1.00 0.00 19 ASN A N 5
ATOM 3367 C CA . ASN A 1 19 ? -8.203 0.794 -5.455 1.00 0.00 19 ASN A CA 5
ATOM 3368 C C . ASN A 1 19 ? -7.160 1.594 -4.695 1.00 0.00 19 ASN A C 5
ATOM 3369 O O . ASN A 1 19 ? -7.216 2.790 -4.486 1.00 0.00 19 ASN A O 5
ATOM 3380 N N . CYS A 1 20 ? -6.198 0.816 -4.311 1.00 0.00 20 CYS A N 5
ATOM 3381 C CA . CYS A 1 20 ? -5.049 1.323 -3.538 1.00 0.00 20 CYS A CA 5
ATOM 3382 C C . CYS A 1 20 ? -3.790 1.144 -4.352 1.00 0.00 20 CYS A C 5
ATOM 3383 O O . CYS A 1 20 ? -3.630 0.187 -5.074 1.00 0.00 20 CYS A O 5
ATOM 3391 N N . THR A 1 21 ? -2.931 2.099 -4.189 1.00 0.00 21 THR A N 5
ATOM 3392 C CA . THR A 1 21 ? -1.619 2.095 -4.904 1.00 0.00 21 THR A CA 5
ATOM 3393 C C . THR A 1 21 ? -0.570 1.635 -3.893 1.00 0.00 21 THR A C 5
ATOM 3394 O O . THR A 1 21 ? -0.714 1.922 -2.723 1.00 0.00 21 THR A O 5
ATOM 3405 N N . TYR A 1 22 ? 0.450 0.946 -4.345 1.00 0.00 22 TYR A N 5
ATOM 3406 C CA . TYR A 1 22 ? 1.486 0.496 -3.365 1.00 0.00 22 TYR A CA 5
ATOM 3407 C C . TYR A 1 22 ? 2.883 0.946 -3.764 1.00 0.00 22 TYR A C 5
ATOM 3408 O O . TYR A 1 22 ? 3.165 1.226 -4.914 1.00 0.00 22 TYR A O 5
ATOM 3426 N N . THR A 1 23 ? 3.704 0.990 -2.748 1.00 0.00 23 THR A N 5
ATOM 3427 C CA . THR A 1 23 ? 5.129 1.408 -2.879 1.00 0.00 23 THR A CA 5
ATOM 3428 C C . THR A 1 23 ? 5.961 0.183 -2.521 1.00 0.00 23 THR A C 5
ATOM 3429 O O . THR A 1 23 ? 5.712 -0.464 -1.520 1.00 0.00 23 THR A O 5
ATOM 3440 N N . GLN A 1 24 ? 6.924 -0.061 -3.370 1.00 0.00 24 GLN A N 5
ATOM 3441 C CA . GLN A 1 24 ? 7.849 -1.224 -3.216 1.00 0.00 24 GLN A CA 5
ATOM 3442 C C . GLN A 1 24 ? 9.316 -0.812 -2.99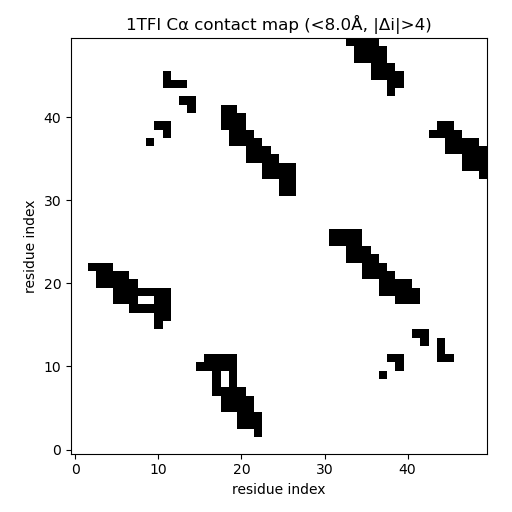2 1.00 0.00 24 GLN A C 5
ATOM 3443 O O . GLN A 1 24 ? 10.081 -0.664 -3.924 1.00 0.00 24 GLN A O 5
ATOM 3457 N N . VAL A 1 25 ? 9.649 -0.631 -1.736 1.00 0.00 25 VAL A N 5
ATOM 3458 C CA . VAL A 1 25 ? 11.028 -0.230 -1.302 1.00 0.00 25 VAL A CA 5
ATOM 3459 C C . VAL A 1 25 ? 11.309 -1.136 -0.090 1.00 0.00 25 VAL A C 5
ATOM 3460 O O . VAL A 1 25 ? 10.414 -1.831 0.343 1.00 0.00 25 VAL A O 5
ATOM 3473 N N . GLN A 1 26 ? 12.503 -1.119 0.443 1.00 0.00 26 GLN A N 5
ATOM 3474 C CA . GLN A 1 26 ? 12.838 -1.987 1.612 1.00 0.00 26 GLN A CA 5
ATOM 3475 C C . GLN A 1 26 ? 13.164 -1.276 2.930 1.00 0.00 26 GLN A C 5
ATOM 3476 O O . GLN A 1 26 ? 13.924 -0.330 2.988 1.00 0.00 26 GLN A O 5
ATOM 3490 N N . THR A 1 27 ? 12.532 -1.800 3.944 1.00 0.00 27 THR A N 5
ATOM 3491 C CA . THR A 1 27 ? 12.671 -1.321 5.350 1.00 0.00 27 THR A CA 5
ATOM 3492 C C . THR A 1 27 ? 12.909 -2.542 6.250 1.00 0.00 27 THR A C 5
ATOM 3493 O O . THR A 1 27 ? 12.884 -3.666 5.786 1.00 0.00 27 THR A O 5
ATOM 3504 N N . ARG A 1 28 ? 13.137 -2.250 7.508 1.00 0.00 28 ARG A N 5
ATOM 3505 C CA . ARG A 1 28 ? 13.392 -3.268 8.586 1.00 0.00 28 ARG A CA 5
ATOM 3506 C C . ARG A 1 28 ? 14.832 -3.794 8.533 1.00 0.00 28 ARG A C 5
ATOM 3507 O O . ARG A 1 28 ? 15.621 -3.572 9.431 1.00 0.00 28 ARG A O 5
ATOM 3528 N N . SER A 1 29 ? 15.103 -4.480 7.457 1.00 0.00 29 SER A N 5
ATOM 3529 C CA . SER A 1 29 ? 16.432 -5.091 7.175 1.00 0.00 29 SER A CA 5
ATOM 3530 C C . SER A 1 29 ? 16.968 -4.441 5.895 1.00 0.00 29 SER A C 5
ATOM 3531 O O . SER A 1 29 ? 16.258 -3.763 5.176 1.00 0.00 29 SER A O 5
ATOM 3539 N N . ALA A 1 30 ? 18.226 -4.699 5.675 1.00 0.00 30 ALA A N 5
ATOM 3540 C CA . ALA A 1 30 ? 18.954 -4.162 4.482 1.00 0.00 30 ALA A CA 5
ATOM 3541 C C . ALA A 1 30 ? 19.237 -5.242 3.433 1.00 0.00 30 ALA A C 5
ATOM 3542 O O . ALA A 1 30 ? 19.718 -4.940 2.356 1.00 0.00 30 ALA A O 5
ATOM 3549 N N . ASP A 1 31 ? 18.929 -6.468 3.766 1.00 0.00 31 ASP A N 5
ATOM 3550 C CA . ASP A 1 31 ? 19.165 -7.593 2.809 1.00 0.00 31 ASP A CA 5
ATOM 3551 C C . ASP A 1 31 ? 17.857 -7.618 2.027 1.00 0.00 31 ASP A C 5
ATOM 3552 O O . ASP A 1 31 ? 17.839 -7.662 0.814 1.00 0.00 31 ASP A O 5
ATOM 3561 N N . GLU A 1 32 ? 16.825 -7.580 2.833 1.00 0.00 32 GLU A N 5
ATOM 3562 C CA . GLU A 1 32 ? 15.392 -7.582 2.414 1.00 0.00 32 GLU A CA 5
ATOM 3563 C C . GLU A 1 32 ? 15.104 -7.299 0.916 1.00 0.00 32 GLU A C 5
ATOM 3564 O O . GLU A 1 32 ? 15.180 -6.163 0.490 1.00 0.00 32 GLU A O 5
ATOM 3576 N N . PRO A 1 33 ? 14.792 -8.329 0.158 1.00 0.00 33 PRO A N 5
ATOM 3577 C CA . PRO A 1 33 ? 13.782 -8.266 -0.946 1.00 0.00 33 PRO A CA 5
ATOM 3578 C C . PRO A 1 33 ? 12.503 -7.515 -0.494 1.00 0.00 33 PRO A C 5
ATOM 3579 O O . PRO A 1 33 ? 11.484 -8.108 -0.210 1.00 0.00 33 PRO A O 5
ATOM 3590 N N . MET A 1 34 ? 12.671 -6.215 -0.469 1.00 0.00 34 MET A N 5
ATOM 3591 C CA . MET A 1 34 ? 11.678 -5.160 -0.079 1.00 0.00 34 MET A CA 5
ATOM 3592 C C . MET A 1 34 ? 10.522 -5.481 0.890 1.00 0.00 34 MET A C 5
ATOM 3593 O O . MET A 1 34 ? 10.331 -6.573 1.390 1.00 0.00 34 MET A O 5
ATOM 3607 N N . THR A 1 35 ? 9.787 -4.425 1.110 1.00 0.00 35 THR A N 5
ATOM 3608 C CA . THR A 1 35 ? 8.602 -4.409 2.005 1.00 0.00 35 THR A CA 5
ATOM 3609 C C . THR A 1 35 ? 7.468 -3.802 1.171 1.00 0.00 35 THR A C 5
ATOM 3610 O O . THR A 1 35 ? 7.721 -3.199 0.142 1.00 0.00 35 THR A O 5
ATOM 3621 N N . THR A 1 36 ? 6.257 -3.966 1.637 1.00 0.00 36 THR A N 5
ATOM 3622 C CA . THR A 1 36 ? 5.096 -3.411 0.894 1.00 0.00 36 THR A CA 5
ATOM 3623 C C . THR A 1 36 ? 4.311 -2.424 1.755 1.00 0.00 36 THR A C 5
ATOM 3624 O O . THR A 1 36 ? 3.698 -2.796 2.735 1.00 0.00 36 THR A O 5
ATOM 3635 N N . PHE A 1 37 ? 4.374 -1.181 1.356 1.00 0.00 37 PHE A N 5
ATOM 3636 C CA . PHE A 1 37 ? 3.674 -0.086 2.052 1.00 0.00 37 PHE A CA 5
ATOM 3637 C C . PHE A 1 37 ? 2.541 0.146 1.043 1.00 0.00 37 PHE A C 5
ATOM 3638 O O . PHE A 1 37 ? 2.799 0.158 -0.145 1.00 0.00 37 PHE A O 5
ATOM 3655 N N . VAL A 1 38 ? 1.337 0.333 1.494 1.00 0.00 38 VAL A N 5
ATOM 3656 C CA . VAL A 1 38 ? 0.214 0.552 0.538 1.00 0.00 38 VAL A CA 5
ATOM 3657 C C . VAL A 1 38 ? -0.591 1.732 1.016 1.00 0.00 38 VAL A C 5
ATOM 3658 O O . VAL A 1 38 ? -0.826 1.879 2.196 1.00 0.00 38 VAL A O 5
ATOM 3671 N N . VAL A 1 39 ? -0.988 2.527 0.068 1.00 0.00 39 VAL A N 5
ATOM 3672 C CA . VAL A 1 39 ? -1.790 3.740 0.352 1.00 0.00 39 VAL A CA 5
ATOM 3673 C C . VAL A 1 39 ? -2.985 3.744 -0.596 1.00 0.00 39 VAL A C 5
ATOM 3674 O O . VAL A 1 39 ? -2.890 3.338 -1.735 1.00 0.00 39 VAL A O 5
ATOM 3687 N N . CYS A 1 40 ? -4.081 4.216 -0.082 1.00 0.00 40 CYS A N 5
ATOM 3688 C CA . CYS A 1 40 ? -5.325 4.280 -0.897 1.00 0.00 40 CYS A CA 5
ATOM 3689 C C . CYS A 1 40 ? -5.331 5.597 -1.666 1.00 0.00 40 CYS A C 5
ATOM 3690 O O . CYS A 1 40 ? -4.903 6.625 -1.183 1.00 0.00 40 CYS A O 5
ATOM 3698 N N . ASN A 1 41 ? -5.822 5.502 -2.872 1.00 0.00 41 ASN A N 5
ATOM 3699 C CA . ASN A 1 41 ? -5.924 6.658 -3.793 1.00 0.00 41 ASN A CA 5
ATOM 3700 C C . ASN A 1 41 ? -7.328 7.253 -3.734 1.00 0.00 41 ASN A C 5
ATOM 3701 O O . ASN A 1 41 ? -7.548 8.368 -4.165 1.00 0.00 41 ASN A O 5
ATOM 3712 N N . GLU A 1 42 ? -8.237 6.483 -3.193 1.00 0.00 42 GLU A N 5
ATOM 3713 C CA . GLU A 1 42 ? -9.645 6.929 -3.090 1.00 0.00 42 GLU A CA 5
ATOM 3714 C C . GLU A 1 42 ? -10.039 7.874 -1.976 1.00 0.00 42 GLU A C 5
ATOM 3715 O O . GLU A 1 42 ? -10.735 8.835 -2.241 1.00 0.00 42 GLU A O 5
ATOM 3727 N N . CYS A 1 43 ? -9.619 7.613 -0.779 1.00 0.00 43 CYS A N 5
ATOM 3728 C CA . CYS A 1 43 ? -9.973 8.522 0.344 1.00 0.00 43 CYS A CA 5
ATOM 3729 C C . CYS A 1 43 ? -8.637 8.905 0.958 1.00 0.00 43 CYS A C 5
ATOM 3730 O O . CYS A 1 43 ? -8.545 9.882 1.678 1.00 0.00 43 CYS A O 5
ATOM 3738 N N . GLY A 1 44 ? -7.639 8.107 0.646 1.00 0.00 44 GLY A N 5
ATOM 3739 C CA . GLY A 1 44 ? -6.287 8.403 1.206 1.00 0.00 44 GLY A CA 5
ATOM 3740 C C . GLY A 1 44 ? -6.009 7.771 2.584 1.00 0.00 44 GLY A C 5
ATOM 3741 O O . GLY A 1 44 ? -6.044 8.455 3.589 1.00 0.00 44 GLY A O 5
ATOM 3745 N N . ASN A 1 45 ? -5.752 6.490 2.604 1.00 0.00 45 ASN A N 5
ATOM 3746 C CA . ASN A 1 45 ? -5.454 5.735 3.850 1.00 0.00 45 ASN A CA 5
ATOM 3747 C C . ASN A 1 45 ? -4.033 5.209 3.611 1.00 0.00 45 ASN A C 5
ATOM 3748 O O . ASN A 1 45 ? -3.608 5.160 2.482 1.00 0.00 45 ASN A O 5
ATOM 3759 N N . ARG A 1 46 ? -3.319 4.828 4.627 1.00 0.00 46 ARG A N 5
ATOM 3760 C CA . ARG A 1 46 ? -1.925 4.304 4.411 1.00 0.00 46 ARG A CA 5
ATOM 3761 C C . ARG A 1 46 ? -1.562 3.246 5.469 1.00 0.00 46 ARG A C 5
ATOM 3762 O O . ARG A 1 46 ? -1.686 3.504 6.649 1.00 0.00 46 ARG A O 5
ATOM 3783 N N . TRP A 1 47 ? -1.132 2.084 5.032 1.00 0.00 47 TRP A N 5
ATOM 3784 C CA . TRP A 1 47 ? -0.765 1.002 5.991 1.00 0.00 47 TRP A CA 5
ATOM 3785 C C . TRP A 1 47 ? 0.360 0.165 5.378 1.00 0.00 47 TRP A C 5
ATOM 3786 O O . TRP A 1 47 ? 0.688 0.342 4.226 1.00 0.00 47 TRP A O 5
ATOM 3807 N N . LYS A 1 48 ? 0.920 -0.722 6.152 1.00 0.00 48 LYS A N 5
ATOM 3808 C CA . LYS A 1 48 ? 2.032 -1.594 5.642 1.00 0.00 48 LYS A CA 5
ATOM 3809 C C . LYS A 1 48 ? 1.720 -3.069 5.858 1.00 0.00 48 LYS A C 5
ATOM 3810 O O . LYS A 1 48 ? 0.864 -3.466 6.623 1.00 0.00 48 LYS A O 5
ATOM 3829 N N . PHE A 1 49 ? 2.493 -3.802 5.118 1.00 0.00 49 PHE A N 5
ATOM 3830 C CA . PHE A 1 49 ? 2.454 -5.295 5.080 1.00 0.00 49 PHE A CA 5
ATOM 3831 C C . PHE A 1 49 ? 3.863 -5.799 4.677 1.00 0.00 49 PHE A C 5
ATOM 3832 O O . PHE A 1 49 ? 4.827 -5.057 4.749 1.00 0.00 49 PHE A O 5
ATOM 3849 N N . CYS A 1 50 ? 3.947 -7.041 4.263 1.00 0.00 50 CYS A N 5
ATOM 3850 C CA . CYS A 1 50 ? 5.251 -7.644 3.841 1.00 0.00 50 CYS A CA 5
ATOM 3851 C C . CYS A 1 50 ? 5.410 -7.478 2.326 1.00 0.00 50 CYS A C 5
ATOM 3852 O O . CYS A 1 50 ? 6.251 -6.747 1.841 1.00 0.00 50 CYS A O 5
ATOM 3861 N N . LYS A 1 1 ? 3.546 -3.600 10.033 1.00 0.00 1 LYS A N 6
ATOM 3862 C CA . LYS A 1 1 ? 2.075 -3.702 10.255 1.00 0.00 1 LYS A CA 6
ATOM 3863 C C . LYS A 1 1 ? 1.604 -5.164 10.266 1.00 0.00 1 LYS A C 6
ATOM 3864 O O . LYS A 1 1 ? 2.215 -6.026 9.666 1.00 0.00 1 LYS A O 6
ATOM 3885 N N . THR A 1 2 ? 0.516 -5.366 10.970 1.00 0.00 2 THR A N 6
ATOM 3886 C CA . THR A 1 2 ? -0.127 -6.713 11.124 1.00 0.00 2 THR A CA 6
ATOM 3887 C C . THR A 1 2 ? -1.651 -6.608 11.039 1.00 0.00 2 THR A C 6
ATOM 3888 O O . THR A 1 2 ? -2.303 -7.478 10.493 1.00 0.00 2 THR A O 6
ATOM 3899 N N . GLY A 1 3 ? -2.167 -5.537 11.591 1.00 0.00 3 GLY A N 6
ATOM 3900 C CA . GLY A 1 3 ? -3.645 -5.311 11.586 1.00 0.00 3 GLY A CA 6
ATOM 3901 C C . GLY A 1 3 ? -4.047 -4.560 10.315 1.00 0.00 3 GLY A C 6
ATOM 3902 O O . GLY A 1 3 ? -4.844 -5.050 9.539 1.00 0.00 3 GLY A O 6
ATOM 3906 N N . GLY A 1 4 ? -3.475 -3.394 10.148 1.00 0.00 4 GLY A N 6
ATOM 3907 C CA . GLY A 1 4 ? -3.768 -2.543 8.952 1.00 0.00 4 GLY A CA 6
ATOM 3908 C C . GLY A 1 4 ? -4.302 -1.182 9.390 1.00 0.00 4 GLY A C 6
ATOM 3909 O O . GLY A 1 4 ? -4.565 -0.968 10.557 1.00 0.00 4 GLY A O 6
ATOM 3913 N N . THR A 1 5 ? -4.447 -0.303 8.433 1.00 0.00 5 THR A N 6
ATOM 3914 C CA . THR A 1 5 ? -4.960 1.076 8.709 1.00 0.00 5 THR A CA 6
ATOM 3915 C C . THR A 1 5 ? -6.285 1.205 7.972 1.00 0.00 5 THR A C 6
ATOM 3916 O O . THR A 1 5 ? -7.263 1.665 8.526 1.00 0.00 5 THR A O 6
ATOM 3927 N N . GLN A 1 6 ? -6.231 0.793 6.731 1.00 0.00 6 GLN A N 6
ATOM 3928 C CA . GLN A 1 6 ? -7.390 0.802 5.781 1.00 0.00 6 GLN A CA 6
ATOM 3929 C C . GLN A 1 6 ? -7.507 2.201 5.207 1.00 0.00 6 GLN A C 6
ATOM 3930 O O . GLN A 1 6 ? -7.840 3.143 5.901 1.00 0.00 6 GLN A O 6
ATOM 3944 N N . THR A 1 7 ? -7.218 2.273 3.942 1.00 0.00 7 THR A N 6
ATOM 3945 C CA . THR A 1 7 ? -7.269 3.559 3.204 1.00 0.00 7 THR A CA 6
ATOM 3946 C C . THR A 1 7 ? -8.199 3.455 1.986 1.00 0.00 7 THR A C 6
ATOM 3947 O O . THR A 1 7 ? -8.772 4.444 1.575 1.00 0.00 7 THR A O 6
ATOM 3958 N N . ASP A 1 8 ? -8.318 2.259 1.459 1.00 0.00 8 ASP A N 6
ATOM 3959 C CA . ASP A 1 8 ? -9.193 2.021 0.253 1.00 0.00 8 ASP A CA 6
ATOM 3960 C C . ASP A 1 8 ? -8.731 3.000 -0.864 1.00 0.00 8 ASP A C 6
ATOM 3961 O O . ASP A 1 8 ? -9.470 3.855 -1.314 1.00 0.00 8 ASP A O 6
ATOM 3970 N N . LEU A 1 9 ? -7.493 2.812 -1.256 1.00 0.00 9 LEU A N 6
ATOM 3971 C CA . LEU A 1 9 ? -6.795 3.622 -2.306 1.00 0.00 9 LEU A CA 6
ATOM 3972 C C . LEU A 1 9 ? -6.232 2.695 -3.403 1.00 0.00 9 LEU A C 6
ATOM 3973 O O . LEU A 1 9 ? -6.183 3.037 -4.567 1.00 0.00 9 LEU A O 6
ATOM 3989 N N . PHE A 1 10 ? -5.825 1.543 -2.938 1.00 0.00 10 PHE A N 6
ATOM 3990 C CA . PHE A 1 10 ? -5.214 0.465 -3.783 1.00 0.00 10 PHE A CA 6
ATOM 3991 C C . PHE A 1 10 ? -6.001 -0.863 -3.790 1.00 0.00 10 PHE A C 6
ATOM 3992 O O . PHE A 1 10 ? -6.793 -1.100 -2.897 1.00 0.00 10 PHE A O 6
ATOM 4009 N N . THR A 1 11 ? -5.764 -1.684 -4.792 1.00 0.00 11 THR A N 6
ATOM 4010 C CA . THR A 1 11 ? -6.455 -3.004 -4.893 1.00 0.00 11 THR A CA 6
ATOM 4011 C C . THR A 1 11 ? -5.406 -4.084 -4.618 1.00 0.00 11 THR A C 6
ATOM 4012 O O . THR A 1 11 ? -4.216 -3.878 -4.756 1.00 0.00 11 THR A O 6
ATOM 4023 N N . CYS A 1 12 ? -5.927 -5.213 -4.240 1.00 0.00 12 CYS A N 6
ATOM 4024 C CA . CYS A 1 12 ? -5.105 -6.404 -3.929 1.00 0.00 12 CYS A CA 6
ATOM 4025 C C . CYS A 1 12 ? -5.234 -7.325 -5.132 1.00 0.00 12 CYS A C 6
ATOM 4026 O O . CYS A 1 12 ? -6.328 -7.611 -5.584 1.00 0.00 12 CYS A O 6
ATOM 4033 N N . GLY A 1 13 ? -4.106 -7.772 -5.603 1.00 0.00 13 GLY A N 6
ATOM 4034 C CA . GLY A 1 13 ? -4.085 -8.684 -6.784 1.00 0.00 13 GLY A CA 6
ATOM 4035 C C . GLY A 1 13 ? -4.139 -10.152 -6.356 1.00 0.00 13 GLY A C 6
ATOM 4036 O O . GLY A 1 13 ? -3.476 -11.003 -6.916 1.00 0.00 13 GLY A O 6
ATOM 4040 N N . LYS A 1 14 ? -4.950 -10.372 -5.353 1.00 0.00 14 LYS A N 6
ATOM 4041 C CA . LYS A 1 14 ? -5.164 -11.748 -4.781 1.00 0.00 14 LYS A CA 6
ATOM 4042 C C . LYS A 1 14 ? -6.668 -12.022 -4.660 1.00 0.00 14 LYS A C 6
ATOM 4043 O O . LYS A 1 14 ? -7.186 -12.943 -5.260 1.00 0.00 14 LYS A O 6
ATOM 4062 N N . CYS A 1 15 ? -7.314 -11.194 -3.873 1.00 0.00 15 CYS A N 6
ATOM 4063 C CA . CYS A 1 15 ? -8.788 -11.324 -3.642 1.00 0.00 15 CYS A CA 6
ATOM 4064 C C . CYS A 1 15 ? -9.544 -10.383 -4.588 1.00 0.00 15 CYS A C 6
ATOM 4065 O O . CYS A 1 15 ? -10.750 -10.479 -4.717 1.00 0.00 15 CYS A O 6
ATOM 4072 N N . LYS A 1 16 ? -8.785 -9.510 -5.207 1.00 0.00 16 LYS A N 6
ATOM 4073 C CA . LYS A 1 16 ? -9.291 -8.502 -6.184 1.00 0.00 16 LYS A CA 6
ATOM 4074 C C . LYS A 1 16 ? -10.308 -7.517 -5.557 1.00 0.00 16 LYS A C 6
ATOM 4075 O O . LYS A 1 16 ? -11.353 -7.290 -6.136 1.00 0.00 16 LYS A O 6
ATOM 4094 N N . LYS A 1 17 ? -10.002 -6.951 -4.402 1.00 0.00 17 LYS A N 6
ATOM 4095 C CA . LYS A 1 17 ? -10.951 -5.993 -3.756 1.00 0.00 17 LYS A CA 6
ATOM 4096 C C . LYS A 1 17 ? -10.150 -4.718 -3.421 1.00 0.00 17 LYS A C 6
ATOM 4097 O O . LYS A 1 17 ? -8.954 -4.676 -3.643 1.00 0.00 17 LYS A O 6
ATOM 4116 N N . LYS A 1 18 ? -10.833 -3.732 -2.892 1.00 0.00 18 LYS A N 6
ATOM 4117 C CA . LYS A 1 18 ? -10.184 -2.425 -2.516 1.00 0.00 18 LYS A CA 6
ATOM 4118 C C . LYS A 1 18 ? -10.166 -2.176 -0.982 1.00 0.00 18 LYS A C 6
ATOM 4119 O O . LYS A 1 18 ? -10.564 -1.119 -0.528 1.00 0.00 18 LYS A O 6
ATOM 4138 N N . ASN A 1 19 ? -9.710 -3.140 -0.216 1.00 0.00 19 ASN A N 6
ATOM 4139 C CA . ASN A 1 19 ? -9.652 -2.973 1.274 1.00 0.00 19 ASN A CA 6
ATOM 4140 C C . ASN A 1 19 ? -8.211 -3.280 1.675 1.00 0.00 19 ASN A C 6
ATOM 4141 O O . ASN A 1 19 ? -7.849 -4.258 2.299 1.00 0.00 19 ASN A O 6
ATOM 4152 N N . CYS A 1 20 ? -7.437 -2.330 1.247 1.00 0.00 20 CYS A N 6
ATOM 4153 C CA . CYS A 1 20 ? -5.969 -2.302 1.453 1.00 0.00 20 CYS A CA 6
ATOM 4154 C C . CYS A 1 20 ? -5.594 -1.106 2.319 1.00 0.00 20 CYS A C 6
ATOM 4155 O O . CYS A 1 20 ? -6.332 -0.151 2.460 1.00 0.00 20 CYS A O 6
ATOM 4163 N N . THR A 1 21 ? -4.423 -1.247 2.865 1.00 0.00 21 THR A N 6
ATOM 4164 C CA . THR A 1 21 ? -3.819 -0.203 3.748 1.00 0.00 21 THR A CA 6
ATOM 4165 C C . THR A 1 21 ? -2.486 0.140 3.076 1.00 0.00 21 THR A C 6
ATOM 4166 O O . THR A 1 21 ? -1.902 -0.687 2.404 1.00 0.00 21 THR A O 6
ATOM 4177 N N . TYR A 1 22 ? -2.034 1.343 3.277 1.00 0.00 22 TYR A N 6
ATOM 4178 C CA . TYR A 1 22 ? -0.740 1.768 2.657 1.00 0.00 22 TYR A CA 6
ATOM 4179 C C . TYR A 1 22 ? 0.186 2.441 3.672 1.00 0.00 22 TYR A C 6
ATOM 4180 O O . TYR A 1 22 ? -0.214 2.843 4.748 1.00 0.00 22 TYR A O 6
ATOM 4198 N N . THR A 1 23 ? 1.416 2.515 3.251 1.00 0.00 23 THR A N 6
ATOM 4199 C CA . THR A 1 23 ? 2.513 3.128 4.039 1.00 0.00 23 THR A CA 6
ATOM 4200 C C . THR A 1 23 ? 3.213 4.083 3.086 1.00 0.00 23 THR A C 6
ATOM 4201 O O . THR A 1 23 ? 3.584 3.734 1.982 1.00 0.00 23 THR A O 6
ATOM 4212 N N . GLN A 1 24 ? 3.370 5.272 3.582 1.00 0.00 24 GLN A N 6
ATOM 4213 C CA . GLN A 1 24 ? 4.026 6.367 2.829 1.00 0.00 24 GLN A CA 6
ATOM 4214 C C . GLN A 1 24 ? 5.331 6.563 3.626 1.00 0.00 24 GLN A C 6
ATOM 4215 O O . GLN A 1 24 ? 5.239 7.063 4.733 1.00 0.00 24 GLN A O 6
ATOM 4229 N N . VAL A 1 25 ? 6.495 6.195 3.109 1.00 0.00 25 VAL A N 6
ATOM 4230 C CA . VAL A 1 25 ? 7.715 6.418 3.959 1.00 0.00 25 VAL A CA 6
ATOM 4231 C C . VAL A 1 25 ? 8.353 7.679 3.399 1.00 0.00 25 VAL A C 6
ATOM 4232 O O . VAL A 1 25 ? 8.921 7.638 2.326 1.00 0.00 25 VAL A O 6
ATOM 4245 N N . GLN A 1 26 ? 8.209 8.740 4.166 1.00 0.00 26 GLN A N 6
ATOM 4246 C CA . GLN A 1 26 ? 8.738 10.116 3.846 1.00 0.00 26 GLN A CA 6
ATOM 4247 C C . GLN A 1 26 ? 9.458 10.132 2.492 1.00 0.00 26 GLN A C 6
ATOM 4248 O O . GLN A 1 26 ? 10.660 9.962 2.393 1.00 0.00 26 GLN A O 6
ATOM 4262 N N . THR A 1 27 ? 8.659 10.337 1.484 1.00 0.00 27 THR A N 6
ATOM 4263 C CA . THR A 1 27 ? 9.189 10.370 0.094 1.00 0.00 27 THR A CA 6
ATOM 4264 C C . THR A 1 27 ? 9.836 11.705 -0.274 1.00 0.00 27 THR A C 6
ATOM 4265 O O . THR A 1 27 ? 11.039 11.779 -0.120 1.00 0.00 27 THR A O 6
ATOM 4276 N N . ARG A 1 28 ? 9.055 12.666 -0.717 1.00 0.00 28 ARG A N 6
ATOM 4277 C CA . ARG A 1 28 ? 9.528 14.046 -1.130 1.00 0.00 28 ARG A CA 6
ATOM 4278 C C . ARG A 1 28 ? 11.016 14.282 -0.828 1.00 0.00 28 ARG A C 6
ATOM 4279 O O . ARG A 1 28 ? 11.407 14.877 0.157 1.00 0.00 28 ARG A O 6
ATOM 4300 N N . SER A 1 29 ? 11.757 13.750 -1.764 1.00 0.00 29 SER A N 6
ATOM 4301 C CA . SER A 1 29 ? 13.259 13.761 -1.816 1.00 0.00 29 SER A CA 6
ATOM 4302 C C . SER A 1 29 ? 13.945 14.013 -0.462 1.00 0.00 29 SER A C 6
ATOM 4303 O O . SER A 1 29 ? 14.780 14.876 -0.271 1.00 0.00 29 SER A O 6
ATOM 4311 N N . ALA A 1 30 ? 13.506 13.172 0.429 1.00 0.00 30 ALA A N 6
ATOM 4312 C CA . ALA A 1 30 ? 13.933 13.085 1.858 1.00 0.00 30 ALA A CA 6
ATOM 4313 C C . ALA A 1 30 ? 14.781 11.808 1.836 1.00 0.00 30 ALA A C 6
ATOM 4314 O O . ALA A 1 30 ? 15.897 11.729 2.310 1.00 0.00 30 ALA A O 6
ATOM 4321 N N . ASP A 1 31 ? 14.122 10.850 1.240 1.00 0.00 31 ASP A N 6
ATOM 4322 C CA . ASP A 1 31 ? 14.625 9.463 1.026 1.00 0.00 31 ASP A CA 6
ATOM 4323 C C . ASP A 1 31 ? 14.355 9.137 -0.446 1.00 0.00 31 ASP A C 6
ATOM 4324 O O . ASP A 1 31 ? 14.089 8.009 -0.818 1.00 0.00 31 ASP A O 6
ATOM 4333 N N . GLU A 1 32 ? 14.433 10.184 -1.208 1.00 0.00 32 GLU A N 6
ATOM 4334 C CA . GLU A 1 32 ? 14.235 10.227 -2.665 1.00 0.00 32 GLU A CA 6
ATOM 4335 C C . GLU A 1 32 ? 13.768 8.982 -3.457 1.00 0.00 32 GLU A C 6
ATOM 4336 O O . GLU A 1 32 ? 12.703 9.032 -4.039 1.00 0.00 32 GLU A O 6
ATOM 4348 N N . PRO A 1 33 ? 14.518 7.925 -3.481 1.00 0.00 33 PRO A N 6
ATOM 4349 C CA . PRO A 1 33 ? 14.065 6.588 -3.936 1.00 0.00 33 PRO A CA 6
ATOM 4350 C C . PRO A 1 33 ? 13.185 5.836 -2.907 1.00 0.00 33 PRO A C 6
ATOM 4351 O O . PRO A 1 33 ? 13.454 4.699 -2.574 1.00 0.00 33 PRO A O 6
ATOM 4362 N N . MET A 1 34 ? 12.153 6.499 -2.433 1.00 0.00 34 MET A N 6
ATOM 4363 C CA . MET A 1 34 ? 11.213 5.869 -1.435 1.00 0.00 34 MET A CA 6
ATOM 4364 C C . MET A 1 34 ? 9.870 5.809 -2.142 1.00 0.00 34 MET A C 6
ATOM 4365 O O . MET A 1 34 ? 9.817 6.214 -3.288 1.00 0.00 34 MET A O 6
ATOM 4379 N N . THR A 1 35 ? 8.815 5.343 -1.512 1.00 0.00 35 THR A N 6
ATOM 4380 C CA . THR A 1 35 ? 7.539 5.292 -2.285 1.00 0.00 35 THR A CA 6
ATOM 4381 C C . THR A 1 35 ? 6.362 5.091 -1.355 1.00 0.00 35 THR A C 6
ATOM 4382 O O . THR A 1 35 ? 6.482 5.036 -0.145 1.00 0.00 35 THR A O 6
ATOM 4393 N N . THR A 1 36 ? 5.249 4.992 -2.013 1.00 0.00 36 THR A N 6
ATOM 4394 C CA . THR A 1 36 ? 3.951 4.780 -1.360 1.00 0.00 36 THR A CA 6
ATOM 4395 C C . THR A 1 36 ? 3.742 3.275 -1.578 1.00 0.00 36 THR A C 6
ATOM 4396 O O . THR A 1 36 ? 3.237 2.839 -2.597 1.00 0.00 36 THR A O 6
ATOM 4407 N N . PHE A 1 37 ? 4.153 2.528 -0.589 1.00 0.00 37 PHE A N 6
ATOM 4408 C CA . PHE A 1 37 ? 4.046 1.051 -0.613 1.00 0.00 37 PHE A CA 6
ATOM 4409 C C . PHE A 1 37 ? 2.663 0.700 -0.093 1.00 0.00 37 PHE A C 6
ATOM 4410 O O . PHE A 1 37 ? 2.142 1.404 0.747 1.00 0.00 37 PHE A O 6
ATOM 4427 N N . VAL A 1 38 ? 2.097 -0.364 -0.588 1.00 0.00 38 VAL A N 6
ATOM 4428 C CA . VAL A 1 38 ? 0.744 -0.760 -0.125 1.00 0.00 38 VAL A CA 6
ATOM 4429 C C . VAL A 1 38 ? 0.681 -2.262 0.116 1.00 0.00 38 VAL A C 6
ATOM 4430 O O . VAL A 1 38 ? 1.299 -3.034 -0.586 1.00 0.00 38 VAL A O 6
ATOM 4443 N N . VAL A 1 39 ? -0.091 -2.606 1.112 1.00 0.00 39 VAL A N 6
ATOM 4444 C CA . VAL A 1 39 ? -0.279 -4.031 1.494 1.00 0.00 39 VAL A CA 6
ATOM 4445 C C . VAL A 1 39 ? -1.779 -4.226 1.715 1.00 0.00 39 VAL A C 6
ATOM 4446 O O . VAL A 1 39 ? -2.495 -3.321 2.091 1.00 0.00 39 VAL A O 6
ATOM 4459 N N . CYS A 1 40 ? -2.203 -5.430 1.468 1.00 0.00 40 CYS A N 6
ATOM 4460 C CA . CYS A 1 40 ? -3.651 -5.760 1.651 1.00 0.00 40 CYS A CA 6
ATOM 4461 C C . CYS A 1 40 ? -3.956 -6.281 3.059 1.00 0.00 40 CYS A C 6
ATOM 4462 O O . CYS A 1 40 ? -3.237 -7.085 3.617 1.00 0.00 40 CYS A O 6
ATOM 4470 N N . ASN A 1 41 ? -5.048 -5.778 3.580 1.00 0.00 41 ASN A N 6
ATOM 4471 C CA . ASN A 1 41 ? -5.560 -6.125 4.936 1.00 0.00 41 ASN A CA 6
ATOM 4472 C C . ASN A 1 41 ? -6.529 -7.305 4.839 1.00 0.00 41 ASN A C 6
ATOM 4473 O O . ASN A 1 41 ? -7.096 -7.732 5.827 1.00 0.00 41 ASN A O 6
ATOM 4484 N N . GLU A 1 42 ? -6.680 -7.790 3.643 1.00 0.00 42 GLU A N 6
ATOM 4485 C CA . GLU A 1 42 ? -7.586 -8.918 3.375 1.00 0.00 42 GLU A CA 6
ATOM 4486 C C . GLU A 1 42 ? -6.986 -10.305 3.475 1.00 0.00 42 GLU A C 6
ATOM 4487 O O . GLU A 1 42 ? -7.414 -11.098 4.294 1.00 0.00 42 GLU A O 6
ATOM 4499 N N . CYS A 1 43 ? -6.020 -10.562 2.646 1.00 0.00 43 CYS A N 6
ATOM 4500 C CA . CYS A 1 43 ? -5.354 -11.884 2.647 1.00 0.00 43 CYS A CA 6
ATOM 4501 C C . CYS A 1 43 ? -3.869 -11.600 2.765 1.00 0.00 43 CYS A C 6
ATOM 4502 O O . CYS A 1 43 ? -3.089 -12.512 2.964 1.00 0.00 43 CYS A O 6
ATOM 4510 N N . G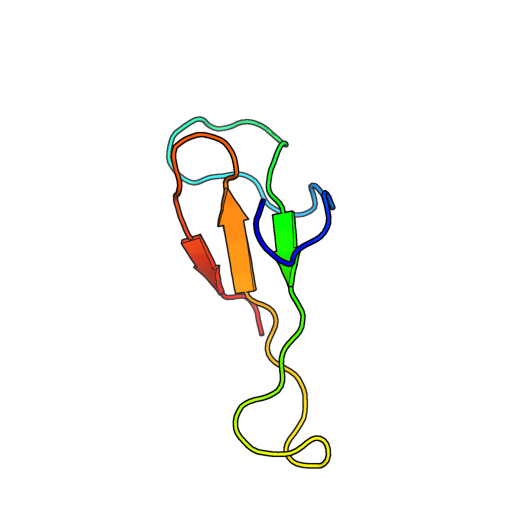LY A 1 44 ? -3.514 -10.337 2.636 1.00 0.00 44 GLY A N 6
ATOM 4511 C CA . GLY A 1 44 ? -2.058 -10.016 2.752 1.00 0.00 44 GLY A CA 6
ATOM 4512 C C . GLY A 1 44 ? -1.224 -10.105 1.466 1.00 0.00 44 GLY A C 6
ATOM 4513 O O . GLY A 1 44 ? -0.433 -11.013 1.296 1.00 0.00 44 GLY A O 6
ATOM 4517 N N . ASN A 1 45 ? -1.434 -9.154 0.605 1.00 0.00 45 ASN A N 6
ATOM 4518 C CA . ASN A 1 45 ? -0.730 -9.047 -0.700 1.00 0.00 45 ASN A CA 6
ATOM 4519 C C . ASN A 1 45 ? 0.098 -7.772 -0.538 1.00 0.00 45 ASN A C 6
ATOM 4520 O O . ASN A 1 45 ? -0.128 -7.012 0.379 1.00 0.00 45 ASN A O 6
ATOM 4531 N N . ARG A 1 46 ? 1.030 -7.559 -1.415 1.00 0.00 46 ARG A N 6
ATOM 4532 C CA . ARG A 1 46 ? 1.876 -6.328 -1.314 1.00 0.00 46 ARG A CA 6
ATOM 4533 C C . ARG A 1 46 ? 2.329 -5.856 -2.707 1.00 0.00 46 ARG A C 6
ATOM 4534 O O . ARG A 1 46 ? 2.815 -6.632 -3.508 1.00 0.00 46 ARG A O 6
ATOM 4555 N N . TRP A 1 47 ? 2.143 -4.582 -2.939 1.00 0.00 47 TRP A N 6
ATOM 4556 C CA . TRP A 1 47 ? 2.512 -3.938 -4.233 1.00 0.00 47 TRP A CA 6
ATOM 4557 C C . TRP A 1 47 ? 2.858 -2.455 -3.982 1.00 0.00 47 TRP A C 6
ATOM 4558 O O . TRP A 1 47 ? 2.665 -1.960 -2.890 1.00 0.00 47 TRP A O 6
ATOM 4579 N N . LYS A 1 48 ? 3.361 -1.789 -4.989 1.00 0.00 48 LYS A N 6
ATOM 4580 C CA . LYS A 1 48 ? 3.734 -0.333 -4.859 1.00 0.00 48 LYS A CA 6
ATOM 4581 C C . LYS A 1 48 ? 3.014 0.496 -5.926 1.00 0.00 48 LYS A C 6
ATOM 4582 O O . LYS A 1 48 ? 2.269 -0.030 -6.730 1.00 0.00 48 LYS A O 6
ATOM 4601 N N . PHE A 1 49 ? 3.281 1.778 -5.886 1.00 0.00 49 PHE A N 6
ATOM 4602 C CA . PHE A 1 49 ? 2.663 2.747 -6.853 1.00 0.00 49 PHE A CA 6
ATOM 4603 C C . PHE A 1 49 ? 3.703 3.486 -7.716 1.00 0.00 49 PHE A C 6
ATOM 4604 O O . PHE A 1 49 ? 3.427 3.783 -8.865 1.00 0.00 49 PHE A O 6
ATOM 4621 N N . CYS A 1 50 ? 4.851 3.762 -7.150 1.00 0.00 50 CYS A N 6
ATOM 4622 C CA . CYS A 1 50 ? 5.937 4.480 -7.898 1.00 0.00 50 CYS A CA 6
ATOM 4623 C C . CYS A 1 50 ? 7.135 3.547 -8.127 1.00 0.00 50 CYS A C 6
ATOM 4624 O O . CYS A 1 50 ? 7.457 3.163 -9.235 1.00 0.00 50 CYS A O 6
ATOM 4633 N N . LYS A 1 1 ? 10.822 -0.247 8.200 1.00 0.00 1 LYS A N 7
ATOM 4634 C CA . LYS A 1 1 ? 10.360 0.849 7.298 1.00 0.00 1 LYS A CA 7
ATOM 4635 C C . LYS A 1 1 ? 8.948 0.586 6.758 1.00 0.00 1 LYS A C 7
ATOM 4636 O O . LYS A 1 1 ? 8.758 0.189 5.625 1.00 0.00 1 LYS A O 7
ATOM 4657 N N . THR A 1 2 ? 8.014 0.836 7.643 1.00 0.00 2 THR A N 7
ATOM 4658 C CA . THR A 1 2 ? 6.536 0.679 7.416 1.00 0.00 2 THR A CA 7
ATOM 4659 C C . THR A 1 2 ? 6.167 -0.097 6.137 1.00 0.00 2 THR A C 7
ATOM 4660 O O . THR A 1 2 ? 5.848 0.461 5.103 1.00 0.00 2 THR A O 7
ATOM 4671 N N . GLY A 1 3 ? 6.243 -1.393 6.283 1.00 0.00 3 GLY A N 7
ATOM 4672 C CA . GLY A 1 3 ? 5.930 -2.337 5.171 1.00 0.00 3 GLY A CA 7
ATOM 4673 C C . GLY A 1 3 ? 4.718 -3.178 5.575 1.00 0.00 3 GLY A C 7
ATOM 4674 O O . GLY A 1 3 ? 3.764 -3.278 4.829 1.00 0.00 3 GLY A O 7
ATOM 4678 N N . GLY A 1 4 ? 4.823 -3.744 6.753 1.00 0.00 4 GLY A N 7
ATOM 4679 C CA . GLY A 1 4 ? 3.749 -4.607 7.342 1.00 0.00 4 GLY A CA 7
ATOM 4680 C C . GLY A 1 4 ? 3.237 -3.931 8.610 1.00 0.00 4 GLY A C 7
ATOM 4681 O O . GLY A 1 4 ? 3.724 -4.186 9.694 1.00 0.00 4 GLY A O 7
ATOM 4685 N N . THR A 1 5 ? 2.265 -3.082 8.409 1.00 0.00 5 THR A N 7
ATOM 4686 C CA . THR A 1 5 ? 1.633 -2.316 9.531 1.00 0.00 5 THR A CA 7
ATOM 4687 C C . THR A 1 5 ? 0.171 -2.747 9.714 1.00 0.00 5 THR A C 7
ATOM 4688 O O . THR A 1 5 ? -0.274 -3.023 10.811 1.00 0.00 5 THR A O 7
ATOM 4699 N N . GLN A 1 6 ? -0.482 -2.764 8.582 1.00 0.00 6 GLN A N 7
ATOM 4700 C CA . GLN A 1 6 ? -1.929 -3.125 8.362 1.00 0.00 6 GLN A CA 7
ATOM 4701 C C . GLN A 1 6 ? -2.635 -1.754 8.287 1.00 0.00 6 GLN A C 7
ATOM 4702 O O . GLN A 1 6 ? -3.797 -1.593 8.602 1.00 0.00 6 GLN A O 7
ATOM 4716 N N . THR A 1 7 ? -1.826 -0.821 7.849 1.00 0.00 7 THR A N 7
ATOM 4717 C CA . THR A 1 7 ? -2.132 0.618 7.644 1.00 0.00 7 THR A CA 7
ATOM 4718 C C . THR A 1 7 ? -3.585 1.109 7.635 1.00 0.00 7 THR A C 7
ATOM 4719 O O . THR A 1 7 ? -3.830 2.141 8.231 1.00 0.00 7 THR A O 7
ATOM 4730 N N . ASP A 1 8 ? -4.485 0.389 6.992 1.00 0.00 8 ASP A N 7
ATOM 4731 C CA . ASP A 1 8 ? -5.946 0.791 6.911 1.00 0.00 8 ASP A CA 7
ATOM 4732 C C . ASP A 1 8 ? -6.045 2.334 6.869 1.00 0.00 8 ASP A C 7
ATOM 4733 O O . ASP A 1 8 ? -6.712 2.993 7.642 1.00 0.00 8 ASP A O 7
ATOM 4742 N N . LEU A 1 9 ? -5.325 2.826 5.899 1.00 0.00 9 LEU A N 7
ATOM 4743 C CA . LEU A 1 9 ? -5.179 4.282 5.576 1.00 0.00 9 LEU A CA 7
ATOM 4744 C C . LEU A 1 9 ? -5.864 4.506 4.227 1.00 0.00 9 LEU A C 7
ATOM 4745 O O . LEU A 1 9 ? -6.496 5.512 3.964 1.00 0.00 9 LEU A O 7
ATOM 4761 N N . PHE A 1 10 ? -5.680 3.493 3.428 1.00 0.00 10 PHE A N 7
ATOM 4762 C CA . PHE A 1 10 ? -6.211 3.426 2.045 1.00 0.00 10 PHE A CA 7
ATOM 4763 C C . PHE A 1 10 ? -7.282 2.340 1.895 1.00 0.00 10 PHE A C 7
ATOM 4764 O O . PHE A 1 10 ? -7.292 1.372 2.632 1.00 0.00 10 PHE A O 7
ATOM 4781 N N . THR A 1 11 ? -8.146 2.541 0.932 1.00 0.00 11 THR A N 7
ATOM 4782 C CA . THR A 1 11 ? -9.245 1.569 0.660 1.00 0.00 11 THR A CA 7
ATOM 4783 C C . THR A 1 11 ? -8.947 0.811 -0.627 1.00 0.00 11 THR A C 7
ATOM 4784 O O . THR A 1 11 ? -8.251 1.286 -1.504 1.00 0.00 11 THR A O 7
ATOM 4795 N N . CYS A 1 12 ?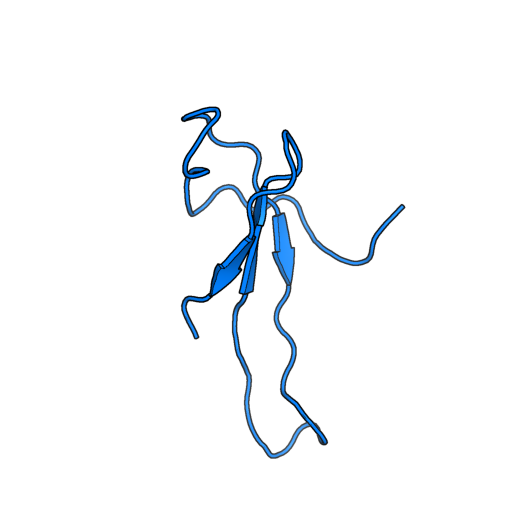 -9.525 -0.358 -0.666 1.00 0.00 12 CYS A N 7
ATOM 4796 C CA . CYS A 1 12 ? -9.379 -1.259 -1.830 1.00 0.00 12 CYS A CA 7
ATOM 4797 C C . CYS A 1 12 ? -10.525 -0.864 -2.752 1.00 0.00 12 CYS A C 7
ATOM 4798 O O . CYS A 1 12 ? -11.683 -0.947 -2.384 1.00 0.00 12 CYS A O 7
ATOM 4805 N N . GLY A 1 13 ? -10.160 -0.445 -3.930 1.00 0.00 13 GLY A N 7
ATOM 4806 C CA . GLY A 1 13 ? -11.191 -0.028 -4.918 1.00 0.00 13 GLY A CA 7
ATOM 4807 C C . GLY A 1 13 ? -11.979 -1.202 -5.505 1.00 0.00 13 GLY A C 7
ATOM 4808 O O . GLY A 1 13 ? -12.612 -1.034 -6.530 1.00 0.00 13 GLY A O 7
ATOM 4812 N N . LYS A 1 14 ? -11.928 -2.345 -4.853 1.00 0.00 14 LYS A N 7
ATOM 4813 C CA . LYS A 1 14 ? -12.675 -3.543 -5.360 1.00 0.00 14 LYS A CA 7
ATOM 4814 C C . LYS A 1 14 ? -13.646 -4.143 -4.329 1.00 0.00 14 LYS A C 7
ATOM 4815 O O . LYS A 1 14 ? -14.828 -4.234 -4.602 1.00 0.00 14 LYS A O 7
ATOM 4834 N N . CYS A 1 15 ? -13.138 -4.533 -3.178 1.00 0.00 15 CYS A N 7
ATOM 4835 C CA . CYS A 1 15 ? -14.034 -5.128 -2.127 1.00 0.00 15 CYS A CA 7
ATOM 4836 C C . CYS A 1 15 ? -14.551 -4.032 -1.179 1.00 0.00 15 CYS A C 7
ATOM 4837 O O . CYS A 1 15 ? -15.417 -4.273 -0.361 1.00 0.00 15 CYS A O 7
ATOM 4844 N N . LYS A 1 16 ? -13.979 -2.861 -1.333 1.00 0.00 16 LYS A N 7
ATOM 4845 C CA . LYS A 1 16 ? -14.321 -1.637 -0.548 1.00 0.00 16 LYS A CA 7
ATOM 4846 C C . LYS A 1 16 ? -14.106 -1.876 0.956 1.00 0.00 16 LYS A C 7
ATOM 4847 O O . LYS A 1 16 ? -14.991 -1.601 1.745 1.00 0.00 16 LYS A O 7
ATOM 4866 N N . LYS A 1 17 ? -12.950 -2.381 1.330 1.00 0.00 17 LYS A N 7
ATOM 4867 C CA . LYS A 1 17 ? -12.677 -2.640 2.766 1.00 0.00 17 LYS A CA 7
ATOM 4868 C C . LYS A 1 17 ? -11.398 -1.883 3.135 1.00 0.00 17 LYS A C 7
ATOM 4869 O O . LYS A 1 17 ? -10.776 -1.291 2.271 1.00 0.00 17 LYS A O 7
ATOM 4888 N N . LYS A 1 18 ? -11.062 -1.935 4.399 1.00 0.00 18 LYS A N 7
ATOM 4889 C CA . LYS A 1 18 ? -9.832 -1.240 4.897 1.00 0.00 18 LYS A CA 7
ATOM 4890 C C . LYS A 1 18 ? -8.783 -2.158 5.551 1.00 0.00 18 LYS A C 7
ATOM 4891 O O . LYS A 1 18 ? -8.220 -1.834 6.579 1.00 0.00 18 LYS A O 7
ATOM 4910 N N . ASN A 1 19 ? -8.538 -3.288 4.933 1.00 0.00 19 ASN A N 7
ATOM 4911 C CA . ASN A 1 19 ? -7.522 -4.241 5.479 1.00 0.00 19 ASN A CA 7
ATOM 4912 C C . ASN A 1 19 ? -6.481 -4.356 4.374 1.00 0.00 19 ASN A C 7
ATOM 4913 O O . ASN A 1 19 ? -6.179 -5.388 3.804 1.00 0.00 19 ASN A O 7
ATOM 4924 N N . CYS A 1 20 ? -5.974 -3.181 4.144 1.00 0.00 20 CYS A N 7
ATOM 4925 C CA . CYS A 1 20 ? -4.928 -2.923 3.131 1.00 0.00 20 CYS A CA 7
ATOM 4926 C C . CYS A 1 20 ? -3.696 -2.547 3.957 1.00 0.00 20 CYS A C 7
ATOM 4927 O O . CYS A 1 20 ? -3.792 -2.067 5.073 1.00 0.00 20 CYS A O 7
ATOM 4935 N N . THR A 1 21 ? -2.580 -2.796 3.347 1.00 0.00 21 THR A N 7
ATOM 4936 C CA . THR A 1 21 ? -1.248 -2.504 3.955 1.00 0.00 21 THR A CA 7
ATOM 4937 C C . THR A 1 21 ? -0.461 -1.647 2.967 1.00 0.00 21 THR A C 7
ATOM 4938 O O . THR A 1 21 ? -0.569 -1.875 1.777 1.00 0.00 21 THR A O 7
ATOM 4949 N N . TYR A 1 22 ? 0.297 -0.689 3.457 1.00 0.00 22 TYR A N 7
ATOM 4950 C CA . TYR A 1 22 ? 1.074 0.145 2.496 1.00 0.00 22 TYR A CA 7
ATOM 4951 C C . TYR A 1 22 ? 2.555 0.010 2.811 1.00 0.00 22 TYR A C 7
ATOM 4952 O O . TYR A 1 22 ? 2.987 -0.136 3.938 1.00 0.00 22 TYR A O 7
ATOM 4970 N N . THR A 1 23 ? 3.261 0.066 1.722 1.00 0.00 23 THR A N 7
ATOM 4971 C CA . THR A 1 23 ? 4.734 -0.039 1.674 1.00 0.00 23 THR A CA 7
ATOM 4972 C C . THR A 1 23 ? 5.273 1.320 1.247 1.00 0.00 23 THR A C 7
ATOM 4973 O O . THR A 1 23 ? 4.866 1.889 0.255 1.00 0.00 23 THR A O 7
ATOM 4984 N N . GLN A 1 24 ? 6.184 1.763 2.061 1.00 0.00 24 GLN A N 7
ATOM 4985 C CA . GLN A 1 24 ? 6.880 3.067 1.890 1.00 0.00 24 GLN A CA 7
ATOM 4986 C C . GLN A 1 24 ? 8.255 2.653 1.368 1.00 0.00 24 GLN A C 7
ATOM 4987 O O . GLN A 1 24 ? 9.210 2.610 2.115 1.00 0.00 24 GLN A O 7
ATOM 5001 N N . VAL A 1 25 ? 8.296 2.352 0.091 1.00 0.00 25 VAL A N 7
ATOM 5002 C CA . VAL A 1 25 ? 9.558 1.914 -0.586 1.00 0.00 25 VAL A CA 7
ATOM 5003 C C . VAL A 1 25 ? 9.552 2.421 -2.045 1.00 0.00 25 VAL A C 7
ATOM 5004 O O . VAL A 1 25 ? 8.579 2.972 -2.521 1.00 0.00 25 VAL A O 7
ATOM 5017 N N . GLN A 1 26 ? 10.665 2.204 -2.694 1.00 0.00 26 GLN A N 7
ATOM 5018 C CA . GLN A 1 26 ? 10.901 2.600 -4.122 1.00 0.00 26 GLN A CA 7
ATOM 5019 C C . GLN A 1 26 ? 11.168 1.293 -4.899 1.00 0.00 26 GLN A C 7
ATOM 5020 O O . GLN A 1 26 ? 10.945 0.215 -4.382 1.00 0.00 26 GLN A O 7
ATOM 5034 N N . THR A 1 27 ? 11.631 1.414 -6.116 1.00 0.00 27 THR A N 7
ATOM 5035 C CA . THR A 1 27 ? 11.929 0.192 -6.926 1.00 0.00 27 THR A CA 7
ATOM 5036 C C . THR A 1 27 ? 13.358 -0.153 -6.510 1.00 0.00 27 THR A C 7
ATOM 5037 O O . THR A 1 27 ? 14.356 0.318 -7.020 1.00 0.00 27 THR A O 7
ATOM 5048 N N . ARG A 1 28 ? 13.292 -1.002 -5.535 1.00 0.00 28 ARG A N 7
ATOM 5049 C CA . ARG A 1 28 ? 14.411 -1.628 -4.771 1.00 0.00 28 ARG A CA 7
ATOM 5050 C C . ARG A 1 28 ? 14.432 -0.600 -3.619 1.00 0.00 28 ARG A C 7
ATOM 5051 O O . ARG A 1 28 ? 13.442 -0.499 -2.919 1.00 0.00 28 ARG A O 7
ATOM 5072 N N . SER A 1 29 ? 15.505 0.127 -3.425 1.00 0.00 29 SER A N 7
ATOM 5073 C CA . SER A 1 29 ? 15.543 1.144 -2.323 1.00 0.00 29 SER A CA 7
ATOM 5074 C C . SER A 1 29 ? 16.278 2.370 -2.904 1.00 0.00 29 SER A C 7
ATOM 5075 O O . SER A 1 29 ? 17.297 2.207 -3.548 1.00 0.00 29 SER A O 7
ATOM 5083 N N . ALA A 1 30 ? 15.756 3.552 -2.669 1.00 0.00 30 ALA A N 7
ATOM 5084 C CA . ALA A 1 30 ? 16.401 4.811 -3.194 1.00 0.00 30 ALA A CA 7
ATOM 5085 C C . ALA A 1 30 ? 17.077 5.517 -2.022 1.00 0.00 30 ALA A C 7
ATOM 5086 O O . ALA A 1 30 ? 18.278 5.705 -1.999 1.00 0.00 30 ALA A O 7
ATOM 5093 N N . ASP A 1 31 ? 16.240 5.870 -1.093 1.00 0.00 31 ASP A N 7
ATOM 5094 C CA . ASP A 1 31 ? 16.653 6.569 0.165 1.00 0.00 31 ASP A CA 7
ATOM 5095 C C . ASP A 1 31 ? 16.576 5.479 1.259 1.00 0.00 31 ASP A C 7
ATOM 5096 O O . ASP A 1 31 ? 17.173 5.614 2.308 1.00 0.00 31 ASP A O 7
ATOM 5105 N N . GLU A 1 32 ? 15.807 4.470 0.889 1.00 0.00 32 GLU A N 7
ATOM 5106 C CA . GLU A 1 32 ? 15.415 3.194 1.544 1.00 0.00 32 GLU A CA 7
ATOM 5107 C C . GLU A 1 32 ? 13.894 2.925 1.594 1.00 0.00 32 GLU A C 7
ATOM 5108 O O . GLU A 1 32 ? 13.456 1.904 1.101 1.00 0.00 32 GLU A O 7
ATOM 5120 N N . PRO A 1 33 ? 13.139 3.809 2.175 1.00 0.00 33 PRO A N 7
ATOM 5121 C CA . PRO A 1 33 ? 11.702 4.067 1.901 1.00 0.00 33 PRO A CA 7
ATOM 5122 C C . PRO A 1 33 ? 11.472 5.233 0.908 1.00 0.00 33 PRO A C 7
ATOM 5123 O O . PRO A 1 33 ? 12.312 6.108 0.814 1.00 0.00 33 PRO A O 7
ATOM 5134 N N . MET A 1 34 ? 10.357 5.221 0.204 1.00 0.00 34 MET A N 7
ATOM 5135 C CA . MET A 1 34 ? 10.096 6.338 -0.771 1.00 0.00 34 MET A CA 7
ATOM 5136 C C . MET A 1 34 ? 8.631 6.610 -1.159 1.00 0.00 34 MET A C 7
ATOM 5137 O O . MET A 1 34 ? 8.014 7.547 -0.687 1.00 0.00 34 MET A O 7
ATOM 5151 N N . THR A 1 35 ? 8.140 5.755 -2.019 1.00 0.00 35 THR A N 7
ATOM 5152 C CA . THR A 1 35 ? 6.735 5.865 -2.528 1.00 0.00 35 THR A CA 7
ATOM 5153 C C . THR A 1 35 ? 5.760 5.038 -1.715 1.00 0.00 35 THR A C 7
ATOM 5154 O O . THR A 1 35 ? 6.107 4.055 -1.090 1.00 0.00 35 THR A O 7
ATOM 5165 N N . THR A 1 36 ? 4.548 5.508 -1.800 1.00 0.00 36 THR A N 7
ATOM 5166 C CA . THR A 1 36 ? 3.408 4.888 -1.095 1.00 0.00 36 THR A CA 7
ATOM 5167 C C . THR A 1 36 ? 2.704 3.972 -2.091 1.00 0.00 36 THR A C 7
ATOM 5168 O O . THR A 1 36 ? 1.926 4.403 -2.922 1.00 0.00 36 THR A O 7
ATOM 5179 N N . PHE A 1 37 ? 3.050 2.722 -1.942 1.00 0.00 37 PHE A N 7
ATOM 5180 C CA . PHE A 1 37 ? 2.525 1.622 -2.760 1.00 0.00 37 PHE A CA 7
ATOM 5181 C C . PHE A 1 37 ? 1.534 0.998 -1.781 1.00 0.00 37 PHE A C 7
ATOM 5182 O O . PHE A 1 37 ? 1.932 0.608 -0.706 1.00 0.00 37 PHE A O 7
ATOM 5199 N N . VAL A 1 38 ? 0.289 0.911 -2.151 1.00 0.00 38 VAL A N 7
ATOM 5200 C CA . VAL A 1 38 ? -0.720 0.316 -1.230 1.00 0.00 38 VAL A CA 7
ATOM 5201 C C . VAL A 1 38 ? -1.293 -0.912 -1.900 1.00 0.00 38 VAL A C 7
ATOM 5202 O O . VAL A 1 38 ? -1.709 -0.851 -3.042 1.00 0.00 38 VAL A O 7
ATOM 5215 N N . VAL A 1 39 ? -1.287 -1.976 -1.144 1.00 0.00 39 VAL A N 7
ATOM 5216 C CA . VAL A 1 39 ? -1.814 -3.264 -1.649 1.00 0.00 39 VAL A CA 7
ATOM 5217 C C . VAL A 1 39 ? -2.864 -3.776 -0.679 1.00 0.00 39 VAL A C 7
ATOM 5218 O O . VAL A 1 39 ? -2.694 -3.758 0.523 1.00 0.00 39 VAL A O 7
ATOM 5231 N N . CYS A 1 40 ? -3.933 -4.218 -1.271 1.00 0.00 40 CYS A N 7
ATOM 5232 C CA . CYS A 1 40 ? -5.065 -4.771 -0.487 1.00 0.00 40 CYS A CA 7
ATOM 5233 C C . CYS A 1 40 ? -4.744 -6.241 -0.269 1.00 0.00 40 CYS A C 7
ATOM 5234 O O . CYS A 1 40 ? -4.653 -7.022 -1.195 1.00 0.00 40 CYS A O 7
ATOM 5242 N N . ASN A 1 41 ? -4.582 -6.549 0.988 1.00 0.00 41 ASN A N 7
ATOM 5243 C CA . ASN A 1 41 ? -4.264 -7.923 1.442 1.00 0.00 41 ASN A CA 7
ATOM 5244 C C . ASN A 1 41 ? -5.534 -8.775 1.393 1.00 0.00 41 ASN A C 7
ATOM 5245 O O . ASN A 1 41 ? -5.522 -9.923 1.793 1.00 0.00 41 ASN A O 7
ATOM 5256 N N . GLU A 1 42 ? -6.590 -8.184 0.898 1.00 0.00 42 GLU A N 7
ATOM 5257 C CA . GLU A 1 42 ? -7.880 -8.888 0.811 1.00 0.00 42 GLU A CA 7
ATOM 5258 C C . GLU A 1 42 ? -8.196 -9.627 -0.475 1.00 0.00 42 GLU A C 7
ATOM 5259 O O . GLU A 1 42 ? -8.467 -10.813 -0.438 1.00 0.00 42 GLU A O 7
ATOM 5271 N N . CYS A 1 43 ? -8.154 -8.922 -1.562 1.00 0.00 43 CYS A N 7
ATOM 5272 C CA . CYS A 1 43 ? -8.447 -9.542 -2.873 1.00 0.00 43 CYS A CA 7
ATOM 5273 C C . CYS A 1 43 ? -7.209 -9.297 -3.707 1.00 0.00 43 CYS A C 7
ATOM 5274 O O . CYS A 1 43 ? -7.009 -9.961 -4.707 1.00 0.00 43 CYS A O 7
ATOM 5282 N N . GLY A 1 44 ? -6.410 -8.349 -3.265 1.00 0.00 44 GLY A N 7
ATOM 5283 C CA . GLY A 1 44 ? -5.172 -8.069 -4.054 1.00 0.00 44 GLY A CA 7
ATOM 5284 C C . GLY A 1 44 ? -5.334 -6.953 -5.088 1.00 0.00 44 GLY A C 7
ATOM 5285 O O . GLY A 1 44 ? -5.277 -7.185 -6.280 1.00 0.00 44 GLY A O 7
ATOM 5289 N N . ASN A 1 45 ? -5.531 -5.773 -4.578 1.00 0.00 45 ASN A N 7
ATOM 5290 C CA . ASN A 1 45 ? -5.712 -4.538 -5.399 1.00 0.00 45 ASN A CA 7
ATOM 5291 C C . ASN A 1 45 ? -4.425 -3.780 -5.089 1.00 0.00 45 ASN A C 7
ATOM 5292 O O . ASN A 1 45 ? -4.180 -3.512 -3.937 1.00 0.00 45 ASN A O 7
ATOM 5303 N N . ARG A 1 46 ? -3.634 -3.454 -6.073 1.00 0.00 46 ARG A N 7
ATOM 5304 C CA . ARG A 1 46 ? -2.364 -2.718 -5.795 1.00 0.00 46 ARG A CA 7
ATOM 5305 C C . ARG A 1 46 ? -2.296 -1.438 -6.628 1.00 0.00 46 ARG A C 7
ATOM 5306 O O . ARG A 1 46 ? -2.325 -1.475 -7.845 1.00 0.00 46 ARG A O 7
ATOM 5327 N N . TRP A 1 47 ? -2.210 -0.340 -5.918 1.00 0.00 47 TRP A N 7
ATOM 5328 C CA . TRP A 1 47 ? -2.147 0.998 -6.561 1.00 0.00 47 TRP A CA 7
ATOM 5329 C C . TRP A 1 47 ? -1.164 1.894 -5.798 1.00 0.00 47 TRP A C 7
ATOM 5330 O O . TRP A 1 47 ? -0.647 1.511 -4.770 1.00 0.00 47 TRP A O 7
ATOM 5351 N N . LYS A 1 48 ? -0.934 3.065 -6.329 1.00 0.00 48 LYS A N 7
ATOM 5352 C CA . LYS A 1 48 ? 0.007 4.044 -5.681 1.00 0.00 48 LYS A CA 7
ATOM 5353 C C . LYS A 1 48 ? -0.729 5.372 -5.445 1.00 0.00 48 LYS A C 7
ATOM 5354 O O . LYS A 1 48 ? -1.847 5.542 -5.891 1.00 0.00 48 LYS A O 7
ATOM 5373 N N . PHE A 1 49 ? -0.077 6.274 -4.749 1.00 0.00 49 PHE A N 7
ATOM 5374 C CA . PHE A 1 49 ? -0.679 7.622 -4.456 1.00 0.00 49 PHE A CA 7
ATOM 5375 C C . PHE A 1 49 ? 0.044 8.675 -5.325 1.00 0.00 49 PHE A C 7
ATOM 5376 O O . PHE A 1 49 ? 0.559 8.334 -6.372 1.00 0.00 49 PHE A O 7
ATOM 5393 N N . CYS A 1 50 ? 0.061 9.910 -4.873 1.00 0.00 50 CYS A N 7
ATOM 5394 C CA . CYS A 1 50 ? 0.739 11.002 -5.637 1.00 0.00 50 CYS A CA 7
ATOM 5395 C C . CYS A 1 50 ? 1.976 11.451 -4.838 1.00 0.00 50 CYS A C 7
ATOM 5396 O O . CYS A 1 50 ? 2.156 12.588 -4.450 1.00 0.00 50 CYS A O 7
ATOM 5405 N N . LYS A 1 1 ? 6.276 2.272 -15.469 1.00 0.00 1 LYS A N 8
ATOM 5406 C CA . LYS A 1 1 ? 7.014 3.208 -14.573 1.00 0.00 1 LYS A CA 8
ATOM 5407 C C . LYS A 1 1 ? 7.376 2.532 -13.242 1.00 0.00 1 LYS A C 8
ATOM 5408 O O . LYS A 1 1 ? 6.603 1.757 -12.713 1.00 0.00 1 LYS A O 8
ATOM 5429 N N . THR A 1 2 ? 8.549 2.882 -12.763 1.00 0.00 2 THR A N 8
ATOM 5430 C CA . THR A 1 2 ? 9.144 2.372 -11.477 1.00 0.00 2 THR A CA 8
ATOM 5431 C C . THR A 1 2 ? 8.256 1.381 -10.679 1.00 0.00 2 THR A C 8
ATOM 5432 O O . THR A 1 2 ? 7.767 1.717 -9.621 1.00 0.00 2 THR A O 8
ATOM 5443 N N . GLY A 1 3 ? 8.093 0.192 -11.225 1.00 0.00 3 GLY A N 8
ATOM 5444 C CA . GLY A 1 3 ? 7.259 -0.915 -10.622 1.00 0.00 3 GLY A CA 8
ATOM 5445 C C . GLY A 1 3 ? 6.203 -0.420 -9.620 1.00 0.00 3 GLY A C 8
ATOM 5446 O O . GLY A 1 3 ? 6.068 -0.921 -8.519 1.00 0.00 3 GLY A O 8
ATOM 5450 N N . GLY A 1 4 ? 5.503 0.583 -10.089 1.00 0.00 4 GLY A N 8
ATOM 5451 C CA . GLY A 1 4 ? 4.416 1.257 -9.320 1.00 0.00 4 GLY A CA 8
ATOM 5452 C C . GLY A 1 4 ? 5.076 2.560 -8.855 1.00 0.00 4 GLY A C 8
ATOM 5453 O O . GLY A 1 4 ? 5.100 3.551 -9.561 1.00 0.00 4 GLY A O 8
ATOM 5457 N N . THR A 1 5 ? 5.589 2.484 -7.656 1.00 0.00 5 THR A N 8
ATOM 5458 C CA . THR A 1 5 ? 6.299 3.619 -6.987 1.00 0.00 5 THR A CA 8
ATOM 5459 C C . THR A 1 5 ? 7.481 2.959 -6.256 1.00 0.00 5 THR A C 8
ATOM 5460 O O . THR A 1 5 ? 8.608 3.405 -6.323 1.00 0.00 5 THR A O 8
ATOM 5471 N N . GLN A 1 6 ? 7.113 1.896 -5.579 1.00 0.00 6 GLN A N 8
ATOM 5472 C CA . GLN A 1 6 ? 7.995 1.007 -4.753 1.00 0.00 6 GLN A CA 8
ATOM 5473 C C . GLN A 1 6 ? 8.384 1.683 -3.430 1.00 0.00 6 GLN A C 8
ATOM 5474 O O . GLN A 1 6 ? 9.418 1.403 -2.856 1.00 0.00 6 GLN A O 8
ATOM 5488 N N . THR A 1 7 ? 7.497 2.559 -3.028 1.00 0.00 7 THR A N 8
ATOM 5489 C CA . THR A 1 7 ? 7.587 3.381 -1.777 1.00 0.00 7 THR A CA 8
ATOM 5490 C C . THR A 1 7 ? 8.372 2.796 -0.583 1.00 0.00 7 THR A C 8
ATOM 5491 O O . THR A 1 7 ? 8.958 3.550 0.169 1.00 0.00 7 THR A O 8
ATOM 5502 N N . ASP A 1 8 ? 8.355 1.489 -0.452 1.00 0.00 8 ASP A N 8
ATOM 5503 C CA . ASP A 1 8 ? 9.063 0.770 0.665 1.00 0.00 8 ASP A CA 8
ATOM 5504 C C . ASP A 1 8 ? 8.784 1.465 2.014 1.00 0.00 8 ASP A C 8
ATOM 5505 O O . ASP A 1 8 ? 9.649 1.977 2.696 1.00 0.00 8 ASP A O 8
ATOM 5514 N N . LEU A 1 9 ? 7.513 1.432 2.330 1.00 0.00 9 LEU A N 8
ATOM 5515 C CA . LEU A 1 9 ? 6.938 2.028 3.577 1.00 0.00 9 LEU A CA 8
ATOM 5516 C C . LEU A 1 9 ? 6.296 0.939 4.450 1.00 0.00 9 LEU A C 8
ATOM 5517 O O . LEU A 1 9 ? 6.383 0.957 5.662 1.00 0.00 9 LEU A O 8
ATOM 5533 N N . PHE A 1 10 ? 5.670 0.026 3.757 1.00 0.00 10 PHE A N 8
ATOM 5534 C CA . PHE A 1 10 ? 4.942 -1.141 4.356 1.00 0.00 10 PHE A CA 8
ATOM 5535 C C . PHE A 1 10 ? 5.524 -2.507 3.914 1.00 0.00 10 PHE A C 8
ATOM 5536 O O . PHE A 1 10 ? 6.239 -2.561 2.930 1.00 0.00 10 PHE A O 8
ATOM 5553 N N . THR A 1 11 ? 5.206 -3.558 4.641 1.00 0.00 11 THR A N 8
ATOM 5554 C CA . THR A 1 11 ? 5.703 -4.930 4.306 1.00 0.00 11 THR A CA 8
ATOM 5555 C C . THR A 1 11 ? 4.589 -5.771 3.680 1.00 0.00 11 THR A C 8
ATOM 5556 O O . THR A 1 11 ? 3.415 -5.509 3.845 1.00 0.00 11 THR A O 8
ATOM 5567 N N . CYS A 1 12 ? 5.035 -6.781 2.984 1.00 0.00 12 CYS A N 8
ATOM 5568 C CA . CYS A 1 12 ? 4.141 -7.737 2.292 1.00 0.00 12 CYS A CA 8
ATOM 5569 C C . CYS A 1 12 ? 3.864 -8.827 3.307 1.00 0.00 12 CYS A C 8
ATOM 5570 O O . CYS A 1 12 ? 4.744 -9.284 4.010 1.00 0.00 12 CYS A O 8
ATOM 5577 N N . GLY A 1 13 ? 2.629 -9.216 3.324 1.00 0.00 13 GLY A N 8
ATOM 5578 C CA . GLY A 1 13 ? 2.191 -10.281 4.272 1.00 0.00 13 GLY A CA 8
ATOM 5579 C C . GLY A 1 13 ? 2.355 -11.670 3.659 1.00 0.00 13 GLY A C 8
ATOM 5580 O O . GLY A 1 13 ? 1.686 -12.602 4.058 1.00 0.00 13 GLY A O 8
ATOM 5584 N N . LYS A 1 14 ? 3.249 -11.752 2.701 1.00 0.00 14 LYS A N 8
ATOM 5585 C CA . LYS A 1 14 ? 3.528 -13.050 2.008 1.00 0.00 14 LYS A CA 8
ATOM 5586 C C . LYS A 1 14 ? 5.024 -13.326 1.737 1.00 0.00 14 LYS A C 8
ATOM 5587 O O . LYS A 1 14 ? 5.542 -14.348 2.144 1.00 0.00 14 LYS A O 8
ATOM 5606 N N . CYS A 1 15 ? 5.674 -12.412 1.056 1.00 0.00 15 CYS A N 8
ATOM 5607 C CA . CYS A 1 15 ? 7.118 -12.540 0.710 1.00 0.00 15 CYS A CA 8
ATOM 5608 C C . CYS A 1 15 ? 8.059 -12.175 1.863 1.00 0.00 15 CYS A C 8
ATOM 5609 O O . CYS A 1 15 ? 9.212 -12.559 1.839 1.00 0.00 15 CYS A O 8
ATOM 5616 N N . LYS A 1 16 ? 7.518 -11.444 2.808 1.00 0.00 16 LYS A N 8
ATOM 5617 C CA . LYS A 1 16 ? 8.237 -10.961 4.027 1.00 0.00 16 LYS A CA 8
ATOM 5618 C C . LYS A 1 16 ? 9.284 -9.907 3.603 1.00 0.00 16 LYS A C 8
ATOM 5619 O O . LYS A 1 16 ? 10.350 -9.825 4.182 1.00 0.00 16 LYS A O 8
ATOM 5638 N N . LYS A 1 17 ? 8.947 -9.122 2.600 1.00 0.00 17 LYS A N 8
ATOM 5639 C CA . LYS A 1 17 ? 9.877 -8.066 2.102 1.00 0.00 17 LYS A CA 8
ATOM 5640 C C . LYS A 1 17 ? 9.102 -6.747 2.127 1.00 0.00 17 LYS A C 8
ATOM 5641 O O . LYS A 1 17 ? 7.929 -6.729 2.443 1.00 0.00 17 LYS A O 8
ATOM 5660 N N . LYS A 1 18 ? 9.791 -5.690 1.790 1.00 0.00 18 LYS A N 8
ATOM 5661 C CA . LYS A 1 18 ? 9.163 -4.334 1.767 1.00 0.00 18 LYS A CA 8
ATOM 5662 C C . LYS A 1 18 ? 9.381 -3.592 0.440 1.00 0.00 18 LYS A C 8
ATOM 5663 O O . LYS A 1 18 ? 9.812 -2.454 0.421 1.00 0.00 18 LYS A O 8
ATOM 5682 N N . ASN A 1 19 ? 9.072 -4.263 -0.644 1.00 0.00 19 ASN A N 8
ATOM 5683 C CA . ASN A 1 19 ? 9.231 -3.638 -1.996 1.00 0.00 19 ASN A CA 8
ATOM 5684 C C . ASN A 1 19 ? 7.810 -3.610 -2.527 1.00 0.00 19 ASN A C 8
ATOM 5685 O O . ASN A 1 19 ? 7.427 -4.192 -3.523 1.00 0.00 19 ASN A O 8
ATOM 5696 N N . CYS A 1 20 ? 7.075 -2.873 -1.756 1.00 0.00 20 CYS A N 8
ATOM 5697 C CA . CYS A 1 20 ? 5.639 -2.648 -2.004 1.00 0.00 20 CYS A CA 8
ATOM 5698 C C . CYS A 1 20 ? 5.507 -1.205 -2.458 1.00 0.00 20 CYS A C 8
ATOM 5699 O O . CYS A 1 20 ? 6.356 -0.368 -2.215 1.00 0.00 20 CYS A O 8
ATOM 5707 N N . THR A 1 21 ? 4.403 -1.010 -3.107 1.00 0.00 21 THR A N 8
ATOM 5708 C CA . THR A 1 21 ? 4.002 0.303 -3.673 1.00 0.00 21 THR A CA 8
ATOM 5709 C C . THR A 1 21 ? 2.706 0.659 -2.958 1.00 0.00 21 THR A C 8
ATOM 5710 O O . THR A 1 21 ? 1.907 -0.218 -2.698 1.00 0.00 21 THR A O 8
ATOM 5721 N N . TYR A 1 22 ? 2.526 1.918 -2.660 1.00 0.00 22 TYR A N 8
ATOM 5722 C CA . TYR A 1 22 ? 1.275 2.322 -1.968 1.00 0.00 22 TYR A CA 8
ATOM 5723 C C . TYR A 1 22 ? 0.655 3.469 -2.746 1.00 0.00 22 TYR A C 8
ATOM 5724 O O . TYR A 1 22 ? 1.314 4.182 -3.480 1.00 0.00 22 TYR A O 8
ATOM 5742 N N . THR A 1 23 ? -0.620 3.585 -2.547 1.00 0.00 23 THR A N 8
ATOM 5743 C CA . THR A 1 23 ? -1.415 4.644 -3.208 1.00 0.00 23 THR A CA 8
ATOM 5744 C C . THR A 1 23 ? -2.252 5.234 -2.082 1.00 0.00 23 THR A C 8
ATOM 5745 O O . THR A 1 23 ? -2.859 4.520 -1.303 1.00 0.00 23 THR A O 8
ATOM 5756 N N . GLN A 1 24 ? -2.240 6.536 -2.047 1.00 0.00 24 GLN A N 8
ATOM 5757 C CA . GLN A 1 24 ? -2.994 7.291 -1.013 1.00 0.00 24 GLN A CA 8
ATOM 5758 C C . GLN A 1 24 ? -4.091 7.972 -1.824 1.00 0.00 24 GLN A C 8
ATOM 5759 O O . GLN A 1 24 ? -3.835 8.902 -2.563 1.00 0.00 24 GLN A O 8
ATOM 5773 N N . VAL A 1 25 ? -5.286 7.469 -1.652 1.00 0.00 25 VAL A N 8
ATOM 5774 C CA . VAL A 1 25 ? -6.466 8.011 -2.380 1.00 0.00 25 VAL A CA 8
ATOM 5775 C C . VAL A 1 25 ? -7.494 8.501 -1.359 1.00 0.00 25 VAL A C 8
ATOM 5776 O O . VAL A 1 25 ? -7.421 8.195 -0.185 1.00 0.00 25 VAL A O 8
ATOM 5789 N N . GLN A 1 26 ? -8.419 9.250 -1.888 1.00 0.00 26 GLN A N 8
ATOM 5790 C CA . GLN A 1 26 ? -9.539 9.856 -1.105 1.00 0.00 26 GLN A CA 8
ATOM 5791 C C . GLN A 1 26 ? -10.858 9.163 -1.497 1.00 0.00 26 GLN A C 8
ATOM 5792 O O . GLN A 1 26 ? -11.403 9.414 -2.555 1.00 0.00 26 GLN A O 8
ATOM 5806 N N . THR A 1 27 ? -11.322 8.307 -0.619 1.00 0.00 27 THR A N 8
ATOM 5807 C CA . THR A 1 27 ? -12.591 7.550 -0.841 1.00 0.00 27 THR A CA 8
ATOM 5808 C C . THR A 1 27 ? -13.617 7.956 0.217 1.00 0.00 27 THR A C 8
ATOM 5809 O O . THR A 1 27 ? -13.309 8.685 1.139 1.00 0.00 27 THR A O 8
ATOM 5820 N N . ARG A 1 28 ? -14.797 7.437 -0.001 1.00 0.00 28 ARG A N 8
ATOM 5821 C CA . ARG A 1 28 ? -16.014 7.649 0.859 1.00 0.00 28 ARG A CA 8
ATOM 5822 C C . ARG A 1 28 ? -15.741 8.437 2.151 1.00 0.00 28 ARG A C 8
ATOM 5823 O O . ARG A 1 28 ? -15.553 7.867 3.207 1.00 0.00 28 ARG A O 8
ATOM 5844 N N . SER A 1 29 ? -15.747 9.726 1.944 1.00 0.00 29 SER A N 8
ATOM 5845 C CA . SER A 1 29 ? -15.514 10.812 2.962 1.00 0.00 29 SER A CA 8
ATOM 5846 C C . SER A 1 29 ? -14.642 11.895 2.303 1.00 0.00 29 SER A C 8
ATOM 5847 O O . SER A 1 29 ? -13.426 11.846 2.362 1.00 0.00 29 SER A O 8
ATOM 5855 N N . ALA A 1 30 ? -15.310 12.845 1.692 1.00 0.00 30 ALA A N 8
ATOM 5856 C CA . ALA A 1 30 ? -14.609 13.972 0.998 1.00 0.00 30 ALA A CA 8
ATOM 5857 C C . ALA A 1 30 ? -14.792 15.231 1.860 1.00 0.00 30 ALA A C 8
ATOM 5858 O O . ALA A 1 30 ? -14.941 16.337 1.376 1.00 0.00 30 ALA A O 8
ATOM 5865 N N . ASP A 1 31 ? -14.770 14.978 3.140 1.00 0.00 31 ASP A N 8
ATOM 5866 C CA . ASP A 1 31 ? -14.924 16.029 4.191 1.00 0.00 31 ASP A CA 8
ATOM 5867 C C . ASP A 1 31 ? -13.810 15.841 5.227 1.00 0.00 31 ASP A C 8
ATOM 5868 O O . ASP A 1 31 ? -13.447 16.748 5.952 1.00 0.00 31 ASP A O 8
ATOM 5877 N N . GLU A 1 32 ? -13.318 14.629 5.237 1.00 0.00 32 GLU A N 8
ATOM 5878 C CA . GLU A 1 32 ? -12.263 14.152 6.107 1.00 0.00 32 GLU A CA 8
ATOM 5879 C C . GLU A 1 32 ? -11.147 13.659 5.133 1.00 0.00 32 GLU A C 8
ATOM 5880 O O . GLU A 1 32 ? -11.378 13.476 3.952 1.00 0.00 32 GLU A O 8
ATOM 5892 N N . PRO A 1 33 ? -9.980 13.472 5.690 1.00 0.00 33 PRO A N 8
ATOM 5893 C CA . PRO A 1 33 ? -8.760 12.858 5.091 1.00 0.00 33 PRO A CA 8
ATOM 5894 C C . PRO A 1 33 ? -8.890 11.728 4.056 1.00 0.00 33 PRO A C 8
ATOM 5895 O O . PRO A 1 33 ? -9.961 11.343 3.630 1.00 0.00 33 PRO A O 8
ATOM 5906 N N . MET A 1 34 ? -7.729 11.237 3.705 1.00 0.00 34 MET A N 8
ATOM 5907 C CA . MET A 1 34 ? -7.593 10.131 2.712 1.00 0.00 34 MET A CA 8
ATOM 5908 C C . MET A 1 34 ? -7.210 8.859 3.490 1.00 0.00 34 MET A C 8
ATOM 5909 O O . MET A 1 34 ? -7.184 8.845 4.706 1.00 0.00 34 MET A O 8
ATOM 5923 N N . THR A 1 35 ? -6.927 7.830 2.737 1.00 0.00 35 THR A N 8
ATOM 5924 C CA . THR A 1 35 ? -6.530 6.520 3.339 1.00 0.00 35 THR A CA 8
ATOM 5925 C C . THR A 1 35 ? -5.391 5.947 2.481 1.00 0.00 35 THR A C 8
ATOM 5926 O O . THR A 1 35 ? -5.240 6.317 1.331 1.00 0.00 35 THR A O 8
ATOM 5937 N N . THR A 1 36 ? -4.637 5.050 3.064 1.00 0.00 36 THR A N 8
ATOM 5938 C CA . THR A 1 36 ? -3.489 4.412 2.347 1.00 0.00 36 THR A CA 8
ATOM 5939 C C . THR A 1 36 ? -3.716 2.921 2.103 1.00 0.00 36 THR A C 8
ATOM 5940 O O . THR A 1 36 ? -3.947 2.161 3.022 1.00 0.00 36 THR A O 8
ATOM 5951 N N . PHE A 1 37 ? -3.635 2.560 0.850 1.00 0.00 37 PHE A N 8
ATOM 5952 C CA . PHE A 1 37 ? -3.810 1.168 0.400 1.00 0.00 37 PHE A CA 8
ATOM 5953 C C . PHE A 1 37 ? -2.387 0.796 -0.030 1.00 0.00 37 PHE A C 8
ATOM 5954 O O . PHE A 1 37 ? -1.709 1.607 -0.629 1.00 0.00 37 PHE A O 8
ATOM 5971 N N . VAL A 1 38 ? -1.981 -0.406 0.269 1.00 0.00 38 VAL A N 8
ATOM 5972 C CA . VAL A 1 38 ? -0.610 -0.866 -0.100 1.00 0.00 38 VAL A CA 8
ATOM 5973 C C . VAL A 1 38 ? -0.725 -2.194 -0.837 1.00 0.00 38 VAL A C 8
ATOM 5974 O O . VAL A 1 38 ? -1.481 -3.054 -0.425 1.00 0.00 38 VAL A O 8
ATOM 5987 N N . VAL A 1 39 ? 0.038 -2.304 -1.893 1.00 0.00 39 VAL A N 8
ATOM 5988 C CA . VAL A 1 39 ? 0.051 -3.535 -2.722 1.00 0.00 39 VAL A CA 8
ATOM 5989 C C . VAL A 1 39 ? 1.510 -3.971 -2.901 1.00 0.00 39 VAL A C 8
ATOM 5990 O O . VAL A 1 39 ? 2.390 -3.159 -3.111 1.00 0.00 39 VAL A O 8
ATOM 6003 N N . CYS A 1 40 ? 1.705 -5.254 -2.803 1.00 0.00 40 CYS A N 8
ATOM 6004 C CA . CYS A 1 40 ? 3.071 -5.831 -2.962 1.00 0.00 40 CYS A CA 8
ATOM 6005 C C . CYS A 1 40 ? 3.340 -6.204 -4.410 1.00 0.00 40 CYS A C 8
ATOM 6006 O O . CYS A 1 40 ? 2.807 -7.148 -4.956 1.00 0.00 40 CYS A O 8
ATOM 6014 N N . ASN A 1 41 ? 4.195 -5.403 -4.974 1.00 0.00 41 ASN A N 8
ATOM 6015 C CA . ASN A 1 41 ? 4.650 -5.528 -6.381 1.00 0.00 41 ASN A CA 8
ATOM 6016 C C . ASN A 1 41 ? 5.341 -6.875 -6.614 1.00 0.00 41 ASN A C 8
ATOM 6017 O O . ASN A 1 41 ? 5.589 -7.262 -7.740 1.00 0.00 41 ASN A O 8
ATOM 6028 N N . GLU A 1 42 ? 5.619 -7.543 -5.526 1.00 0.00 42 GLU A N 8
ATOM 6029 C CA . GLU A 1 42 ? 6.307 -8.845 -5.571 1.00 0.00 42 GLU A CA 8
ATOM 6030 C C . GLU A 1 42 ? 5.509 -10.126 -5.778 1.00 0.00 42 GLU A C 8
ATOM 6031 O O . GLU A 1 42 ? 5.840 -10.890 -6.665 1.00 0.00 42 GLU A O 8
ATOM 6043 N N . CYS A 1 43 ? 4.499 -10.341 -4.990 1.00 0.00 43 CYS A N 8
ATOM 6044 C CA . CYS A 1 43 ? 3.675 -11.574 -5.132 1.00 0.00 43 CYS A CA 8
ATOM 6045 C C . CYS A 1 43 ? 2.286 -11.072 -5.455 1.00 0.00 43 CYS A C 8
ATOM 6046 O O . CYS A 1 43 ? 1.479 -11.786 -6.017 1.00 0.00 43 CYS A O 8
ATOM 6054 N N . GLY A 1 44 ? 2.070 -9.833 -5.076 1.00 0.00 44 GLY A N 8
ATOM 6055 C CA . GLY A 1 44 ? 0.730 -9.228 -5.332 1.00 0.00 44 GLY A CA 8
ATOM 6056 C C . GLY A 1 44 ? -0.205 -9.482 -4.136 1.00 0.00 44 GLY A C 8
ATOM 6057 O O . GLY A 1 44 ? -1.192 -10.181 -4.261 1.00 0.00 44 GLY A O 8
ATOM 6061 N N . ASN A 1 45 ? 0.149 -8.903 -3.019 1.00 0.00 45 ASN A N 8
ATOM 6062 C CA . ASN A 1 45 ? -0.624 -9.028 -1.746 1.00 0.00 45 ASN A CA 8
ATOM 6063 C C . ASN A 1 45 ? -1.177 -7.612 -1.588 1.00 0.00 45 ASN A C 8
ATOM 6064 O O . ASN A 1 45 ? -0.445 -6.677 -1.808 1.00 0.00 45 ASN A O 8
ATOM 6075 N N . ARG A 1 46 ? -2.416 -7.458 -1.226 1.00 0.00 46 ARG A N 8
ATOM 6076 C CA . ARG A 1 46 ? -2.990 -6.081 -1.069 1.00 0.00 46 ARG A CA 8
ATOM 6077 C C . ARG A 1 46 ? -3.718 -5.924 0.274 1.00 0.00 46 ARG A C 8
ATOM 6078 O O . ARG A 1 46 ? -4.547 -6.737 0.635 1.00 0.00 46 ARG A O 8
ATOM 6099 N N . TRP A 1 47 ? -3.379 -4.874 0.976 1.00 0.00 47 TRP A N 8
ATOM 6100 C CA . TRP A 1 47 ? -3.995 -4.586 2.304 1.00 0.00 47 TRP A CA 8
ATOM 6101 C C . TRP A 1 47 ? -4.053 -3.064 2.518 1.00 0.00 47 TRP A C 8
ATOM 6102 O O . TRP A 1 47 ? -3.625 -2.310 1.667 1.00 0.00 47 TRP A O 8
ATOM 6123 N N . LYS A 1 48 ? -4.574 -2.654 3.645 1.00 0.00 48 LYS A N 8
ATOM 6124 C CA . LYS A 1 48 ? -4.670 -1.184 3.950 1.00 0.00 48 LYS A CA 8
ATOM 6125 C C . LYS A 1 48 ? -3.900 -0.862 5.233 1.00 0.00 48 LYS A C 8
ATOM 6126 O O . LYS A 1 48 ? -3.642 -1.720 6.055 1.00 0.00 48 LYS A O 8
ATOM 6145 N N . PHE A 1 49 ? -3.567 0.396 5.348 1.00 0.00 49 PHE A N 8
ATOM 6146 C CA . PHE A 1 49 ? -2.813 0.916 6.536 1.00 0.00 49 PHE A CA 8
ATOM 6147 C C . PHE A 1 49 ? -3.816 1.815 7.262 1.00 0.00 49 PHE A C 8
ATOM 6148 O O . PHE A 1 49 ? -3.553 2.939 7.645 1.00 0.00 49 PHE A O 8
ATOM 6165 N N . CYS A 1 50 ? -4.961 1.208 7.402 1.00 0.00 50 CYS A N 8
ATOM 6166 C CA . CYS A 1 50 ? -6.140 1.825 8.060 1.00 0.00 50 CYS A CA 8
ATOM 6167 C C . CYS A 1 50 ? -6.622 0.996 9.260 1.00 0.00 50 CYS A C 8
ATOM 6168 O O . CYS A 1 50 ? -6.244 -0.140 9.472 1.00 0.00 50 CYS A O 8
ATOM 6177 N N . LYS A 1 1 ? 0.276 -9.937 -0.039 1.00 0.00 1 LYS A N 9
ATOM 6178 C CA . LYS A 1 1 ? 1.419 -10.592 0.666 1.00 0.00 1 LYS A CA 9
ATOM 6179 C C . LYS A 1 1 ? 1.308 -10.399 2.191 1.00 0.00 1 LYS A C 9
ATOM 6180 O O . LYS A 1 1 ? 0.516 -9.621 2.688 1.00 0.00 1 LYS A O 9
ATOM 6201 N N . THR A 1 2 ? 2.142 -11.141 2.872 1.00 0.00 2 THR A N 9
ATOM 6202 C CA . THR A 1 2 ? 2.227 -11.115 4.364 1.00 0.00 2 THR A CA 9
ATOM 6203 C C . THR A 1 2 ? 3.698 -10.719 4.595 1.00 0.00 2 THR A C 9
ATOM 6204 O O . THR A 1 2 ? 4.453 -11.371 5.290 1.00 0.00 2 THR A O 9
ATOM 6215 N N . GLY A 1 3 ? 4.036 -9.617 3.970 1.00 0.00 3 GLY A N 9
ATOM 6216 C CA . GLY A 1 3 ? 5.411 -9.043 4.037 1.00 0.00 3 GLY A CA 9
ATOM 6217 C C . GLY A 1 3 ? 5.936 -9.050 2.598 1.00 0.00 3 GLY A C 9
ATOM 6218 O O . GLY A 1 3 ? 6.488 -10.043 2.165 1.00 0.00 3 GLY A O 9
ATOM 6222 N N . GLY A 1 4 ? 5.758 -7.960 1.891 1.00 0.00 4 GLY A N 9
ATOM 6223 C CA . GLY A 1 4 ? 6.236 -7.887 0.474 1.00 0.00 4 GLY A CA 9
ATOM 6224 C C . GLY A 1 4 ? 7.549 -7.117 0.395 1.00 0.00 4 GLY A C 9
ATOM 6225 O O . GLY A 1 4 ? 8.549 -7.607 -0.092 1.00 0.00 4 GLY A O 9
ATOM 6229 N N . THR A 1 5 ? 7.469 -5.920 0.896 1.00 0.00 5 THR A N 9
ATOM 6230 C CA . THR A 1 5 ? 8.625 -4.977 0.932 1.00 0.00 5 THR A CA 9
ATOM 6231 C C . THR A 1 5 ? 8.838 -4.451 2.349 1.00 0.00 5 THR A C 9
ATOM 6232 O O . THR A 1 5 ? 9.945 -4.401 2.847 1.00 0.00 5 THR A O 9
ATOM 6243 N N . GLN A 1 6 ? 7.724 -4.082 2.930 1.00 0.00 6 GLN A N 9
ATOM 6244 C CA . GLN A 1 6 ? 7.628 -3.523 4.311 1.00 0.00 6 GLN A CA 9
ATOM 6245 C C . GLN A 1 6 ? 8.307 -2.160 4.363 1.00 0.00 6 GLN A C 9
ATOM 6246 O O . GLN A 1 6 ? 9.516 -2.018 4.377 1.00 0.00 6 GLN A O 9
ATOM 6260 N N . THR A 1 7 ? 7.424 -1.204 4.383 1.00 0.00 7 THR A N 9
ATOM 6261 C CA . THR A 1 7 ? 7.748 0.242 4.425 1.00 0.00 7 THR A CA 9
ATOM 6262 C C . THR A 1 7 ? 7.012 0.946 5.588 1.00 0.00 7 THR A C 9
ATOM 6263 O O . THR A 1 7 ? 6.033 0.450 6.117 1.00 0.00 7 THR A O 9
ATOM 6274 N N . ASP A 1 8 ? 7.545 2.098 5.910 1.00 0.00 8 ASP A N 9
ATOM 6275 C CA . ASP A 1 8 ? 7.001 2.969 7.009 1.00 0.00 8 ASP A CA 9
ATOM 6276 C C . ASP A 1 8 ? 6.705 4.308 6.307 1.00 0.00 8 ASP A C 9
ATOM 6277 O O . ASP A 1 8 ? 7.215 5.356 6.648 1.00 0.00 8 ASP A O 9
ATOM 6286 N N . LEU A 1 9 ? 5.856 4.188 5.318 1.00 0.00 9 LEU A N 9
ATOM 6287 C CA . LEU A 1 9 ? 5.406 5.338 4.469 1.00 0.00 9 LEU A CA 9
ATOM 6288 C C . LEU A 1 9 ? 3.915 5.627 4.620 1.00 0.00 9 LEU A C 9
ATOM 6289 O O . LEU A 1 9 ? 3.491 6.767 4.579 1.00 0.00 9 LEU A O 9
ATOM 6305 N N . PHE A 1 10 ? 3.178 4.563 4.792 1.00 0.00 10 PHE A N 9
ATOM 6306 C CA . PHE A 1 10 ? 1.695 4.639 4.936 1.00 0.00 10 PHE A CA 9
ATOM 6307 C C . PHE A 1 10 ? 1.127 4.006 6.197 1.00 0.00 10 PHE A C 9
ATOM 6308 O O . PHE A 1 10 ? 1.691 3.080 6.751 1.00 0.00 10 PHE A O 9
ATOM 6325 N N . THR A 1 11 ? 0.002 4.545 6.593 1.00 0.00 11 THR A N 9
ATOM 6326 C CA . THR A 1 11 ? -0.703 4.054 7.801 1.00 0.00 11 THR A CA 9
ATOM 6327 C C . THR A 1 11 ? -1.852 3.174 7.360 1.00 0.00 11 THR A C 9
ATOM 6328 O O . THR A 1 11 ? -2.446 3.346 6.313 1.00 0.00 11 THR A O 9
ATOM 6339 N N . CYS A 1 12 ? -2.106 2.254 8.240 1.00 0.00 12 CYS A N 9
ATOM 6340 C CA . CYS A 1 12 ? -3.187 1.274 8.048 1.00 0.00 12 CYS A CA 9
ATOM 6341 C C . CYS A 1 12 ? -4.395 1.945 8.684 1.00 0.00 12 CYS A C 9
ATOM 6342 O O . CYS A 1 12 ? -4.320 2.485 9.772 1.00 0.00 12 CYS A O 9
ATOM 6349 N N . GLY A 1 13 ? -5.475 1.871 7.971 1.00 0.00 13 GLY A N 9
ATOM 6350 C CA . GLY A 1 13 ? -6.742 2.483 8.454 1.00 0.00 13 GLY A CA 9
ATOM 6351 C C . GLY A 1 13 ? -7.534 1.521 9.341 1.00 0.00 13 GLY A C 9
ATOM 6352 O O . GLY A 1 13 ? -8.749 1.535 9.338 1.00 0.00 13 GLY A O 9
ATOM 6356 N N . LYS A 1 14 ? -6.805 0.704 10.061 1.00 0.00 14 LYS A N 9
ATOM 6357 C CA . LYS A 1 14 ? -7.413 -0.290 10.986 1.00 0.00 14 LYS A CA 9
ATOM 6358 C C . LYS A 1 14 ? -6.701 -0.391 12.346 1.00 0.00 14 LYS A C 9
ATOM 6359 O O . LYS A 1 14 ? -7.355 -0.275 13.365 1.00 0.00 14 LYS A O 9
ATOM 6378 N N . CYS A 1 15 ? -5.402 -0.599 12.340 1.00 0.00 15 CYS A N 9
ATOM 6379 C CA . CYS A 1 15 ? -4.648 -0.713 13.638 1.00 0.00 15 CYS A CA 9
ATOM 6380 C C . CYS A 1 15 ? -3.736 0.479 13.991 1.00 0.00 15 CYS A C 9
ATOM 6381 O O . CYS A 1 15 ? -2.987 0.427 14.945 1.00 0.00 15 CYS A O 9
ATOM 6388 N N . LYS A 1 16 ? -3.857 1.497 13.179 1.00 0.00 16 LYS A N 9
ATOM 6389 C CA . LYS A 1 16 ? -3.128 2.814 13.255 1.00 0.00 16 LYS A CA 9
ATOM 6390 C C . LYS A 1 16 ? -1.697 2.700 12.727 1.00 0.00 16 LYS A C 9
ATOM 6391 O O . LYS A 1 16 ? -1.309 3.475 11.873 1.00 0.00 16 LYS A O 9
ATOM 6410 N N . LYS A 1 17 ? -0.974 1.755 13.268 1.00 0.00 17 LYS A N 9
ATOM 6411 C CA . LYS A 1 17 ? 0.426 1.436 12.922 1.00 0.00 17 LYS A CA 9
ATOM 6412 C C . LYS A 1 17 ? 0.897 1.738 11.493 1.00 0.00 17 LYS A C 9
ATOM 6413 O O . LYS A 1 17 ? 0.135 1.923 10.560 1.00 0.00 17 LYS A O 9
ATOM 6432 N N . LYS A 1 18 ? 2.196 1.745 11.420 1.00 0.00 18 LYS A N 9
ATOM 6433 C CA . LYS A 1 18 ? 2.915 2.024 10.139 1.00 0.00 18 LYS A CA 9
ATOM 6434 C C . LYS A 1 18 ? 3.730 0.826 9.604 1.00 0.00 18 LYS A C 9
ATOM 6435 O O . LYS A 1 18 ? 4.887 0.971 9.254 1.00 0.00 18 LYS A O 9
ATOM 6454 N N . ASN A 1 19 ? 3.088 -0.323 9.556 1.00 0.00 19 ASN A N 9
ATOM 6455 C CA . ASN A 1 19 ? 3.742 -1.585 9.048 1.00 0.00 19 ASN A CA 9
ATOM 6456 C C . ASN A 1 19 ? 2.882 -2.092 7.895 1.00 0.00 19 ASN A C 9
ATOM 6457 O O . ASN A 1 19 ? 2.028 -2.949 8.028 1.00 0.00 19 ASN A O 9
ATOM 6468 N N . CYS A 1 20 ? 3.174 -1.502 6.777 1.00 0.00 20 CYS A N 9
ATOM 6469 C CA . CYS A 1 20 ? 2.456 -1.833 5.516 1.00 0.00 20 CYS A CA 9
ATOM 6470 C C . CYS A 1 20 ? 3.515 -2.101 4.445 1.00 0.00 20 CYS A C 9
ATOM 6471 O O . CYS A 1 20 ? 4.680 -1.832 4.627 1.00 0.00 20 CYS A O 9
ATOM 6479 N N . THR A 1 21 ? 3.058 -2.626 3.353 1.00 0.00 21 THR A N 9
ATOM 6480 C CA . THR A 1 21 ? 3.914 -2.968 2.173 1.00 0.00 21 THR A CA 9
ATOM 6481 C C . THR A 1 21 ? 3.302 -2.147 1.037 1.00 0.00 21 THR A C 9
ATOM 6482 O O . THR A 1 21 ? 2.107 -1.927 1.067 1.00 0.00 21 THR A O 9
ATOM 6493 N N . TYR A 1 22 ? 4.093 -1.725 0.080 1.00 0.00 22 TYR A N 9
ATOM 6494 C CA . TYR A 1 22 ? 3.483 -0.924 -1.028 1.00 0.00 22 TYR A CA 9
ATOM 6495 C C . TYR A 1 22 ? 3.974 -1.359 -2.409 1.00 0.00 22 TYR A C 9
ATOM 6496 O O . TYR A 1 22 ? 5.018 -1.967 -2.558 1.00 0.00 22 TYR A O 9
ATOM 6514 N N . THR A 1 23 ? 3.160 -1.008 -3.369 1.00 0.00 23 THR A N 9
ATOM 6515 C CA . THR A 1 23 ? 3.418 -1.320 -4.800 1.00 0.00 23 THR A CA 9
ATOM 6516 C C . THR A 1 23 ? 3.520 -0.006 -5.576 1.00 0.00 23 THR A C 9
ATOM 6517 O O . THR A 1 23 ? 2.696 0.877 -5.450 1.00 0.00 23 THR A O 9
ATOM 6528 N N . GLN A 1 24 ? 4.563 0.019 -6.352 1.00 0.00 24 GLN A N 9
ATOM 6529 C CA . GLN A 1 24 ? 4.946 1.156 -7.238 1.00 0.00 24 GLN A CA 9
ATOM 6530 C C . GLN A 1 24 ? 4.882 0.398 -8.560 1.00 0.00 24 GLN A C 9
ATOM 6531 O O . GLN A 1 24 ? 5.720 -0.455 -8.790 1.00 0.00 24 GLN A O 9
ATOM 6545 N N . VAL A 1 25 ? 3.916 0.705 -9.392 1.00 0.00 25 VAL A N 9
ATOM 6546 C CA . VAL A 1 25 ? 3.808 -0.035 -10.686 1.00 0.00 25 VAL A CA 9
ATOM 6547 C C . VAL A 1 25 ? 3.966 0.842 -11.929 1.00 0.00 25 VAL A C 9
ATOM 6548 O O . VAL A 1 25 ? 4.191 2.035 -11.880 1.00 0.00 25 VAL A O 9
ATOM 6561 N N . GLN A 1 26 ? 3.826 0.131 -13.009 1.00 0.00 26 GLN A N 9
ATOM 6562 C CA . GLN A 1 26 ? 3.904 0.637 -14.393 1.00 0.00 26 GLN A CA 9
ATOM 6563 C C . GLN A 1 26 ? 2.415 0.578 -14.750 1.00 0.00 26 GLN A C 9
ATOM 6564 O O . GLN A 1 26 ? 1.690 -0.236 -14.201 1.00 0.00 26 GLN A O 9
ATOM 6578 N N . THR A 1 27 ? 1.977 1.415 -15.648 1.00 0.00 27 THR A N 9
ATOM 6579 C CA . THR A 1 27 ? 0.521 1.373 -15.988 1.00 0.00 27 THR A CA 9
ATOM 6580 C C . THR A 1 27 ? -0.034 1.251 -17.408 1.00 0.00 27 THR A C 9
ATOM 6581 O O . THR A 1 27 ? -0.236 0.146 -17.875 1.00 0.00 27 THR A O 9
ATOM 6592 N N . ARG A 1 28 ? -0.262 2.386 -18.031 1.00 0.00 28 ARG A N 9
ATOM 6593 C CA . ARG A 1 28 ? -0.824 2.512 -19.415 1.00 0.00 28 ARG A CA 9
ATOM 6594 C C . ARG A 1 28 ? -2.261 2.198 -18.972 1.00 0.00 28 ARG A C 9
ATOM 6595 O O . ARG A 1 28 ? -3.046 3.086 -18.697 1.00 0.00 28 ARG A O 9
ATOM 6616 N N . SER A 1 29 ? -2.540 0.925 -18.919 1.00 0.00 29 SER A N 9
ATOM 6617 C CA . SER A 1 29 ? -3.828 0.379 -18.499 1.00 0.00 29 SER A CA 9
ATOM 6618 C C . SER A 1 29 ? -3.581 -0.903 -17.671 1.00 0.00 29 SER A C 9
ATOM 6619 O O . SER A 1 29 ? -3.996 -1.987 -18.030 1.00 0.00 29 SER A O 9
ATOM 6627 N N . ALA A 1 30 ? -2.898 -0.722 -16.568 1.00 0.00 30 ALA A N 9
ATOM 6628 C CA . ALA A 1 30 ? -2.568 -1.856 -15.637 1.00 0.00 30 ALA A CA 9
ATOM 6629 C C . ALA A 1 30 ? -3.569 -1.553 -14.534 1.00 0.00 30 ALA A C 9
ATOM 6630 O O . ALA A 1 30 ? -4.406 -2.344 -14.146 1.00 0.00 30 ALA A O 9
ATOM 6637 N N . ASP A 1 31 ? -3.382 -0.341 -14.094 1.00 0.00 31 ASP A N 9
ATOM 6638 C CA . ASP A 1 31 ? -4.170 0.313 -13.026 1.00 0.00 31 ASP A CA 9
ATOM 6639 C C . ASP A 1 31 ? -4.245 1.798 -13.442 1.00 0.00 31 ASP A C 9
ATOM 6640 O O . ASP A 1 31 ? -4.732 2.626 -12.700 1.00 0.00 31 ASP A O 9
ATOM 6649 N N . GLU A 1 32 ? -3.744 2.053 -14.634 1.00 0.00 32 GLU A N 9
ATOM 6650 C CA . GLU A 1 32 ? -3.668 3.365 -15.293 1.00 0.00 32 GLU A CA 9
ATOM 6651 C C . GLU A 1 32 ? -2.869 4.438 -14.496 1.00 0.00 32 GLU A C 9
ATOM 6652 O O . GLU A 1 32 ? -2.880 4.469 -13.280 1.00 0.00 32 GLU A O 9
ATOM 6664 N N . PRO A 1 33 ? -2.199 5.283 -15.253 1.00 0.00 33 PRO A N 9
ATOM 6665 C CA . PRO A 1 33 ? -1.051 6.140 -14.861 1.00 0.00 33 PRO A CA 9
ATOM 6666 C C . PRO A 1 33 ? -0.537 6.175 -13.412 1.00 0.00 33 PRO A C 9
ATOM 6667 O O . PRO A 1 33 ? -1.093 6.824 -12.551 1.00 0.00 33 PRO A O 9
ATOM 6678 N N . MET A 1 34 ? 0.537 5.424 -13.283 1.00 0.00 34 MET A N 9
ATOM 6679 C CA . MET A 1 34 ? 1.369 5.171 -12.051 1.00 0.00 34 MET A CA 9
ATOM 6680 C C . MET A 1 34 ? 0.795 5.693 -10.727 1.00 0.00 34 MET A C 9
ATOM 6681 O O . MET A 1 34 ? 0.534 6.871 -10.577 1.00 0.00 34 MET A O 9
ATOM 6695 N N . THR A 1 35 ? 0.628 4.779 -9.801 1.00 0.00 35 THR A N 9
ATOM 6696 C CA . THR A 1 35 ? 0.068 5.162 -8.464 1.00 0.00 35 THR A CA 9
ATOM 6697 C C . THR A 1 35 ? 0.840 4.442 -7.353 1.00 0.00 35 THR A C 9
ATOM 6698 O O . THR A 1 35 ? 1.733 3.652 -7.600 1.00 0.00 35 THR A O 9
ATOM 6709 N N . THR A 1 36 ? 0.443 4.760 -6.150 1.00 0.00 36 THR A N 9
ATOM 6710 C CA . THR A 1 36 ? 1.045 4.179 -4.921 1.00 0.00 36 THR A CA 9
ATOM 6711 C C . THR A 1 36 ? -0.087 3.393 -4.252 1.00 0.00 36 THR A C 9
ATOM 6712 O O . THR A 1 36 ? -1.005 3.989 -3.721 1.00 0.00 36 THR A O 9
ATOM 6723 N N . PHE A 1 37 ? 0.008 2.092 -4.303 1.00 0.00 37 PHE A N 9
ATOM 6724 C CA . PHE A 1 37 ? -1.007 1.200 -3.698 1.00 0.00 37 PHE A CA 9
ATOM 6725 C C . PHE A 1 37 ? -0.361 0.692 -2.406 1.00 0.00 37 PHE A C 9
ATOM 6726 O O . PHE A 1 37 ? 0.809 0.371 -2.432 1.00 0.00 37 PHE A O 9
ATOM 6743 N N . VAL A 1 38 ? -1.100 0.622 -1.329 1.00 0.00 38 VAL A N 9
ATOM 6744 C CA . VAL A 1 38 ? -0.498 0.135 -0.052 1.00 0.00 38 VAL A CA 9
ATOM 6745 C C . VAL A 1 38 ? -1.439 -0.862 0.634 1.00 0.00 38 VAL A C 9
ATOM 6746 O O . VAL A 1 38 ? -2.640 -0.671 0.643 1.00 0.00 38 VAL A O 9
ATOM 6759 N N . VAL A 1 39 ? -0.836 -1.877 1.190 1.00 0.00 39 VAL A N 9
ATOM 6760 C CA . VAL A 1 39 ? -1.586 -2.946 1.904 1.00 0.00 39 VAL A CA 9
ATOM 6761 C C . VAL A 1 39 ? -0.959 -3.142 3.285 1.00 0.00 39 VAL A C 9
ATOM 6762 O O . VAL A 1 39 ? 0.234 -3.005 3.440 1.00 0.00 39 VAL A O 9
ATOM 6775 N N . CYS A 1 40 ? -1.793 -3.460 4.235 1.00 0.00 40 CYS A N 9
ATOM 6776 C CA . CYS A 1 40 ? -1.315 -3.692 5.633 1.00 0.00 40 CYS A CA 9
ATOM 6777 C C . CYS A 1 40 ? -1.207 -5.175 5.964 1.00 0.00 40 CYS A C 9
ATOM 6778 O O . CYS A 1 40 ? -2.114 -5.799 6.470 1.00 0.00 40 CYS A O 9
ATOM 6786 N N . ASN A 1 41 ? -0.056 -5.668 5.638 1.00 0.00 41 ASN A N 9
ATOM 6787 C CA . ASN A 1 41 ? 0.398 -7.076 5.832 1.00 0.00 41 ASN A CA 9
ATOM 6788 C C . ASN A 1 41 ? -0.110 -7.713 7.138 1.00 0.00 41 ASN A C 9
ATOM 6789 O O . ASN A 1 41 ? -0.300 -8.908 7.241 1.00 0.00 41 ASN A O 9
ATOM 6800 N N . GLU A 1 42 ? -0.307 -6.828 8.081 1.00 0.00 42 GLU A N 9
ATOM 6801 C CA . GLU A 1 42 ? -0.763 -7.171 9.451 1.00 0.00 42 GLU A CA 9
ATOM 6802 C C . GLU A 1 42 ? -2.204 -7.500 9.798 1.00 0.00 42 GLU A C 9
ATOM 6803 O O . GLU A 1 42 ? -2.430 -8.510 10.438 1.00 0.00 42 GLU A O 9
ATOM 6815 N N . CYS A 1 43 ? -3.131 -6.688 9.399 1.00 0.00 43 CYS A N 9
ATOM 6816 C CA . CYS A 1 43 ? -4.558 -6.979 9.721 1.00 0.00 43 CYS A CA 9
ATOM 6817 C C . CYS A 1 43 ? -5.159 -7.237 8.354 1.00 0.00 43 CYS A C 9
ATOM 6818 O O . CYS A 1 43 ? -6.160 -7.919 8.232 1.00 0.00 43 CYS A O 9
ATOM 6826 N N . GLY A 1 44 ? -4.505 -6.660 7.370 1.00 0.00 44 GLY A N 9
ATOM 6827 C CA . GLY A 1 44 ? -4.991 -6.841 5.976 1.00 0.00 44 GLY A CA 9
ATOM 6828 C C . GLY A 1 44 ? -5.950 -5.738 5.534 1.00 0.00 44 GLY A C 9
ATOM 6829 O O . GLY A 1 44 ? -7.095 -6.009 5.219 1.00 0.00 44 GLY A O 9
ATOM 6833 N N . ASN A 1 45 ? -5.448 -4.533 5.521 1.00 0.00 45 ASN A N 9
ATOM 6834 C CA . ASN A 1 45 ? -6.242 -3.347 5.115 1.00 0.00 45 ASN A CA 9
ATOM 6835 C C . ASN A 1 45 ? -5.610 -2.985 3.771 1.00 0.00 45 ASN A C 9
ATOM 6836 O O . ASN A 1 45 ? -4.475 -3.319 3.519 1.00 0.00 45 ASN A O 9
ATOM 6847 N N . ARG A 1 46 ? -6.344 -2.319 2.936 1.00 0.00 46 ARG A N 9
ATOM 6848 C CA . ARG A 1 46 ? -5.801 -1.930 1.598 1.00 0.00 46 ARG A CA 9
ATOM 6849 C C . ARG A 1 46 ? -6.348 -0.571 1.170 1.00 0.00 46 ARG A C 9
ATOM 6850 O O . ARG A 1 46 ? -7.546 -0.362 1.161 1.00 0.00 46 ARG A O 9
ATOM 6871 N N . TRP A 1 47 ? -5.442 0.313 0.833 1.00 0.00 47 TRP A N 9
ATOM 6872 C CA . TRP A 1 47 ? -5.825 1.682 0.400 1.00 0.00 47 TRP A CA 9
ATOM 6873 C C . TRP A 1 47 ? -4.828 2.205 -0.638 1.00 0.00 47 TRP A C 9
ATOM 6874 O O . TRP A 1 47 ? -3.856 1.549 -0.959 1.00 0.00 47 TRP A O 9
ATOM 6895 N N . LYS A 1 48 ? -5.106 3.380 -1.137 1.00 0.00 48 LYS A N 9
ATOM 6896 C CA . LYS A 1 48 ? -4.210 4.011 -2.163 1.00 0.00 48 LYS A CA 9
ATOM 6897 C C . LYS A 1 48 ? -3.850 5.454 -1.762 1.00 0.00 48 LYS A C 9
ATOM 6898 O O . LYS A 1 48 ? -4.550 6.103 -1.008 1.00 0.00 48 LYS A O 9
ATOM 6917 N N . PHE A 1 49 ? -2.746 5.882 -2.309 1.00 0.00 49 PHE A N 9
ATOM 6918 C CA . PHE A 1 49 ? -2.173 7.244 -2.095 1.00 0.00 49 PHE A CA 9
ATOM 6919 C C . PHE A 1 49 ? -1.665 7.752 -3.465 1.00 0.00 49 PHE A C 9
ATOM 6920 O O . PHE A 1 49 ? -1.665 7.034 -4.447 1.00 0.00 49 PHE A O 9
ATOM 6937 N N . CYS A 1 50 ? -1.236 8.988 -3.468 1.00 0.00 50 CYS A N 9
ATOM 6938 C CA . CYS A 1 50 ? -0.704 9.658 -4.699 1.00 0.00 50 CYS A CA 9
ATOM 6939 C C . CYS A 1 50 ? 0.825 9.723 -4.617 1.00 0.00 50 CYS A C 9
ATOM 6940 O O . CYS A 1 50 ? 1.503 8.714 -4.653 1.00 0.00 50 CYS A O 9
ATOM 6949 N N . LYS A 1 1 ? 6.442 -9.098 -3.332 1.00 0.00 1 LYS A N 10
ATOM 6950 C CA . LYS A 1 1 ? 5.271 -8.420 -2.708 1.00 0.00 1 LYS A CA 10
ATOM 6951 C C . LYS A 1 1 ? 5.751 -7.726 -1.424 1.00 0.00 1 LYS A C 10
ATOM 6952 O O . LYS A 1 1 ? 5.635 -6.521 -1.296 1.00 0.00 1 LYS A O 10
ATOM 6973 N N . THR A 1 2 ? 6.260 -8.552 -0.539 1.00 0.00 2 THR A N 10
ATOM 6974 C CA . THR A 1 2 ? 6.815 -8.167 0.805 1.00 0.00 2 THR A CA 10
ATOM 6975 C C . THR A 1 2 ? 7.061 -6.667 1.010 1.00 0.00 2 THR A C 10
ATOM 6976 O O . THR A 1 2 ? 6.467 -6.047 1.867 1.00 0.00 2 THR A O 10
ATOM 6987 N N . GLY A 1 3 ? 7.942 -6.147 0.193 1.00 0.00 3 GLY A N 10
ATOM 6988 C CA . GLY A 1 3 ? 8.315 -4.701 0.244 1.00 0.00 3 GLY A CA 10
ATOM 6989 C C . GLY A 1 3 ? 8.002 -3.989 -1.077 1.00 0.00 3 GLY A C 10
ATOM 6990 O O . GLY A 1 3 ? 7.411 -4.559 -1.974 1.00 0.00 3 GLY A O 10
ATOM 6994 N N . GLY A 1 4 ? 8.429 -2.751 -1.109 1.00 0.00 4 GLY A N 10
ATOM 6995 C CA . GLY A 1 4 ? 8.264 -1.818 -2.274 1.00 0.00 4 GLY A CA 10
ATOM 6996 C C . GLY A 1 4 ? 7.731 -2.407 -3.592 1.00 0.00 4 GLY A C 10
ATOM 6997 O O . GLY A 1 4 ? 6.551 -2.315 -3.864 1.00 0.00 4 GLY A O 10
ATOM 7001 N N . THR A 1 5 ? 8.652 -2.986 -4.329 1.00 0.00 5 THR A N 10
ATOM 7002 C CA . THR A 1 5 ? 8.435 -3.645 -5.669 1.00 0.00 5 THR A CA 10
ATOM 7003 C C . THR A 1 5 ? 7.804 -2.750 -6.764 1.00 0.00 5 THR A C 10
ATOM 7004 O O . THR A 1 5 ? 8.472 -2.367 -7.703 1.00 0.00 5 THR A O 10
ATOM 7015 N N . GLN A 1 6 ? 6.547 -2.469 -6.571 1.00 0.00 6 GLN A N 10
ATOM 7016 C CA . GLN A 1 6 ? 5.617 -1.640 -7.422 1.00 0.00 6 GLN A CA 10
ATOM 7017 C C . GLN A 1 6 ? 4.671 -2.760 -7.777 1.00 0.00 6 GLN A C 10
ATOM 7018 O O . GLN A 1 6 ? 5.086 -3.799 -8.259 1.00 0.00 6 GLN A O 10
ATOM 7032 N N . THR A 1 7 ? 3.420 -2.513 -7.536 1.00 0.00 7 THR A N 10
ATOM 7033 C CA . THR A 1 7 ? 2.404 -3.551 -7.819 1.00 0.00 7 THR A CA 10
ATOM 7034 C C . THR A 1 7 ? 1.239 -3.200 -8.728 1.00 0.00 7 THR A C 10
ATOM 7035 O O . THR A 1 7 ? 0.708 -4.113 -9.330 1.00 0.00 7 THR A O 10
ATOM 7046 N N . ASP A 1 8 ? 0.864 -1.944 -8.823 1.00 0.00 8 ASP A N 10
ATOM 7047 C CA . ASP A 1 8 ? -0.317 -1.597 -9.713 1.00 0.00 8 ASP A CA 10
ATOM 7048 C C . ASP A 1 8 ? -1.453 -2.569 -9.260 1.00 0.00 8 ASP A C 10
ATOM 7049 O O . ASP A 1 8 ? -1.944 -3.405 -9.993 1.00 0.00 8 ASP A O 10
ATOM 7058 N N . LEU A 1 9 ? -1.816 -2.404 -8.012 1.00 0.00 9 LEU A N 10
ATOM 7059 C CA . LEU A 1 9 ? -2.874 -3.216 -7.329 1.00 0.00 9 LEU A CA 10
ATOM 7060 C C . LEU A 1 9 ? -3.937 -2.248 -6.812 1.00 0.00 9 LEU A C 10
ATOM 7061 O O . LEU A 1 9 ? -5.122 -2.518 -6.828 1.00 0.00 9 LEU A O 10
ATOM 7077 N N . PHE A 1 10 ? -3.414 -1.135 -6.368 1.00 0.00 10 PHE A N 10
ATOM 7078 C CA . PHE A 1 10 ? -4.209 -0.021 -5.789 1.00 0.00 10 PHE A CA 10
ATOM 7079 C C . PHE A 1 10 ? -3.966 1.307 -6.517 1.00 0.00 10 PHE A C 10
ATOM 7080 O O . PHE A 1 10 ? -2.931 1.479 -7.133 1.00 0.00 10 PHE A O 10
ATOM 7097 N N . THR A 1 11 ? -4.927 2.197 -6.422 1.00 0.00 11 THR A N 10
ATOM 7098 C CA . THR A 1 11 ? -4.801 3.530 -7.080 1.00 0.00 11 THR A CA 10
ATOM 7099 C C . THR A 1 11 ? -4.647 4.578 -5.985 1.00 0.00 11 THR A C 10
ATOM 7100 O O . THR A 1 11 ? -5.044 4.384 -4.853 1.00 0.00 11 THR A O 10
ATOM 7111 N N . CYS A 1 12 ? -4.065 5.666 -6.399 1.00 0.00 12 CYS A N 10
ATOM 7112 C CA . CYS A 1 12 ? -3.820 6.813 -5.515 1.00 0.00 12 CYS A CA 10
ATOM 7113 C C . CYS A 1 12 ? -5.107 7.625 -5.482 1.00 0.00 12 CYS A C 10
ATOM 7114 O O . CYS A 1 12 ? -5.778 7.828 -6.475 1.00 0.00 12 CYS A O 10
ATOM 7121 N N . GLY A 1 13 ? -5.393 8.080 -4.306 1.00 0.00 13 GLY A N 10
ATOM 7122 C CA . GLY A 1 13 ? -6.626 8.892 -4.102 1.00 0.00 13 GLY A CA 10
ATOM 7123 C C . GLY A 1 13 ? -6.384 10.363 -4.420 1.00 0.00 13 GLY A C 10
ATOM 7124 O O . GLY A 1 13 ? -7.106 11.216 -3.938 1.00 0.00 13 GLY A O 10
ATOM 7128 N N . LYS A 1 14 ? -5.376 10.612 -5.223 1.00 0.00 14 LYS A N 10
ATOM 7129 C CA . LYS A 1 14 ? -5.045 12.022 -5.608 1.00 0.00 14 LYS A CA 10
ATOM 7130 C C . LYS A 1 14 ? -4.782 12.265 -7.100 1.00 0.00 14 LYS A C 10
ATOM 7131 O O . LYS A 1 14 ? -5.469 13.063 -7.706 1.00 0.00 14 LYS A O 10
ATOM 7150 N N . CYS A 1 15 ? -3.805 11.576 -7.643 1.00 0.00 15 CYS A N 10
ATOM 7151 C CA . CYS A 1 15 ? -3.465 11.748 -9.094 1.00 0.00 15 CYS A CA 10
ATOM 7152 C C . CYS A 1 15 ? -3.978 10.593 -9.965 1.00 0.00 15 CYS A C 10
ATOM 7153 O O . CYS A 1 15 ? -3.632 10.478 -11.122 1.00 0.00 15 CYS A O 10
ATOM 7160 N N . LYS A 1 16 ? -4.810 9.804 -9.343 1.00 0.00 16 LYS A N 10
ATOM 7161 C CA . LYS A 1 16 ? -5.492 8.608 -9.861 1.00 0.00 16 LYS A CA 10
ATOM 7162 C C . LYS A 1 16 ? -4.600 7.696 -10.736 1.00 0.00 16 LYS A C 10
ATOM 7163 O O . LYS A 1 16 ? -4.949 7.379 -11.857 1.00 0.00 16 LYS A O 10
ATOM 7182 N N . LYS A 1 17 ? -3.469 7.274 -10.204 1.00 0.00 17 LYS A N 10
ATOM 7183 C CA . LYS A 1 17 ? -2.560 6.406 -10.992 1.00 0.00 17 LYS A CA 10
ATOM 7184 C C . LYS A 1 17 ? -2.377 5.104 -10.222 1.00 0.00 17 LYS A C 10
ATOM 7185 O O . LYS A 1 17 ? -2.686 5.038 -9.048 1.00 0.00 17 LYS A O 10
ATOM 7204 N N . LYS A 1 18 ? -1.878 4.135 -10.937 1.00 0.00 18 LYS A N 10
ATOM 7205 C CA . LYS A 1 18 ? -1.626 2.779 -10.363 1.00 0.00 18 LYS A CA 10
ATOM 7206 C C . LYS A 1 18 ? -0.132 2.431 -10.368 1.00 0.00 18 LYS A C 10
ATOM 7207 O O . LYS A 1 18 ? 0.274 1.348 -10.747 1.00 0.00 18 LYS A O 10
ATOM 7226 N N . ASN A 1 19 ? 0.650 3.388 -9.930 1.00 0.00 19 ASN A N 10
ATOM 7227 C CA . ASN A 1 19 ? 2.131 3.211 -9.858 1.00 0.00 19 ASN A CA 10
ATOM 7228 C C . ASN A 1 19 ? 2.394 3.494 -8.392 1.00 0.00 19 ASN A C 10
ATOM 7229 O O . ASN A 1 19 ? 3.008 4.464 -7.994 1.00 0.00 19 ASN A O 10
ATOM 7240 N N . CYS A 1 20 ? 1.848 2.560 -7.667 1.00 0.00 20 CYS A N 10
ATOM 7241 C CA . CYS A 1 20 ? 1.897 2.502 -6.187 1.00 0.00 20 CYS A CA 10
ATOM 7242 C C . CYS A 1 20 ? 2.594 1.187 -5.796 1.00 0.00 20 CYS A C 10
ATOM 7243 O O . CYS A 1 20 ? 2.579 0.215 -6.531 1.00 0.00 20 CYS A O 10
ATOM 7251 N N . THR A 1 21 ? 3.178 1.230 -4.632 1.00 0.00 21 THR A N 10
ATOM 7252 C CA . THR A 1 21 ? 3.914 0.060 -4.035 1.00 0.00 21 THR A CA 10
ATOM 7253 C C . THR A 1 21 ? 3.233 -0.287 -2.734 1.00 0.00 21 THR A C 10
ATOM 7254 O O . THR A 1 21 ? 2.665 0.580 -2.098 1.00 0.00 21 THR A O 10
ATOM 7265 N N . TYR A 1 22 ? 3.318 -1.540 -2.376 1.00 0.00 22 TYR A N 10
ATOM 7266 C CA . TYR A 1 22 ? 2.685 -1.964 -1.105 1.00 0.00 22 TYR A CA 10
ATOM 7267 C C . TYR A 1 22 ? 3.699 -2.743 -0.270 1.00 0.00 22 TYR A C 10
ATOM 7268 O O . TYR A 1 22 ? 4.546 -3.464 -0.760 1.00 0.00 22 TYR A O 10
ATOM 7286 N N . THR A 1 23 ? 3.532 -2.525 1.002 1.00 0.00 23 THR A N 10
ATOM 7287 C CA . THR A 1 23 ? 4.362 -3.131 2.074 1.00 0.00 23 THR A CA 10
ATOM 7288 C C . THR A 1 23 ? 3.419 -4.088 2.797 1.00 0.00 23 THR A C 10
ATOM 7289 O O . THR A 1 23 ? 2.292 -3.752 3.096 1.00 0.00 23 THR A O 10
ATOM 7300 N N . GLN A 1 24 ? 3.951 -5.248 3.041 1.00 0.00 24 GLN A N 10
ATOM 7301 C CA . GLN A 1 24 ? 3.249 -6.372 3.725 1.00 0.00 24 GLN A CA 10
ATOM 7302 C C . GLN A 1 24 ? 4.091 -6.604 4.969 1.00 0.00 24 GLN A C 10
ATOM 7303 O O . GLN A 1 24 ? 5.137 -7.222 4.887 1.00 0.00 24 GLN A O 10
ATOM 7317 N N . VAL A 1 25 ? 3.616 -6.103 6.087 1.00 0.00 25 VAL A N 10
ATOM 7318 C CA . VAL A 1 25 ? 4.409 -6.285 7.339 1.00 0.00 25 VAL A CA 10
ATOM 7319 C C . VAL A 1 25 ? 3.522 -6.401 8.564 1.00 0.00 25 VAL A C 10
ATOM 7320 O O . VAL A 1 25 ? 2.308 -6.385 8.471 1.00 0.00 25 VAL A O 10
ATOM 7333 N N . GLN A 1 26 ? 4.222 -6.507 9.665 1.00 0.00 26 GLN A N 10
ATOM 7334 C CA . GLN A 1 26 ? 3.640 -6.652 11.027 1.00 0.00 26 GLN A CA 10
ATOM 7335 C C . GLN A 1 26 ? 2.470 -7.617 10.902 1.00 0.00 26 GLN A C 10
ATOM 7336 O O . GLN A 1 26 ? 1.313 -7.247 10.825 1.00 0.00 26 GLN A O 10
ATOM 7350 N N . THR A 1 27 ? 2.866 -8.861 10.876 1.00 0.00 27 THR A N 10
ATOM 7351 C CA . THR A 1 27 ? 1.888 -9.966 10.749 1.00 0.00 27 THR A CA 10
ATOM 7352 C C . THR A 1 27 ? 2.007 -10.866 11.998 1.00 0.00 27 THR A C 10
ATOM 7353 O O . THR A 1 27 ? 3.037 -11.432 12.308 1.00 0.00 27 THR A O 10
ATOM 7364 N N . ARG A 1 28 ? 0.869 -10.911 12.641 1.00 0.00 28 ARG A N 10
ATOM 7365 C CA . ARG A 1 28 ? 0.534 -11.647 13.921 1.00 0.00 28 ARG A CA 10
ATOM 7366 C C . ARG A 1 28 ? 0.327 -10.389 14.783 1.00 0.00 28 ARG A C 10
ATOM 7367 O O . ARG A 1 28 ? -0.700 -10.147 15.386 1.00 0.00 28 ARG A O 10
ATOM 7388 N N . SER A 1 29 ? 1.402 -9.645 14.759 1.00 0.00 29 SER A N 10
ATOM 7389 C CA . SER A 1 29 ? 1.585 -8.339 15.450 1.00 0.00 29 SER A CA 10
ATOM 7390 C C . SER A 1 29 ? 1.327 -8.133 16.928 1.00 0.00 29 SER A C 10
ATOM 7391 O O . SER A 1 29 ? 0.844 -8.976 17.658 1.00 0.00 29 SER A O 10
ATOM 7399 N N . ALA A 1 30 ? 1.707 -6.921 17.255 1.00 0.00 30 ALA A N 10
ATOM 7400 C CA . ALA A 1 30 ? 1.603 -6.363 18.618 1.00 0.00 30 ALA A CA 10
ATOM 7401 C C . ALA A 1 30 ? 0.525 -5.275 18.703 1.00 0.00 30 ALA A C 10
ATOM 7402 O O . ALA A 1 30 ? 0.810 -4.176 19.137 1.00 0.00 30 ALA A O 10
ATOM 7409 N N . ASP A 1 31 ? -0.658 -5.663 18.274 1.00 0.00 31 ASP A N 10
ATOM 7410 C CA . ASP A 1 31 ? -1.931 -4.856 18.226 1.00 0.00 31 ASP A CA 10
ATOM 7411 C C . ASP A 1 31 ? -2.456 -4.668 16.805 1.00 0.00 31 ASP A C 10
ATOM 7412 O O . ASP A 1 31 ? -3.648 -4.527 16.611 1.00 0.00 31 ASP A O 10
ATOM 7421 N N . GLU A 1 32 ? -1.551 -4.671 15.863 1.00 0.00 32 GLU A N 10
ATOM 7422 C CA . GLU A 1 32 ? -1.952 -4.479 14.430 1.00 0.00 32 GLU A CA 10
ATOM 7423 C C . GLU A 1 32 ? -1.544 -5.662 13.513 1.00 0.00 32 GLU A C 10
ATOM 7424 O O . GLU A 1 32 ? -0.532 -5.576 12.846 1.00 0.00 32 GLU A O 10
ATOM 7436 N N . PRO A 1 33 ? -2.320 -6.729 13.494 1.00 0.00 33 PRO A N 10
ATOM 7437 C CA . PRO A 1 33 ? -2.038 -7.943 12.661 1.00 0.00 33 PRO A CA 10
ATOM 7438 C C . PRO A 1 33 ? -1.784 -7.645 11.176 1.00 0.00 33 PRO A C 10
ATOM 7439 O O . PRO A 1 33 ? -2.054 -6.558 10.704 1.00 0.00 33 PRO A O 10
ATOM 7450 N N . MET A 1 34 ? -1.259 -8.647 10.511 1.00 0.00 34 MET A N 10
ATOM 7451 C CA . MET A 1 34 ? -0.925 -8.589 9.047 1.00 0.00 34 MET A CA 10
ATOM 7452 C C . MET A 1 34 ? -1.773 -7.610 8.242 1.00 0.00 34 MET A C 10
ATOM 7453 O O . MET A 1 34 ? -2.965 -7.811 8.114 1.00 0.00 34 MET A O 10
ATOM 7467 N N . THR A 1 35 ? -1.138 -6.583 7.730 1.00 0.00 35 THR A N 10
ATOM 7468 C CA . THR A 1 35 ? -1.905 -5.582 6.927 1.00 0.00 35 THR A CA 10
ATOM 7469 C C . THR A 1 35 ? -1.065 -5.137 5.736 1.00 0.00 35 THR A C 10
ATOM 7470 O O . THR A 1 35 ? 0.145 -5.286 5.707 1.00 0.00 35 THR A O 10
ATOM 7481 N N . THR A 1 36 ? -1.787 -4.591 4.796 1.00 0.00 36 THR A N 10
ATOM 7482 C CA . THR A 1 36 ? -1.192 -4.086 3.537 1.00 0.00 36 THR A CA 10
ATOM 7483 C C . THR A 1 36 ? -1.206 -2.571 3.599 1.00 0.00 36 THR A C 10
ATOM 7484 O O . THR A 1 36 ? -2.246 -1.973 3.758 1.00 0.00 36 THR A O 10
ATOM 7495 N N . PHE A 1 37 ? -0.043 -2.001 3.474 1.00 0.00 37 PHE A N 10
ATOM 7496 C CA . PHE A 1 37 ? 0.129 -0.539 3.507 1.00 0.00 37 PHE A CA 10
ATOM 7497 C C . PHE A 1 37 ? 0.448 -0.232 2.041 1.00 0.00 37 PHE A C 10
ATOM 7498 O O . PHE A 1 37 ? 1.260 -0.919 1.464 1.00 0.00 37 PHE A O 10
ATOM 7515 N N . VAL A 1 38 ? -0.172 0.768 1.475 1.00 0.00 38 VAL A N 10
ATOM 7516 C CA . VAL A 1 38 ? 0.059 1.134 0.048 1.00 0.00 38 VAL A CA 10
ATOM 7517 C C . VAL A 1 38 ? 0.394 2.616 0.006 1.00 0.00 38 VAL A C 10
ATOM 7518 O O . VAL A 1 38 ? -0.318 3.418 0.578 1.00 0.00 38 VAL A O 10
ATOM 7531 N N . VAL A 1 39 ? 1.465 2.918 -0.671 1.00 0.00 39 VAL A N 10
ATOM 7532 C CA . VAL A 1 39 ? 1.912 4.330 -0.804 1.00 0.00 39 VAL A CA 10
ATOM 7533 C C . VAL A 1 39 ? 2.108 4.591 -2.296 1.00 0.00 39 VAL A C 10
ATOM 7534 O O . VAL A 1 39 ? 2.612 3.765 -3.036 1.00 0.00 39 VAL A O 10
ATOM 7547 N N . CYS A 1 40 ? 1.680 5.764 -2.659 1.00 0.00 40 CYS A N 10
ATOM 7548 C CA . CYS A 1 40 ? 1.771 6.240 -4.067 1.00 0.00 40 CYS A CA 10
ATOM 7549 C C . CYS A 1 40 ? 3.062 6.989 -4.333 1.00 0.00 40 CYS A C 10
ATOM 7550 O O . CYS A 1 40 ? 3.228 8.156 -4.040 1.00 0.00 40 CYS A O 10
ATOM 7558 N N . ASN A 1 41 ? 3.942 6.226 -4.898 1.00 0.00 41 ASN A N 10
ATOM 7559 C CA . ASN A 1 41 ? 5.304 6.663 -5.292 1.00 0.00 41 ASN A CA 10
ATOM 7560 C C . ASN A 1 41 ? 5.253 7.949 -6.134 1.00 0.00 41 ASN A C 10
ATOM 7561 O O . ASN A 1 41 ? 6.224 8.673 -6.232 1.00 0.00 41 ASN A O 10
ATOM 7572 N N . GLU A 1 42 ? 4.098 8.171 -6.710 1.00 0.00 42 GLU A N 10
ATOM 7573 C CA . GLU A 1 42 ? 3.859 9.349 -7.582 1.00 0.00 42 GLU A CA 10
ATOM 7574 C C . GLU A 1 42 ? 3.599 10.729 -7.009 1.00 0.00 42 GLU A C 10
ATOM 7575 O O . GLU A 1 42 ? 4.292 11.655 -7.385 1.00 0.00 42 GLU A O 10
ATOM 7587 N N . CYS A 1 43 ? 2.644 10.869 -6.141 1.00 0.00 43 CYS A N 10
ATOM 7588 C CA . CYS A 1 43 ? 2.364 12.211 -5.563 1.00 0.00 43 CYS A CA 10
ATOM 7589 C C . CYS A 1 43 ? 2.651 12.031 -4.084 1.00 0.00 43 CYS A C 10
ATOM 7590 O O . CYS A 1 43 ? 2.880 12.993 -3.377 1.00 0.00 43 CYS A O 10
ATOM 7598 N N . GLY A 1 44 ? 2.625 10.782 -3.670 1.00 0.00 44 GLY A N 10
ATOM 7599 C CA . GLY A 1 44 ? 2.896 10.509 -2.228 1.00 0.00 44 GLY A CA 10
ATOM 7600 C C . GLY A 1 44 ? 1.625 10.577 -1.377 1.00 0.00 44 GLY A C 10
ATOM 7601 O O . GLY A 1 44 ? 1.454 11.478 -0.579 1.00 0.00 44 GLY A O 10
ATOM 7605 N N . ASN A 1 45 ? 0.779 9.607 -1.593 1.00 0.00 45 ASN A N 10
ATOM 7606 C CA . ASN A 1 45 ? -0.523 9.469 -0.876 1.00 0.00 45 ASN A CA 10
ATOM 7607 C C . ASN A 1 45 ? -0.327 8.130 -0.151 1.00 0.00 45 ASN A C 10
ATOM 7608 O O . ASN A 1 45 ? 0.177 7.217 -0.769 1.00 0.00 45 ASN A O 10
ATOM 7619 N N . ARG A 1 46 ? -0.693 8.015 1.096 1.00 0.00 46 ARG A N 10
ATOM 7620 C CA . ARG A 1 46 ? -0.501 6.705 1.801 1.00 0.00 46 ARG A CA 10
ATOM 7621 C C . ARG A 1 46 ? -1.785 6.278 2.507 1.00 0.00 46 ARG A C 10
ATOM 7622 O O . ARG A 1 46 ? -2.393 7.043 3.229 1.00 0.00 46 ARG A O 10
ATOM 7643 N N . TRP A 1 47 ? -2.157 5.050 2.260 1.00 0.00 47 TRP A N 10
ATOM 7644 C CA . TRP A 1 47 ? -3.382 4.479 2.872 1.00 0.00 47 TRP A CA 10
ATOM 7645 C C . TRP A 1 47 ? -3.142 2.988 3.132 1.00 0.00 47 TRP A C 10
ATOM 7646 O O . TRP A 1 47 ? -2.169 2.431 2.663 1.00 0.00 47 TRP A O 10
ATOM 7667 N N . LYS A 1 48 ? -4.027 2.376 3.870 1.00 0.00 48 LYS A N 10
ATOM 7668 C CA . LYS A 1 48 ? -3.880 0.914 4.178 1.00 0.00 48 LYS A CA 10
ATOM 7669 C C . LYS A 1 48 ? -5.127 0.149 3.700 1.00 0.00 48 LYS A C 10
ATOM 7670 O O . LYS A 1 48 ? -6.181 0.723 3.503 1.00 0.00 48 LYS A O 10
ATOM 7689 N N . PHE A 1 49 ? -4.903 -1.130 3.544 1.00 0.00 49 PHE A N 10
ATOM 7690 C CA . PHE A 1 49 ? -5.887 -2.166 3.092 1.00 0.00 49 PHE A CA 10
ATOM 7691 C C . PHE A 1 49 ? -7.324 -1.686 2.820 1.00 0.00 49 PHE A C 10
ATOM 7692 O O . PHE A 1 49 ? -7.759 -1.720 1.684 1.00 0.00 49 PHE A O 10
ATOM 7709 N N . CYS A 1 50 ? -7.980 -1.264 3.872 1.00 0.00 50 CYS A N 10
ATOM 7710 C CA . CYS A 1 50 ? -9.396 -0.751 3.850 1.00 0.00 50 CYS A CA 10
ATOM 7711 C C . CYS A 1 50 ? -10.114 -0.788 2.490 1.00 0.00 50 CYS A C 10
ATOM 7712 O O . CYS A 1 50 ? -10.608 -1.806 2.048 1.00 0.00 50 CYS A O 10
ATOM 7721 N N . LYS A 1 1 ? 0.656 6.202 13.624 1.00 0.00 1 LYS A N 11
ATOM 7722 C CA . LYS A 1 1 ? -0.454 5.377 14.189 1.00 0.00 1 LYS A CA 11
ATOM 7723 C C . LYS A 1 1 ? -1.773 5.745 13.489 1.00 0.00 1 LYS A C 11
ATOM 7724 O O . LYS A 1 1 ? -2.819 5.853 14.101 1.00 0.00 1 LYS A O 11
ATOM 7745 N N . THR A 1 2 ? -1.653 5.920 12.199 1.00 0.00 2 THR A N 11
ATOM 7746 C CA . THR A 1 2 ? -2.811 6.280 11.334 1.00 0.00 2 THR A CA 11
ATOM 7747 C C . THR A 1 2 ? -2.906 5.189 10.257 1.00 0.00 2 THR A C 11
ATOM 7748 O O . THR A 1 2 ? -2.655 5.410 9.086 1.00 0.00 2 THR A O 11
ATOM 7759 N N . GLY A 1 3 ? -3.266 4.025 10.727 1.00 0.00 3 GLY A N 11
ATOM 7760 C CA . GLY A 1 3 ? -3.411 2.844 9.833 1.00 0.00 3 GLY A CA 11
ATOM 7761 C C . GLY A 1 3 ? -4.819 2.255 9.870 1.00 0.00 3 GLY A C 11
ATOM 7762 O O . GLY A 1 3 ? -5.698 2.724 10.566 1.00 0.00 3 GLY A O 11
ATOM 7766 N N . GLY A 1 4 ? -4.952 1.224 9.083 1.00 0.00 4 GLY A N 11
ATOM 7767 C CA . GLY A 1 4 ? -6.231 0.470 8.945 1.00 0.00 4 GLY A CA 11
ATOM 7768 C C . GLY A 1 4 ? -5.946 -0.964 9.384 1.00 0.00 4 GLY A C 11
ATOM 7769 O O . GLY A 1 4 ? -6.728 -1.593 10.068 1.00 0.00 4 GLY A O 11
ATOM 7773 N N . THR A 1 5 ? -4.798 -1.412 8.948 1.00 0.00 5 THR A N 11
ATOM 7774 C CA . THR A 1 5 ? -4.297 -2.783 9.245 1.00 0.00 5 THR A CA 11
ATOM 7775 C C . THR A 1 5 ? -2.804 -2.724 9.577 1.00 0.00 5 THR A C 11
ATOM 7776 O O . THR A 1 5 ? -2.318 -3.446 10.424 1.00 0.00 5 THR A O 11
ATOM 7787 N N . GLN A 1 6 ? -2.141 -1.845 8.869 1.00 0.00 6 GLN A N 11
ATOM 7788 C CA . GLN A 1 6 ? -0.665 -1.603 9.002 1.00 0.00 6 GLN A CA 11
ATOM 7789 C C . GLN A 1 6 ? 0.063 -2.825 8.406 1.00 0.00 6 GLN A C 11
ATOM 7790 O O . GLN A 1 6 ? 1.196 -3.120 8.732 1.00 0.00 6 GLN A O 11
ATOM 7804 N N . THR A 1 7 ? -0.682 -3.463 7.533 1.00 0.00 7 THR A N 11
ATOM 7805 C CA . THR A 1 7 ? -0.313 -4.688 6.760 1.00 0.00 7 THR A CA 11
ATOM 7806 C C . THR A 1 7 ? 1.177 -5.103 6.704 1.00 0.00 7 THR A C 11
ATOM 7807 O O . THR A 1 7 ? 1.485 -6.257 6.935 1.00 0.00 7 THR A O 11
ATOM 7818 N N . ASP A 1 8 ? 2.041 -4.164 6.399 1.00 0.00 8 ASP A N 11
ATOM 7819 C CA . ASP A 1 8 ? 3.518 -4.435 6.310 1.00 0.00 8 ASP A CA 11
ATOM 7820 C C . ASP A 1 8 ? 3.886 -5.384 5.132 1.00 0.00 8 ASP A C 11
ATOM 7821 O O . ASP A 1 8 ? 4.326 -6.497 5.348 1.00 0.00 8 ASP A O 11
ATOM 7830 N N . LEU A 1 9 ? 3.687 -4.937 3.912 1.00 0.00 9 LEU A N 11
ATOM 7831 C CA . LEU A 1 9 ? 4.031 -5.792 2.712 1.00 0.00 9 LEU A CA 11
ATOM 7832 C C . LEU A 1 9 ? 4.947 -4.963 1.823 1.00 0.00 9 LEU A C 11
ATOM 7833 O O . LEU A 1 9 ? 5.853 -5.468 1.188 1.00 0.00 9 LEU A O 11
ATOM 7849 N N . PHE A 1 10 ? 4.649 -3.692 1.827 1.00 0.00 10 PHE A N 11
ATOM 7850 C CA . PHE A 1 10 ? 5.405 -2.691 1.027 1.00 0.00 10 PHE A CA 11
ATOM 7851 C C . PHE A 1 10 ? 6.056 -1.694 1.991 1.00 0.00 10 PHE A C 11
ATOM 7852 O O . PHE A 1 10 ? 5.569 -1.502 3.089 1.00 0.00 10 PHE A O 11
ATOM 7869 N N . THR A 1 11 ? 7.129 -1.088 1.561 1.00 0.00 11 THR A N 11
ATOM 7870 C CA . THR A 1 11 ? 7.835 -0.097 2.423 1.00 0.00 11 THR A CA 11
ATOM 7871 C C . THR A 1 11 ? 7.486 1.301 1.946 1.00 0.00 11 THR A C 11
ATOM 7872 O O . THR A 1 11 ? 7.074 1.502 0.821 1.00 0.00 11 THR A O 11
ATOM 7883 N N . CYS A 1 12 ? 7.673 2.227 2.842 1.00 0.00 12 CYS A N 11
ATOM 7884 C CA . CYS A 1 12 ? 7.388 3.640 2.502 1.00 0.00 12 CYS A CA 11
ATOM 7885 C C . CYS A 1 12 ? 8.760 4.104 2.055 1.00 0.00 12 CYS A C 11
ATOM 7886 O O . CYS A 1 12 ? 9.670 4.217 2.857 1.00 0.00 12 CYS A O 11
ATOM 7893 N N . GLY A 1 13 ? 8.864 4.357 0.783 1.00 0.00 13 GLY A N 11
ATOM 7894 C CA . GLY A 1 13 ? 10.169 4.818 0.228 1.00 0.00 13 GLY A CA 11
ATOM 7895 C C . GLY A 1 13 ? 10.531 6.256 0.633 1.00 0.00 13 GLY A C 11
ATOM 7896 O O . GLY A 1 13 ? 11.275 6.911 -0.072 1.00 0.00 13 GLY A O 11
ATOM 7900 N N . LYS A 1 14 ? 9.997 6.701 1.749 1.00 0.00 14 LYS A N 11
ATOM 7901 C CA . LYS A 1 14 ? 10.295 8.086 2.240 1.00 0.00 14 LYS A CA 11
ATOM 7902 C C . LYS A 1 14 ? 10.997 8.022 3.606 1.00 0.00 14 LYS A C 11
ATOM 7903 O O . LYS A 1 14 ? 12.128 8.455 3.732 1.00 0.00 14 LYS A O 11
ATOM 7922 N N . CYS A 1 15 ? 10.308 7.481 4.587 1.00 0.00 15 CYS A N 11
ATOM 7923 C CA . CYS A 1 15 ? 10.916 7.374 5.954 1.00 0.00 15 CYS A CA 11
ATOM 7924 C C . CYS A 1 15 ? 11.728 6.085 6.048 1.00 0.00 15 CYS A C 11
ATOM 7925 O O . CYS A 1 15 ? 12.499 5.938 6.977 1.00 0.00 15 CYS A O 11
ATOM 7932 N N . LYS A 1 16 ? 11.504 5.213 5.084 1.00 0.00 16 LYS A N 11
ATOM 7933 C CA . LYS A 1 16 ? 12.190 3.895 4.942 1.00 0.00 16 LYS A CA 11
ATOM 7934 C C . LYS A 1 16 ? 11.774 2.830 5.988 1.00 0.00 16 LYS A C 11
ATOM 7935 O O . LYS A 1 16 ? 12.640 2.187 6.551 1.00 0.00 16 LYS A O 11
ATOM 7954 N N . LYS A 1 17 ? 10.490 2.648 6.241 1.00 0.00 17 LYS A N 11
ATOM 7955 C CA . LYS A 1 17 ? 10.072 1.619 7.249 1.00 0.00 17 LYS A CA 11
ATOM 7956 C C . LYS A 1 17 ? 8.877 0.858 6.658 1.00 0.00 17 LYS A C 11
ATOM 7957 O O . LYS A 1 17 ? 8.375 1.224 5.613 1.00 0.00 17 LYS A O 11
ATOM 7976 N N . LYS A 1 18 ? 8.458 -0.170 7.347 1.00 0.00 18 LYS A N 11
ATOM 7977 C CA . LYS A 1 18 ? 7.299 -1.001 6.869 1.00 0.00 18 LYS A CA 11
ATOM 7978 C C . LYS A 1 18 ? 6.058 -0.815 7.765 1.00 0.00 18 LYS A C 11
ATOM 7979 O O . LYS A 1 18 ? 5.444 -1.767 8.208 1.00 0.00 18 LYS A O 11
ATOM 7998 N N . ASN A 1 19 ? 5.715 0.425 8.004 1.00 0.00 19 ASN A N 11
ATOM 7999 C CA . ASN A 1 19 ? 4.525 0.745 8.857 1.00 0.00 19 ASN A CA 11
ATOM 8000 C C . ASN A 1 19 ? 3.559 1.475 7.938 1.00 0.00 19 ASN A C 11
ATOM 8001 O O . ASN A 1 19 ? 3.237 2.644 8.043 1.00 0.00 19 ASN A O 11
ATOM 8012 N N . CYS A 1 20 ? 3.140 0.651 7.025 1.00 0.00 20 CYS A N 11
ATOM 8013 C CA . CYS A 1 20 ? 2.192 1.021 5.952 1.00 0.00 20 CYS A CA 11
ATOM 8014 C C . CYS A 1 20 ? 0.961 0.117 5.969 1.00 0.00 20 CYS A C 11
ATOM 8015 O O . CYS A 1 20 ? 1.051 -1.042 6.326 1.00 0.00 20 CYS A O 11
ATOM 8023 N N . THR A 1 21 ? -0.126 0.719 5.566 1.00 0.00 21 THR A N 11
ATOM 8024 C CA . THR A 1 21 ? -1.468 0.041 5.480 1.00 0.00 21 THR A CA 11
ATOM 8025 C C . THR A 1 21 ? -1.807 -0.046 3.982 1.00 0.00 21 THR A C 11
ATOM 8026 O O . THR A 1 21 ? -1.432 0.836 3.236 1.00 0.00 21 THR A O 11
ATOM 8037 N N . TYR A 1 22 ? -2.494 -1.079 3.557 1.00 0.00 22 TYR A N 11
ATOM 8038 C CA . TYR A 1 22 ? -2.837 -1.181 2.096 1.00 0.00 22 TYR A CA 11
ATOM 8039 C C . TYR A 1 22 ? -4.335 -1.447 1.884 1.00 0.00 22 TYR A C 11
ATOM 8040 O O . TYR A 1 22 ? -5.047 -1.782 2.811 1.00 0.00 22 TYR A O 11
ATOM 8058 N N . THR A 1 23 ? -4.755 -1.283 0.654 1.00 0.00 23 THR A N 11
ATOM 8059 C CA . THR A 1 23 ? -6.188 -1.503 0.271 1.00 0.00 23 THR A CA 11
ATOM 8060 C C . THR A 1 23 ? -6.248 -2.538 -0.851 1.00 0.00 23 THR A C 11
ATOM 8061 O O . THR A 1 23 ? -5.383 -2.571 -1.705 1.00 0.00 23 THR A O 11
ATOM 8072 N N . GLN A 1 24 ? -7.293 -3.328 -0.789 1.00 0.00 24 GLN A N 11
ATOM 8073 C CA . GLN A 1 24 ? -7.557 -4.421 -1.775 1.00 0.00 24 GLN A CA 11
ATOM 8074 C C . GLN A 1 24 ? -8.922 -4.226 -2.467 1.00 0.00 24 GLN A C 11
ATOM 8075 O O . GLN A 1 24 ? -9.923 -4.752 -2.022 1.00 0.00 24 GLN A O 11
ATOM 8089 N N . VAL A 1 25 ? -8.915 -3.469 -3.539 1.00 0.00 25 VAL A N 11
ATOM 8090 C CA . VAL A 1 25 ? -10.148 -3.174 -4.329 1.00 0.00 25 VAL A CA 11
ATOM 8091 C C . VAL A 1 25 ? -9.960 -3.694 -5.756 1.00 0.00 25 VAL A C 11
ATOM 8092 O O . VAL A 1 25 ? -8.870 -4.035 -6.155 1.00 0.00 25 VAL A O 11
ATOM 8105 N N . GLN A 1 26 ? -11.051 -3.731 -6.468 1.00 0.00 26 GLN A N 11
ATOM 8106 C CA . GLN A 1 26 ? -11.084 -4.210 -7.887 1.00 0.00 26 GLN A CA 11
ATOM 8107 C C . GLN A 1 26 ? -11.586 -3.059 -8.782 1.00 0.00 26 GLN A C 11
ATOM 8108 O O . GLN A 1 26 ? -12.654 -2.525 -8.547 1.00 0.00 26 GLN A O 11
ATOM 8122 N N . THR A 1 27 ? -10.803 -2.712 -9.776 1.00 0.00 27 THR A N 11
ATOM 8123 C CA . THR A 1 27 ? -11.208 -1.600 -10.706 1.00 0.00 27 THR A CA 11
ATOM 8124 C C . THR A 1 27 ? -11.750 -2.144 -12.033 1.00 0.00 27 THR A C 11
ATOM 8125 O O . THR A 1 27 ? -12.952 -2.248 -12.192 1.00 0.00 27 THR A O 11
ATOM 8136 N N . ARG A 1 28 ? -10.867 -2.476 -12.935 1.00 0.00 28 ARG A N 11
ATOM 8137 C CA . ARG A 1 28 ? -11.282 -3.014 -14.252 1.00 0.00 28 ARG A CA 11
ATOM 8138 C C . ARG A 1 28 ? -10.818 -4.467 -14.377 1.00 0.00 28 ARG A C 11
ATOM 8139 O O . ARG A 1 28 ? -10.214 -5.006 -13.472 1.00 0.00 28 ARG A O 11
ATOM 8160 N N . SER A 1 29 ? -11.126 -5.045 -15.503 1.00 0.00 29 SER A N 11
ATOM 8161 C CA . SER A 1 29 ? -10.760 -6.468 -15.809 1.00 0.00 29 SER A CA 11
ATOM 8162 C C . SER A 1 29 ? -11.241 -7.457 -14.737 1.00 0.00 29 SER A C 11
ATOM 8163 O O . SER A 1 29 ? -10.593 -7.663 -13.727 1.00 0.00 29 SER A O 11
ATOM 8171 N N . ALA A 1 30 ? -12.372 -8.050 -15.013 1.00 0.00 30 ALA A N 11
ATOM 8172 C CA . ALA A 1 30 ? -12.950 -9.036 -14.057 1.00 0.00 30 ALA A CA 11
ATOM 8173 C C . ALA A 1 30 ? -12.472 -10.446 -14.434 1.00 0.00 30 ALA A C 11
ATOM 8174 O O . ALA A 1 30 ? -13.170 -11.429 -14.280 1.00 0.00 30 ALA A O 11
ATOM 8181 N N . ASP A 1 31 ? -11.257 -10.470 -14.921 1.00 0.00 31 ASP A N 11
ATOM 8182 C CA . ASP A 1 31 ? -10.569 -11.723 -15.349 1.00 0.00 31 ASP A CA 11
ATOM 8183 C C . ASP A 1 31 ? -9.294 -11.766 -14.497 1.00 0.00 31 ASP A C 11
ATOM 8184 O O . ASP A 1 31 ? -8.814 -12.824 -14.140 1.00 0.00 31 ASP A O 11
ATOM 8193 N N . GLU A 1 32 ? -8.805 -10.579 -14.225 1.00 0.00 32 GLU A N 11
ATOM 8194 C CA . GLU A 1 32 ? -7.576 -10.331 -13.406 1.00 0.00 32 GLU A CA 11
ATOM 8195 C C . GLU A 1 32 ? -7.997 -9.680 -12.063 1.00 0.00 32 GLU A C 11
ATOM 8196 O O . GLU A 1 32 ? -7.891 -8.475 -11.956 1.00 0.00 32 GLU A O 11
ATOM 8208 N N . PRO A 1 33 ? -8.452 -10.473 -11.103 1.00 0.00 33 PRO A N 11
ATOM 8209 C CA . PRO A 1 33 ? -8.890 -10.067 -9.725 1.00 0.00 33 PRO A CA 11
ATOM 8210 C C . PRO A 1 33 ? -8.711 -8.644 -9.175 1.00 0.00 33 PRO A C 11
ATOM 8211 O O . PRO A 1 33 ? -8.820 -7.656 -9.873 1.00 0.00 33 PRO A O 11
ATOM 8222 N N . MET A 1 34 ? -8.451 -8.581 -7.899 1.00 0.00 34 MET A N 11
ATOM 8223 C CA . MET A 1 34 ? -8.261 -7.238 -7.265 1.00 0.00 34 MET A CA 11
ATOM 8224 C C . MET A 1 34 ? -6.852 -6.699 -7.536 1.00 0.00 34 MET A C 11
ATOM 8225 O O . MET A 1 34 ? -6.037 -7.328 -8.182 1.00 0.00 34 MET A O 11
ATOM 8239 N N . THR A 1 35 ? -6.631 -5.529 -7.010 1.00 0.00 35 THR A N 11
ATOM 8240 C CA . THR A 1 35 ? -5.321 -4.828 -7.162 1.00 0.00 35 THR A CA 11
ATOM 8241 C C . THR A 1 35 ? -4.830 -4.486 -5.757 1.00 0.00 35 THR A C 11
ATOM 8242 O O . THR A 1 35 ? -5.561 -4.645 -4.796 1.00 0.00 35 THR A O 11
ATOM 8253 N N . THR A 1 36 ? -3.609 -4.024 -5.680 1.00 0.00 36 THR A N 11
ATOM 8254 C CA . THR A 1 36 ? -3.027 -3.660 -4.352 1.00 0.00 36 THR A CA 11
ATOM 8255 C C . THR A 1 36 ? -2.451 -2.227 -4.315 1.00 0.00 36 THR A C 11
ATOM 8256 O O . THR A 1 36 ? -1.489 -1.936 -5.005 1.00 0.00 36 THR A O 11
ATOM 8267 N N . PHE A 1 37 ? -3.062 -1.379 -3.514 1.00 0.00 37 PHE A N 11
ATOM 8268 C CA . PHE A 1 37 ? -2.635 0.037 -3.349 1.00 0.00 37 PHE A CA 11
ATOM 8269 C C . PHE A 1 37 ? -2.037 0.139 -1.935 1.00 0.00 37 PHE A C 11
ATOM 8270 O O . PHE A 1 37 ? -2.531 -0.530 -1.052 1.00 0.00 37 PHE A O 11
ATOM 8287 N N . VAL A 1 38 ? -1.030 0.958 -1.745 1.00 0.00 38 VAL A N 11
ATOM 8288 C CA . VAL A 1 38 ? -0.381 1.108 -0.403 1.00 0.00 38 VAL A CA 11
ATOM 8289 C C . VAL A 1 38 ? -0.257 2.574 -0.001 1.00 0.00 38 VAL A C 11
ATOM 8290 O O . VAL A 1 38 ? 0.153 3.395 -0.798 1.00 0.00 38 VAL A O 11
ATOM 8303 N N . VAL A 1 39 ? -0.607 2.837 1.229 1.00 0.00 39 VAL A N 11
ATOM 8304 C CA . VAL A 1 39 ? -0.541 4.208 1.798 1.00 0.00 39 VAL A CA 11
ATOM 8305 C C . VAL A 1 39 ? 0.180 4.052 3.139 1.00 0.00 39 VAL A C 11
ATOM 8306 O O . VAL A 1 39 ? -0.175 3.233 3.965 1.00 0.00 39 VAL A O 11
ATOM 8319 N N . CYS A 1 40 ? 1.188 4.856 3.310 1.00 0.00 40 CYS A N 11
ATOM 8320 C CA . CYS A 1 40 ? 1.981 4.809 4.576 1.00 0.00 40 CYS A CA 11
ATOM 8321 C C . CYS A 1 40 ? 1.306 5.585 5.704 1.00 0.00 40 CYS A C 11
ATOM 8322 O O . CYS A 1 40 ? 0.754 6.649 5.517 1.00 0.00 40 CYS A O 11
ATOM 8330 N N . ASN A 1 41 ? 1.383 4.987 6.862 1.00 0.00 41 ASN A N 11
ATOM 8331 C CA . ASN A 1 41 ? 0.803 5.538 8.109 1.00 0.00 41 ASN A CA 11
ATOM 8332 C C . ASN A 1 41 ? 1.784 6.513 8.770 1.00 0.00 41 ASN A C 11
ATOM 8333 O O . ASN A 1 41 ? 1.432 7.239 9.680 1.00 0.00 41 ASN A O 11
ATOM 8344 N N . GLU A 1 42 ? 2.987 6.481 8.276 1.00 0.00 42 GLU A N 11
ATOM 8345 C CA . GLU A 1 42 ? 4.073 7.327 8.797 1.00 0.00 42 GLU A CA 11
ATOM 8346 C C . GLU A 1 42 ? 4.129 8.780 8.338 1.00 0.00 42 GLU A C 11
ATOM 8347 O O . GLU A 1 42 ? 4.013 9.673 9.155 1.00 0.00 42 GLU A O 11
ATOM 8359 N N . CYS A 1 43 ? 4.301 8.998 7.068 1.00 0.00 43 CYS A N 11
ATOM 8360 C CA . CYS A 1 43 ? 4.369 10.377 6.524 1.00 0.00 43 CYS A CA 11
ATOM 8361 C C . CYS A 1 43 ? 3.290 10.463 5.469 1.00 0.00 43 CYS A C 11
ATOM 8362 O O . CYS A 1 43 ? 2.979 11.540 4.994 1.00 0.00 43 CYS A O 11
ATOM 8370 N N . GLY A 1 44 ? 2.749 9.313 5.136 1.00 0.00 44 GLY A N 11
ATOM 8371 C CA . GLY A 1 44 ? 1.682 9.331 4.102 1.00 0.00 44 GLY A CA 11
ATOM 8372 C C . GLY A 1 44 ? 2.231 9.315 2.666 1.00 0.00 44 GLY A C 11
ATOM 8373 O O . GLY A 1 44 ? 1.955 10.199 1.879 1.00 0.00 44 GLY A O 11
ATOM 8377 N N . ASN A 1 45 ? 2.995 8.295 2.383 1.00 0.00 45 ASN A N 11
ATOM 8378 C CA . ASN A 1 45 ? 3.622 8.086 1.043 1.00 0.00 45 ASN A CA 11
ATOM 8379 C C . ASN A 1 45 ? 2.533 7.213 0.419 1.00 0.00 45 ASN A C 11
ATOM 8380 O O . ASN A 1 45 ? 2.131 6.238 1.016 1.00 0.00 45 ASN A O 11
ATOM 8391 N N . ARG A 1 46 ? 2.071 7.575 -0.743 1.00 0.00 46 ARG A N 11
ATOM 8392 C CA . ARG A 1 46 ? 1.003 6.773 -1.414 1.00 0.00 46 ARG A CA 11
ATOM 8393 C C . ARG A 1 46 ? 1.444 6.300 -2.796 1.00 0.00 46 ARG A C 11
ATOM 8394 O O . ARG A 1 46 ? 1.819 7.080 -3.650 1.00 0.00 46 ARG A O 11
ATOM 8415 N N . TRP A 1 47 ? 1.393 5.003 -2.969 1.00 0.00 47 TRP A N 11
ATOM 8416 C CA . TRP A 1 47 ? 1.801 4.390 -4.265 1.00 0.00 47 TRP A CA 11
ATOM 8417 C C . TRP A 1 47 ? 1.044 3.078 -4.509 1.00 0.00 47 TRP A C 11
ATOM 8418 O O . TRP A 1 47 ? 0.293 2.623 -3.672 1.00 0.00 47 TRP A O 11
ATOM 8439 N N . LYS A 1 48 ? 1.278 2.516 -5.665 1.00 0.00 48 LYS A N 11
ATOM 8440 C CA . LYS A 1 48 ? 0.620 1.228 -6.066 1.00 0.00 48 LYS A CA 11
ATOM 8441 C C . LYS A 1 48 ? 1.701 0.168 -6.346 1.00 0.00 48 LYS A C 11
ATOM 8442 O O . LYS A 1 48 ? 2.873 0.483 -6.369 1.00 0.00 48 LYS A O 11
ATOM 8461 N N . PHE A 1 49 ? 1.287 -1.056 -6.564 1.00 0.00 49 PHE A N 11
ATOM 8462 C CA . PHE A 1 49 ? 2.276 -2.160 -6.837 1.00 0.00 49 PHE A CA 11
ATOM 8463 C C . PHE A 1 49 ? 2.275 -2.583 -8.323 1.00 0.00 49 PHE A C 11
ATOM 8464 O O . PHE A 1 49 ? 2.220 -1.731 -9.188 1.00 0.00 49 PHE A O 11
ATOM 8481 N N . CYS A 1 50 ? 2.338 -3.870 -8.575 1.00 0.00 50 CYS A N 11
ATOM 8482 C CA . CYS A 1 50 ? 2.349 -4.421 -9.965 1.00 0.00 50 CYS A CA 11
ATOM 8483 C C . CYS A 1 50 ? 0.998 -5.061 -10.303 1.00 0.00 50 CYS A C 11
ATOM 8484 O O . CYS A 1 50 ? 0.049 -5.022 -9.546 1.00 0.00 50 CYS A O 11
ATOM 8493 N N . LYS A 1 1 ? 6.830 -12.626 -2.545 1.00 0.00 1 LYS A N 12
ATOM 8494 C CA . LYS A 1 1 ? 7.625 -11.477 -3.063 1.00 0.00 1 LYS A CA 12
ATOM 8495 C C . LYS A 1 1 ? 6.817 -10.619 -4.049 1.00 0.00 1 LYS A C 12
ATOM 8496 O O . LYS A 1 1 ? 7.034 -9.427 -4.124 1.00 0.00 1 LYS A O 12
ATOM 8517 N N . THR A 1 2 ? 5.916 -11.234 -4.776 1.00 0.00 2 THR A N 12
ATOM 8518 C CA . THR A 1 2 ? 5.079 -10.474 -5.769 1.00 0.00 2 THR A CA 12
ATOM 8519 C C . THR A 1 2 ? 3.668 -10.268 -5.185 1.00 0.00 2 THR A C 12
ATOM 8520 O O . THR A 1 2 ? 3.243 -11.048 -4.353 1.00 0.00 2 THR A O 12
ATOM 8531 N N . GLY A 1 3 ? 2.984 -9.233 -5.627 1.00 0.00 3 GLY A N 12
ATOM 8532 C CA . GLY A 1 3 ? 1.602 -8.959 -5.106 1.00 0.00 3 GLY A CA 12
ATOM 8533 C C . GLY A 1 3 ? 0.568 -8.633 -6.195 1.00 0.00 3 GLY A C 12
ATOM 8534 O O . GLY A 1 3 ? -0.070 -9.523 -6.724 1.00 0.00 3 GLY A O 12
ATOM 8538 N N . GLY A 1 4 ? 0.443 -7.359 -6.481 1.00 0.00 4 GLY A N 12
ATOM 8539 C CA . GLY A 1 4 ? -0.510 -6.840 -7.513 1.00 0.00 4 GLY A CA 12
ATOM 8540 C C . GLY A 1 4 ? 0.316 -6.136 -8.581 1.00 0.00 4 GLY A C 12
ATOM 8541 O O . GLY A 1 4 ? 0.139 -6.330 -9.768 1.00 0.00 4 GLY A O 12
ATOM 8545 N N . THR A 1 5 ? 1.199 -5.326 -8.066 1.00 0.00 5 THR A N 12
ATOM 8546 C CA . THR A 1 5 ? 2.150 -4.515 -8.877 1.00 0.00 5 THR A CA 12
ATOM 8547 C C . THR A 1 5 ? 3.542 -4.923 -8.371 1.00 0.00 5 THR A C 12
ATOM 8548 O O . THR A 1 5 ? 4.414 -5.323 -9.114 1.00 0.00 5 THR A O 12
ATOM 8559 N N . GLN A 1 6 ? 3.643 -4.778 -7.077 1.00 0.00 6 GLN A N 12
ATOM 8560 C CA . GLN A 1 6 ? 4.817 -5.063 -6.205 1.00 0.00 6 GLN A CA 12
ATOM 8561 C C . GLN A 1 6 ? 5.626 -3.804 -6.369 1.00 0.00 6 GLN A C 12
ATOM 8562 O O . GLN A 1 6 ? 6.142 -3.517 -7.433 1.00 0.00 6 GLN A O 12
ATOM 8576 N N . THR A 1 7 ? 5.697 -3.098 -5.276 1.00 0.00 7 THR A N 12
ATOM 8577 C CA . THR A 1 7 ? 6.431 -1.813 -5.260 1.00 0.00 7 THR A CA 12
ATOM 8578 C C . THR A 1 7 ? 7.610 -1.708 -4.296 1.00 0.00 7 THR A C 12
ATOM 8579 O O . THR A 1 7 ? 8.557 -1.012 -4.603 1.00 0.00 7 THR A O 12
ATOM 8590 N N . ASP A 1 8 ? 7.542 -2.387 -3.177 1.00 0.00 8 ASP A N 12
ATOM 8591 C CA . ASP A 1 8 ? 8.670 -2.310 -2.179 1.00 0.00 8 ASP A CA 12
ATOM 8592 C C . ASP A 1 8 ? 8.963 -0.800 -1.898 1.00 0.00 8 ASP A C 12
ATOM 8593 O O . ASP A 1 8 ? 10.052 -0.297 -2.098 1.00 0.00 8 ASP A O 12
ATOM 8602 N N . LEU A 1 9 ? 7.929 -0.141 -1.439 1.00 0.00 9 LEU A N 12
ATOM 8603 C CA . LEU A 1 9 ? 7.912 1.313 -1.089 1.00 0.00 9 LEU A CA 12
ATOM 8604 C C . LEU A 1 9 ? 7.441 1.445 0.364 1.00 0.00 9 LEU A C 12
ATOM 8605 O O . LEU A 1 9 ? 7.841 2.337 1.086 1.00 0.00 9 LEU A O 12
ATOM 8621 N N . PHE A 1 10 ? 6.592 0.513 0.715 1.00 0.00 10 PHE A N 12
ATOM 8622 C CA . PHE A 1 10 ? 5.972 0.441 2.071 1.00 0.00 10 PHE A CA 12
ATOM 8623 C C . PHE A 1 10 ? 6.226 -0.842 2.872 1.00 0.00 10 PHE A C 12
ATOM 8624 O O . PHE A 1 10 ? 6.457 -1.896 2.310 1.00 0.00 10 PHE A O 12
ATOM 8641 N N . THR A 1 11 ? 6.166 -0.678 4.173 1.00 0.00 11 THR A N 12
ATOM 8642 C CA . THR A 1 11 ? 6.375 -1.803 5.124 1.00 0.00 11 THR A CA 12
ATOM 8643 C C . THR A 1 11 ? 4.997 -2.153 5.705 1.00 0.00 11 THR A C 12
ATOM 8644 O O . THR A 1 11 ? 4.069 -1.373 5.639 1.00 0.00 11 THR A O 12
ATOM 8655 N N . CYS A 1 12 ? 4.930 -3.324 6.268 1.00 0.00 12 CYS A N 12
ATOM 8656 C CA . CYS A 1 12 ? 3.689 -3.836 6.891 1.00 0.00 12 CYS A CA 12
ATOM 8657 C C . CYS A 1 12 ? 3.852 -3.587 8.387 1.00 0.00 12 CYS A C 12
ATOM 8658 O O . CYS A 1 12 ? 4.903 -3.818 8.956 1.00 0.00 12 CYS A O 12
ATOM 8665 N N . GLY A 1 13 ? 2.787 -3.134 8.981 1.00 0.00 13 GLY A N 12
ATOM 8666 C CA . GLY A 1 13 ? 2.815 -2.842 10.447 1.00 0.00 13 GLY A CA 12
ATOM 8667 C C . GLY A 1 13 ? 2.596 -4.114 11.274 1.00 0.00 13 GLY A C 12
ATOM 8668 O O . GLY A 1 13 ? 2.162 -4.051 12.408 1.00 0.00 13 GLY A O 12
ATOM 8672 N N . LYS A 1 14 ? 2.912 -5.232 10.662 1.00 0.00 14 LYS A N 12
ATOM 8673 C CA . LYS A 1 14 ? 2.771 -6.567 11.324 1.00 0.00 14 LYS A CA 12
ATOM 8674 C C . LYS A 1 14 ? 4.024 -7.446 11.179 1.00 0.00 14 LYS A C 12
ATOM 8675 O O . LYS A 1 14 ? 4.624 -7.871 12.147 1.00 0.00 14 LYS A O 12
ATOM 8694 N N . CYS A 1 15 ? 4.365 -7.676 9.937 1.00 0.00 15 CYS A N 12
ATOM 8695 C CA . CYS A 1 15 ? 5.537 -8.498 9.542 1.00 0.00 15 CYS A CA 12
ATOM 8696 C C . CYS A 1 15 ? 6.851 -7.709 9.626 1.00 0.00 15 CYS A C 12
ATOM 8697 O O . CYS A 1 15 ? 7.912 -8.295 9.729 1.00 0.00 15 CYS A O 12
ATOM 8704 N N . LYS A 1 16 ? 6.709 -6.403 9.572 1.00 0.00 16 LYS A N 12
ATOM 8705 C CA . LYS A 1 16 ? 7.833 -5.420 9.629 1.00 0.00 16 LYS A CA 12
ATOM 8706 C C . LYS A 1 16 ? 8.795 -5.669 8.439 1.00 0.00 16 LYS A C 12
ATOM 8707 O O . LYS A 1 16 ? 9.998 -5.617 8.612 1.00 0.00 16 LYS A O 12
ATOM 8726 N N . LYS A 1 17 ? 8.258 -5.931 7.263 1.00 0.00 17 LYS A N 12
ATOM 8727 C CA . LYS A 1 17 ? 9.135 -6.186 6.076 1.00 0.00 17 LYS A CA 12
ATOM 8728 C C . LYS A 1 17 ? 8.604 -5.300 4.953 1.00 0.00 17 LYS A C 12
ATOM 8729 O O . LYS A 1 17 ? 7.562 -4.692 5.096 1.00 0.00 17 LYS A O 12
ATOM 8748 N N . LYS A 1 18 ? 9.336 -5.283 3.873 1.00 0.00 18 LYS A N 12
ATOM 8749 C CA . LYS A 1 18 ? 8.940 -4.454 2.689 1.00 0.00 18 LYS A CA 12
ATOM 8750 C C . LYS A 1 18 ? 8.516 -5.361 1.537 1.00 0.00 18 LYS A C 12
ATOM 8751 O O . LYS A 1 18 ? 9.097 -5.368 0.468 1.00 0.00 18 LYS A O 12
ATOM 8770 N N . ASN A 1 19 ? 7.486 -6.107 1.829 1.00 0.00 19 ASN A N 12
ATOM 8771 C CA . ASN A 1 19 ? 6.917 -7.062 0.835 1.00 0.00 19 ASN A CA 12
ATOM 8772 C C . ASN A 1 19 ? 5.442 -6.708 0.648 1.00 0.00 19 ASN A C 12
ATOM 8773 O O . ASN A 1 19 ? 4.537 -7.493 0.848 1.00 0.00 19 ASN A O 12
ATOM 8784 N N . CYS A 1 20 ? 5.286 -5.478 0.247 1.00 0.00 20 CYS A N 12
ATOM 8785 C CA . CYS A 1 20 ? 3.948 -4.881 -0.003 1.00 0.00 20 CYS A CA 12
ATOM 8786 C C . CYS A 1 20 ? 3.790 -4.422 -1.473 1.00 0.00 20 CYS A C 12
ATOM 8787 O O . CYS A 1 20 ? 4.738 -4.184 -2.200 1.00 0.00 20 CYS A O 12
ATOM 8795 N N . THR A 1 21 ? 2.544 -4.311 -1.831 1.00 0.00 21 THR A N 12
ATOM 8796 C CA . THR A 1 21 ? 2.127 -3.871 -3.214 1.00 0.00 21 THR A CA 12
ATOM 8797 C C . THR A 1 21 ? 1.258 -2.609 -3.019 1.00 0.00 21 THR A C 12
ATOM 8798 O O . THR A 1 21 ? 0.634 -2.470 -1.983 1.00 0.00 21 THR A O 12
ATOM 8809 N N . TYR A 1 22 ? 1.212 -1.730 -3.992 1.00 0.00 22 TYR A N 12
ATOM 8810 C CA . TYR A 1 22 ? 0.367 -0.495 -3.817 1.00 0.00 22 TYR A CA 12
ATOM 8811 C C . TYR A 1 22 ? -0.319 -0.077 -5.117 1.00 0.00 22 TYR A C 12
ATOM 8812 O O . TYR A 1 22 ? 0.123 -0.400 -6.204 1.00 0.00 22 TYR A O 12
ATOM 8830 N N . THR A 1 23 ? -1.392 0.642 -4.937 1.00 0.00 23 THR A N 12
ATOM 8831 C CA . THR A 1 23 ? -2.189 1.151 -6.086 1.00 0.00 23 THR A CA 12
ATOM 8832 C C . THR A 1 23 ? -2.226 2.671 -5.892 1.00 0.00 23 THR A C 12
ATOM 8833 O O . THR A 1 23 ? -2.319 3.169 -4.783 1.00 0.00 23 THR A O 12
ATOM 8844 N N . GLN A 1 24 ? -2.147 3.339 -7.011 1.00 0.00 24 GLN A N 12
ATOM 8845 C CA . GLN A 1 24 ? -2.151 4.833 -7.069 1.00 0.00 24 GLN A CA 12
ATOM 8846 C C . GLN A 1 24 ? -3.387 5.240 -7.889 1.00 0.00 24 GLN A C 12
ATOM 8847 O O . GLN A 1 24 ? -3.289 5.490 -9.076 1.00 0.00 24 GLN A O 12
ATOM 8861 N N . VAL A 1 25 ? -4.513 5.290 -7.220 1.00 0.00 25 VAL A N 12
ATOM 8862 C CA . VAL A 1 25 ? -5.805 5.656 -7.879 1.00 0.00 25 VAL A CA 12
ATOM 8863 C C . VAL A 1 25 ? -6.515 6.753 -7.064 1.00 0.00 25 VAL A C 12
ATOM 8864 O O . VAL A 1 25 ? -5.991 7.238 -6.080 1.00 0.00 25 VAL A O 12
ATOM 8877 N N . GLN A 1 26 ? -7.692 7.100 -7.519 1.00 0.00 26 GLN A N 12
ATOM 8878 C CA . GLN A 1 26 ? -8.548 8.146 -6.890 1.00 0.00 26 GLN A CA 12
ATOM 8879 C C . GLN A 1 26 ? -9.784 7.453 -6.286 1.00 0.00 26 GLN A C 12
ATOM 8880 O O . GLN A 1 26 ? -10.089 6.308 -6.565 1.00 0.00 26 GLN A O 12
ATOM 8894 N N . THR A 1 27 ? -10.443 8.212 -5.463 1.00 0.00 27 THR A N 12
ATOM 8895 C CA . THR A 1 27 ? -11.685 7.763 -4.759 1.00 0.00 27 THR A CA 12
ATOM 8896 C C . THR A 1 27 ? -12.831 8.585 -5.388 1.00 0.00 27 THR A C 12
ATOM 8897 O O . THR A 1 27 ? -12.839 8.746 -6.592 1.00 0.00 27 THR A O 12
ATOM 8908 N N . ARG A 1 28 ? -13.756 9.077 -4.599 1.00 0.00 28 ARG A N 12
ATOM 8909 C CA . ARG A 1 28 ? -14.900 9.886 -5.155 1.00 0.00 28 ARG A CA 12
ATOM 8910 C C . ARG A 1 28 ? -14.753 11.340 -4.710 1.00 0.00 28 ARG A C 12
ATOM 8911 O O . ARG A 1 28 ? -15.644 12.007 -4.217 1.00 0.00 28 ARG A O 12
ATOM 8932 N N . SER A 1 29 ? -13.551 11.750 -4.953 1.00 0.00 29 SER A N 12
ATOM 8933 C CA . SER A 1 29 ? -13.071 13.108 -4.642 1.00 0.00 29 SER A CA 12
ATOM 8934 C C . SER A 1 29 ? -13.155 14.012 -5.884 1.00 0.00 29 SER A C 12
ATOM 8935 O O . SER A 1 29 ? -13.693 13.626 -6.906 1.00 0.00 29 SER A O 12
ATOM 8943 N N . ALA A 1 30 ? -12.606 15.186 -5.734 1.00 0.00 30 ALA A N 12
ATOM 8944 C CA . ALA A 1 30 ? -12.599 16.209 -6.819 1.00 0.00 30 ALA A CA 12
ATOM 8945 C C . ALA A 1 30 ? -11.247 16.445 -7.491 1.00 0.00 30 ALA A C 12
ATOM 8946 O O . ALA A 1 30 ? -10.656 17.494 -7.334 1.00 0.00 30 ALA A O 12
ATOM 8953 N N . ASP A 1 31 ? -10.850 15.411 -8.194 1.00 0.00 31 ASP A N 12
ATOM 8954 C CA . ASP A 1 31 ? -9.592 15.265 -9.001 1.00 0.00 31 ASP A CA 12
ATOM 8955 C C . ASP A 1 31 ? -8.527 14.497 -8.237 1.00 0.00 31 ASP A C 12
ATOM 8956 O O . ASP A 1 31 ? -7.788 13.746 -8.843 1.00 0.00 31 ASP A O 12
ATOM 8965 N N . GLU A 1 32 ? -8.510 14.734 -6.942 1.00 0.00 32 GLU A N 12
ATOM 8966 C CA . GLU A 1 32 ? -7.548 14.095 -5.976 1.00 0.00 32 GLU A CA 12
ATOM 8967 C C . GLU A 1 32 ? -6.393 13.353 -6.677 1.00 0.00 32 GLU A C 12
ATOM 8968 O O . GLU A 1 32 ? -6.484 12.170 -6.944 1.00 0.00 32 GLU A O 12
ATOM 8980 N N . PRO A 1 33 ? -5.341 14.078 -6.971 1.00 0.00 33 PRO A N 12
ATOM 8981 C CA . PRO A 1 33 ? -4.111 13.500 -7.569 1.00 0.00 33 PRO A CA 12
ATOM 8982 C C . PRO A 1 33 ? -3.602 12.254 -6.813 1.00 0.00 33 PRO A C 12
ATOM 8983 O O . PRO A 1 33 ? -4.050 11.953 -5.723 1.00 0.00 33 PRO A O 12
ATOM 8994 N N . MET A 1 34 ? -2.684 11.583 -7.459 1.00 0.00 34 MET A N 12
ATOM 8995 C CA . MET A 1 34 ? -2.020 10.338 -6.939 1.00 0.00 34 MET A CA 12
ATOM 8996 C C . MET A 1 34 ? -2.277 10.020 -5.452 1.00 0.00 34 MET A C 12
ATOM 8997 O O . MET A 1 34 ? -1.881 10.810 -4.616 1.00 0.00 34 MET A O 12
ATOM 9011 N N . THR A 1 35 ? -2.909 8.911 -5.150 1.00 0.00 35 THR A N 12
ATOM 9012 C CA . THR A 1 35 ? -3.158 8.594 -3.704 1.00 0.00 35 THR A CA 12
ATOM 9013 C C . THR A 1 35 ? -2.346 7.329 -3.436 1.00 0.00 35 THR A C 12
ATOM 9014 O O . THR A 1 35 ? -1.914 6.683 -4.370 1.00 0.00 35 THR A O 12
ATOM 9025 N N . THR A 1 36 ? -2.152 6.996 -2.186 1.00 0.00 36 THR A N 12
ATOM 9026 C CA . THR A 1 36 ? -1.363 5.775 -1.860 1.00 0.00 36 THR A CA 12
ATOM 9027 C C . THR A 1 36 ? -2.099 4.807 -0.943 1.00 0.00 36 THR A C 12
ATOM 9028 O O . THR A 1 36 ? -2.171 5.025 0.251 1.00 0.00 36 THR A O 12
ATOM 9039 N N . PHE A 1 37 ? -2.628 3.773 -1.551 1.00 0.00 37 PHE A N 12
ATOM 9040 C CA . PHE A 1 37 ? -3.369 2.722 -0.840 1.00 0.00 37 PHE A CA 12
ATOM 9041 C C . PHE A 1 37 ? -2.370 1.567 -0.966 1.00 0.00 37 PHE A C 12
ATOM 9042 O O . PHE A 1 37 ? -2.017 1.188 -2.068 1.00 0.00 37 PHE A O 12
ATOM 9059 N N . VAL A 1 38 ? -1.948 1.046 0.159 1.00 0.00 38 VAL A N 12
ATOM 9060 C CA . VAL A 1 38 ? -0.963 -0.069 0.166 1.00 0.00 38 VAL A CA 12
ATOM 9061 C C . VAL A 1 38 ? -1.477 -1.270 0.936 1.00 0.00 38 VAL A C 12
ATOM 9062 O O . VAL A 1 38 ? -2.104 -1.132 1.966 1.00 0.00 38 VAL A O 12
ATOM 9075 N N . VAL A 1 39 ? -1.163 -2.411 0.391 1.00 0.00 39 VAL A N 12
ATOM 9076 C CA . VAL A 1 39 ? -1.577 -3.691 1.005 1.00 0.00 39 VAL A CA 12
ATOM 9077 C C . VAL A 1 39 ? -0.317 -4.548 1.127 1.00 0.00 39 VAL A C 12
ATOM 9078 O O . VAL A 1 39 ? 0.551 -4.555 0.277 1.00 0.00 39 VAL A O 12
ATOM 9091 N N . CYS A 1 40 ? -0.286 -5.250 2.217 1.00 0.00 40 CYS A N 12
ATOM 9092 C CA . CYS A 1 40 ? 0.833 -6.159 2.553 1.00 0.00 40 CYS A CA 12
ATOM 9093 C C . CYS A 1 40 ? 0.482 -7.531 2.041 1.00 0.00 40 CYS A C 12
ATOM 9094 O O . CYS A 1 40 ? -0.482 -8.144 2.451 1.00 0.00 40 CYS A O 12
ATOM 9102 N N . ASN A 1 41 ? 1.311 -7.960 1.143 1.00 0.00 41 ASN A N 12
ATOM 9103 C CA . ASN A 1 41 ? 1.144 -9.288 0.517 1.00 0.00 41 ASN A CA 12
ATOM 9104 C C . ASN A 1 41 ? 1.707 -10.343 1.488 1.00 0.00 41 ASN A C 12
ATOM 9105 O O . ASN A 1 41 ? 1.769 -11.512 1.162 1.00 0.00 41 ASN A O 12
ATOM 9116 N N . GLU A 1 42 ? 2.097 -9.893 2.658 1.00 0.00 42 GLU A N 12
ATOM 9117 C CA . GLU A 1 42 ? 2.667 -10.787 3.689 1.00 0.00 42 GLU A CA 12
ATOM 9118 C C . GLU A 1 42 ? 1.723 -11.507 4.656 1.00 0.00 42 GLU A C 12
ATOM 9119 O O . GLU A 1 42 ? 1.654 -12.722 4.646 1.00 0.00 42 GLU A O 12
ATOM 9131 N N . CYS A 1 43 ? 1.030 -10.745 5.453 1.00 0.00 43 CYS A N 12
ATOM 9132 C CA . CYS A 1 43 ? 0.072 -11.289 6.451 1.00 0.00 43 CYS A CA 12
ATOM 9133 C C . CYS A 1 43 ? -1.273 -10.789 5.968 1.00 0.00 43 CYS A C 12
ATOM 9134 O O . CYS A 1 43 ? -2.300 -11.348 6.304 1.00 0.00 43 CYS A O 12
ATOM 9142 N N . GLY A 1 44 ? -1.205 -9.734 5.185 1.00 0.00 44 GLY A N 12
ATOM 9143 C CA . GLY A 1 44 ? -2.476 -9.164 4.664 1.00 0.00 44 GLY A CA 12
ATOM 9144 C C . GLY A 1 44 ? -2.922 -8.019 5.584 1.00 0.00 44 GLY A C 12
ATOM 9145 O O . GLY A 1 44 ? -3.940 -8.097 6.243 1.00 0.00 44 GLY A O 12
ATOM 9149 N N . ASN A 1 45 ? -2.127 -6.985 5.590 1.00 0.00 45 ASN A N 12
ATOM 9150 C CA . ASN A 1 45 ? -2.360 -5.761 6.409 1.00 0.00 45 ASN A CA 12
ATOM 9151 C C . ASN A 1 45 ? -2.618 -4.695 5.338 1.00 0.00 45 ASN A C 12
ATOM 9152 O O . ASN A 1 45 ? -2.024 -4.757 4.289 1.00 0.00 45 ASN A O 12
ATOM 9163 N N . ARG A 1 46 ? -3.486 -3.759 5.584 1.00 0.00 46 ARG A N 12
ATOM 9164 C CA . ARG A 1 46 ? -3.747 -2.705 4.552 1.00 0.00 46 ARG A CA 12
ATOM 9165 C C . ARG A 1 46 ? -3.815 -1.342 5.243 1.00 0.00 46 ARG A C 12
ATOM 9166 O O . ARG A 1 46 ? -4.412 -1.192 6.291 1.00 0.00 46 ARG A O 12
ATOM 9187 N N . TRP A 1 47 ? -3.182 -0.387 4.614 1.00 0.00 47 TRP A N 12
ATOM 9188 C CA . TRP A 1 47 ? -3.141 1.000 5.151 1.00 0.00 47 TRP A CA 12
ATOM 9189 C C . TRP A 1 47 ? -2.973 2.009 4.003 1.00 0.00 47 TRP A C 12
ATOM 9190 O O . TRP A 1 47 ? -2.752 1.635 2.870 1.00 0.00 47 TRP A O 12
ATOM 9211 N N . LYS A 1 48 ? -3.088 3.264 4.335 1.00 0.00 48 LYS A N 12
ATOM 9212 C CA . LYS A 1 48 ? -2.934 4.356 3.313 1.00 0.00 48 LYS A CA 12
ATOM 9213 C C . LYS A 1 48 ? -1.829 5.284 3.835 1.00 0.00 48 LYS A C 12
ATOM 9214 O O . LYS A 1 48 ? -1.369 5.117 4.949 1.00 0.00 48 LYS A O 12
ATOM 9233 N N . PHE A 1 49 ? -1.458 6.226 3.000 1.00 0.00 49 PHE A N 12
ATOM 9234 C CA . PHE A 1 49 ? -0.397 7.244 3.310 1.00 0.00 49 PHE A CA 12
ATOM 9235 C C . PHE A 1 49 ? 0.454 6.977 4.566 1.00 0.00 49 PHE A C 12
ATOM 9236 O O . PHE A 1 49 ? 0.260 7.557 5.618 1.00 0.00 49 PHE A O 12
ATOM 9253 N N . CYS A 1 50 ? 1.377 6.075 4.349 1.00 0.00 50 CYS A N 12
ATOM 9254 C CA . CYS A 1 50 ? 2.361 5.601 5.373 1.00 0.00 50 CYS A CA 12
ATOM 9255 C C . CYS A 1 50 ? 1.805 5.573 6.805 1.00 0.00 50 CYS A C 12
ATOM 9256 O O . CYS A 1 50 ? 0.961 4.774 7.157 1.00 0.00 50 CYS A O 12
#

Solvent-accessible surface area: 3842 Å² total; per-residue (Å²): 254,116,74,35,86,103,37,54,84,53,60,11,64,134,35,167,105,114,63,0,4,46,38,82,74,57,77,224,71,78,130,87,98,101,23,9,70,0,52,2,64,56,68,55,24,186,80,115,129,90

Nearest PDB structures (foldseek):
  1tfi-assembly1_A  TM=8.035E-01  e=1.795E-06  Homo sapiens
  6o9l-assembly1_U  TM=7.073E-01  e=8.639E-07  Homo sapiens
  8a40-assembly1_U  TM=7.023E-01  e=3.266E-06  Homo sapiens
  3po3-assembly1_S  TM=7.297E-01  e=2.812E-04  Saccharomyces cerevisiae
  5fmf-assembly1_2  TM=7.366E-01  e=2.812E-04  Saccharomyces cerevisiae

Sequence (50 aa):
KTGGTQTDLFTCGKCKKKNCTYTQVQTRSADEPMTTFVVCNECGNRWKFCKTGGTQTDLFTCGKCKKKNCTYTQVQTRSADEPMTTFVVCNECGNRWKFCKTGGTQTDLFTCGKCKKKNCTYTQVQTRSADEPMTTFVVCNECGNRWKFCKTGGTQTDLFTCGKCKKKNCTYTQVQTRSADEPMTTFVVCNECGNRWKFCKTGGTQTDLFTCGKCKKKNCTYTQVQTRSADEPMTTFVVCNECGNRWKFCKTGGTQTDLFTCGKCKKKNCTYTQVQTRSADEPMTTFVVCNECGNRWKFCKTGGTQTDLFTCGKCKKKNCTYTQVQTRSADEPMTTFVVCNECGNRWKFCKTGGTQTDLFTCGKCKKKNCTYTQVQTRSADEPMTTFVVCNECGNRWKFCKTGGTQTDLFTCGKCKKKNCTYTQVQTRSADEPMTTFVVCNECGNRWKFCKTGGTQTDLFTCGKCKKKNCTYTQVQTRSADEPMTTFVVCNECGNRWKFCKTGGTQTDLFTCGKCKKKNCTYTQVQTRSADEPMTTFVVCNECGNRWKFCKTGGTQTDLFTCGKCKKKNCTYTQVQTRSADEPMTTFVVCNECGNRWKFC

GO terms:
  GO:0005669 transcription factor TFIID complex (C, IDA)
  GO:0005654 nucleoplasm (C, TAS)
  GO:0005515 protein binding (F, IPI)
  GO:0005654 nucleoplasm (C, IDA)
  GO:0003711 transcription elongation factor activity (F, IDA)
  GO:0006368 transcription elongation by RNA polymerase II (P, IDA)

Secondary structure (DSSP, 8-state):
--S-EE---S--SSS-SS-EEEEEE-SSSSSS--EEEEEESSS--EEE--

Foldseek 3Di:
DDDDHFDLPDAAPPPRHSGKDWDFDDDPDDCPGTWTWIFHPPPTHTDTDD